Protein AF-A0A800DQF2-F1 (afdb_monomer_lite)

Sequence (536 aa):
MTLKFRLLVGALSLLCLFSSSYMSFGFIERHYTLQEVIDSSTNIVFGTVESVDRKRLRAVVKVDENVMGKSGLTRIRINLAVGQRRPESTPEKMIRYFRKSEPVVLFYDRHAGQLNSLGYVGGKWFQCKTFVGDGRGWQDRWWNFVHIEIYMHRTFKGRTDDLQKQVRAILQKTKPILASEPAPEFNQASENYIKILIFSNRKYPAELRTLRQISKIGNYQFAYQITYDPNLPGLERTDILWFGYRALGEDGYLLNRRAEKRIKEFVKNGGVLIVSGQDSEAIPTGWFVGKLRGVEEKTEMGIHPSKNPGDMFQKPNKIATGNIYTEDSWNSWSKPFTLLATNNRRNVAVGMLKYGKGMYLITSLHHETYFQASSNGRLMENLIYCAAKYLDASMPRKTNGKSKAKREDRYDELENKIDKFQQKFRAIQKSIDQLNEVSKRELDKSREKEYPREKDGQPSSTEIPPQQDYYKEINVLLSKLQRKIDLFNREIKGDFSNSKSDLQALEKRLKEFRQSVGDVKDSLTELANEIEKSTK

Radius of gyration: 31.95 Å; chains: 1; bounding box: 98×93×66 Å

Structure (mmCIF, N/CA/C/O backbone):
data_AF-A0A800DQF2-F1
#
_entry.id   AF-A0A800DQF2-F1
#
loop_
_atom_site.group_PDB
_atom_site.id
_atom_site.type_symbol
_atom_site.label_atom_id
_atom_site.label_alt_id
_atom_site.label_comp_id
_atom_site.label_asym_id
_atom_site.label_entity_id
_atom_site.label_seq_id
_atom_site.pdbx_PDB_ins_code
_atom_site.Cartn_x
_atom_site.Cartn_y
_atom_site.Cartn_z
_atom_site.occupancy
_atom_site.B_iso_or_equiv
_atom_site.auth_seq_id
_atom_site.auth_comp_id
_atom_site.auth_asym_id
_atom_site.auth_atom_id
_atom_site.pdbx_PDB_model_num
ATOM 1 N N . MET A 1 1 ? 63.377 28.963 19.908 1.00 55.69 1 MET A N 1
ATOM 2 C CA . MET A 1 1 ? 61.944 28.709 20.197 1.00 55.69 1 MET A CA 1
ATOM 3 C C . MET A 1 1 ? 61.835 28.086 21.580 1.00 55.69 1 MET A C 1
ATOM 5 O O . MET A 1 1 ? 62.466 27.062 21.807 1.00 55.69 1 MET A O 1
ATOM 9 N N . THR A 1 2 ? 61.119 28.709 22.514 1.00 81.19 2 THR A N 1
ATOM 10 C CA . THR A 1 2 ? 61.017 28.230 23.904 1.00 81.19 2 THR A CA 1
ATOM 11 C C . THR A 1 2 ? 60.107 26.998 24.003 1.00 81.19 2 THR A C 1
ATOM 13 O O . THR A 1 2 ? 59.191 26.832 23.198 1.00 81.19 2 THR A O 1
ATOM 16 N N . LEU A 1 3 ? 60.334 26.130 24.997 1.00 82.56 3 LEU A N 1
ATOM 17 C CA . LEU A 1 3 ? 59.534 24.914 25.238 1.00 82.56 3 LEU A CA 1
ATOM 18 C C . LEU A 1 3 ? 58.022 25.211 25.320 1.00 82.56 3 LEU A C 1
ATOM 20 O O . LEU A 1 3 ? 57.206 24.451 24.804 1.00 82.56 3 LEU A O 1
ATOM 24 N N . LYS A 1 4 ? 57.663 26.375 25.876 1.00 78.62 4 LYS A N 1
ATOM 25 C CA . LYS A 1 4 ? 56.283 26.874 25.961 1.00 78.62 4 LYS A CA 1
ATOM 26 C C . LYS A 1 4 ? 55.638 27.086 24.587 1.00 78.62 4 LYS A C 1
ATOM 28 O O . LYS A 1 4 ? 54.471 26.760 24.413 1.00 78.62 4 LYS A O 1
ATOM 33 N N . PHE A 1 5 ? 56.396 27.565 23.600 1.00 82.50 5 PHE A N 1
ATOM 34 C CA . PHE A 1 5 ? 55.884 27.776 22.244 1.00 82.50 5 PHE A CA 1
ATOM 35 C C . PHE A 1 5 ? 55.598 26.446 21.531 1.00 82.50 5 PHE A C 1
ATOM 37 O O . PHE A 1 5 ? 54.582 26.311 20.857 1.00 82.50 5 PHE A O 1
ATOM 44 N N . ARG A 1 6 ? 56.446 25.426 21.735 1.00 83.69 6 ARG A N 1
ATOM 45 C CA . ARG A 1 6 ? 56.227 24.082 21.169 1.00 83.69 6 ARG A CA 1
ATOM 46 C C . ARG A 1 6 ? 54.996 23.396 21.765 1.00 83.69 6 ARG A C 1
ATOM 48 O O . ARG A 1 6 ? 54.233 22.786 21.025 1.00 83.69 6 ARG A O 1
ATOM 55 N N . LEU A 1 7 ? 54.779 23.541 23.074 1.00 85.75 7 LEU A N 1
ATOM 56 C CA . LEU A 1 7 ? 53.587 23.014 23.747 1.00 85.75 7 LEU A CA 1
ATOM 57 C C . LEU A 1 7 ? 52.308 23.717 23.281 1.00 85.75 7 LEU A C 1
ATOM 59 O O . LEU A 1 7 ? 51.307 23.049 23.042 1.00 85.75 7 LEU A O 1
ATOM 63 N N . LEU A 1 8 ? 52.355 25.038 23.084 1.00 85.19 8 LEU A N 1
ATOM 64 C CA . LEU A 1 8 ? 51.215 25.802 22.581 1.00 85.19 8 LEU A CA 1
ATOM 65 C C . LEU A 1 8 ? 50.838 25.381 21.152 1.00 85.19 8 LEU A C 1
ATOM 67 O O . LEU A 1 8 ? 49.673 25.112 20.885 1.00 85.19 8 LEU A O 1
ATOM 71 N N . VAL A 1 9 ? 51.818 25.263 20.248 1.00 86.38 9 VAL A N 1
ATOM 72 C CA . VAL A 1 9 ? 51.582 24.824 18.860 1.00 86.38 9 VAL A CA 1
ATOM 73 C C . VAL A 1 9 ? 51.089 23.375 18.807 1.00 86.38 9 VAL A C 1
ATOM 75 O O . VAL A 1 9 ? 50.198 23.060 18.016 1.00 86.38 9 VAL A O 1
ATOM 78 N N . GLY A 1 10 ? 51.612 22.505 19.677 1.00 88.38 10 GLY A N 1
ATOM 79 C CA . GLY A 1 10 ? 51.137 21.128 19.820 1.00 88.38 10 GLY A CA 1
ATOM 80 C C . GLY A 1 10 ? 49.681 21.059 20.285 1.00 88.38 10 GLY A C 1
ATOM 81 O O . GLY A 1 10 ? 48.875 20.371 19.663 1.00 88.38 10 GLY A O 1
ATOM 82 N N . ALA A 1 11 ? 49.320 21.827 21.317 1.00 86.25 11 ALA A N 1
ATOM 83 C CA . ALA A 1 11 ? 47.951 21.897 21.823 1.00 86.25 11 ALA A CA 1
ATOM 84 C C . ALA A 1 11 ? 46.978 22.474 20.784 1.00 86.25 11 ALA A C 1
ATOM 86 O O . ALA A 1 11 ? 45.891 21.930 20.602 1.00 86.25 11 ALA A O 1
ATOM 87 N N . LEU A 1 12 ? 47.380 23.522 20.055 1.00 84.00 12 LEU A N 1
ATOM 88 C CA . LEU A 1 12 ? 46.557 24.129 19.004 1.00 84.00 12 LEU A CA 1
ATOM 89 C C . LEU A 1 12 ? 46.332 23.166 17.828 1.00 84.00 12 LEU A C 1
ATOM 91 O O . LEU A 1 12 ? 45.223 23.070 17.311 1.00 84.00 12 LEU A O 1
ATOM 95 N N . SER A 1 13 ? 47.364 22.410 17.442 1.00 80.44 13 SER A N 1
ATOM 96 C CA . SER A 1 13 ? 47.263 21.399 16.381 1.00 80.44 13 SER A CA 1
ATOM 97 C C . SER A 1 13 ? 46.347 20.244 16.788 1.00 80.44 13 SER A C 1
ATOM 99 O O . SER A 1 13 ? 45.544 19.785 15.979 1.00 80.44 13 SER A O 1
ATOM 101 N N . LEU A 1 14 ? 46.408 19.816 18.056 1.00 81.38 14 LEU A N 1
ATOM 102 C CA . LEU A 1 14 ? 45.490 18.814 18.599 1.00 81.38 14 LEU A CA 1
ATOM 103 C C . LEU A 1 14 ? 44.044 19.335 18.592 1.00 81.38 14 LEU A C 1
ATOM 105 O O . LEU A 1 1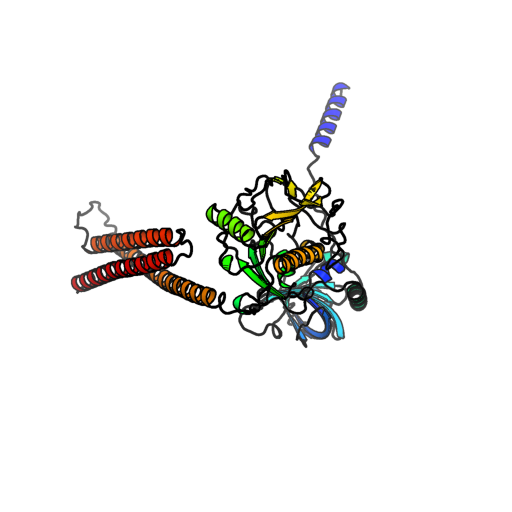4 ? 43.137 18.624 18.169 1.00 81.38 14 LEU A O 1
ATOM 109 N N . LEU A 1 15 ? 43.830 20.593 18.994 1.00 80.50 15 LEU A N 1
ATOM 110 C CA . LEU A 1 15 ? 42.507 21.221 19.008 1.00 80.50 15 LEU A CA 1
ATOM 111 C C . LEU A 1 15 ? 41.896 21.316 17.597 1.00 80.50 15 LEU A C 1
ATOM 113 O O . LEU A 1 15 ? 40.709 21.044 17.429 1.00 80.50 15 LEU A O 1
ATOM 117 N N . CYS A 1 16 ? 42.708 21.634 16.581 1.00 76.19 16 CYS A N 1
ATOM 118 C CA . CYS A 1 16 ? 42.291 21.661 15.173 1.00 76.19 16 CYS A CA 1
ATOM 119 C C . CYS A 1 16 ? 41.951 20.268 14.607 1.00 76.19 16 CYS A C 1
ATOM 121 O O . CYS A 1 16 ? 41.086 20.146 13.738 1.00 76.19 16 CYS A O 1
ATOM 123 N N . LEU A 1 17 ? 42.597 19.205 15.100 1.00 74.44 17 LEU A N 1
ATOM 124 C CA . LEU A 1 17 ? 42.268 17.825 14.722 1.00 74.44 17 LEU A CA 1
ATOM 125 C C . LEU A 1 17 ? 40.943 17.358 15.342 1.00 74.44 17 LEU A C 1
ATOM 127 O O . LEU A 1 17 ? 40.197 16.627 14.699 1.00 74.44 17 LEU A O 1
ATOM 131 N N . PHE A 1 18 ? 40.598 17.820 16.548 1.00 69.06 18 PHE A N 1
ATOM 132 C CA . PHE A 1 18 ? 39.303 17.500 17.157 1.00 69.06 18 PHE A CA 1
ATOM 133 C C . PHE A 1 18 ? 38.143 18.317 16.565 1.00 69.06 18 PHE A C 1
ATOM 135 O O . PHE A 1 18 ? 37.042 17.783 16.417 1.00 69.06 18 PHE A O 1
ATOM 142 N N . SER A 1 19 ? 38.377 19.571 16.157 1.00 63.84 19 SER A N 1
ATOM 143 C CA . SER A 1 19 ? 37.345 20.436 15.562 1.00 63.84 19 SER A CA 1
ATOM 144 C C . SER A 1 19 ? 37.037 20.145 14.086 1.00 63.84 19 SER A C 1
ATOM 146 O O . SER A 1 19 ? 36.018 20.607 13.578 1.00 63.84 19 SER A O 1
ATOM 148 N N . SER A 1 20 ? 37.860 19.339 13.406 1.00 49.06 20 SER A N 1
ATOM 149 C CA . SER A 1 20 ? 37.640 18.889 12.021 1.00 49.06 20 SER A CA 1
ATOM 150 C C . SER A 1 20 ? 36.905 17.547 11.911 1.00 49.06 20 SER A C 1
ATOM 152 O O . SER A 1 20 ? 36.795 16.989 10.818 1.00 49.06 20 SER A O 1
ATOM 154 N N . SER A 1 21 ? 36.307 17.073 13.010 1.00 47.34 21 SER A N 1
ATOM 155 C CA . SER A 1 21 ? 35.338 15.968 13.023 1.00 47.34 21 SER A CA 1
ATOM 156 C C . SER A 1 21 ? 34.010 16.408 12.390 1.00 47.34 21 SER A C 1
ATOM 158 O O . SER A 1 21 ? 32.962 16.411 13.034 1.00 47.34 21 SER A O 1
ATOM 160 N N . TYR A 1 22 ? 34.040 16.832 11.126 1.00 51.22 22 TYR A N 1
ATOM 161 C CA . TYR A 1 22 ? 32.827 16.979 10.338 1.00 51.22 22 TYR A CA 1
ATOM 162 C C . TYR A 1 22 ? 32.110 15.634 10.366 1.00 51.22 22 TYR A C 1
ATOM 164 O O . TYR A 1 22 ? 32.718 14.601 10.079 1.00 51.22 22 TYR A O 1
ATOM 172 N N . MET A 1 23 ? 30.824 15.638 10.726 1.00 40.94 23 MET A N 1
ATOM 173 C CA . MET A 1 23 ? 29.963 14.481 10.521 1.00 40.94 23 MET A CA 1
ATOM 174 C C . MET A 1 23 ? 29.973 14.172 9.023 1.00 40.94 23 MET A C 1
ATOM 176 O O . MET A 1 23 ? 29.216 14.757 8.250 1.00 40.94 23 MET A O 1
ATOM 180 N N . SER A 1 24 ? 30.859 13.277 8.585 1.00 42.09 24 SER A N 1
ATOM 181 C CA . SER A 1 24 ? 30.729 12.678 7.271 1.00 42.09 24 SER A CA 1
ATOM 182 C C . SER A 1 24 ? 29.453 11.856 7.339 1.00 42.09 24 SER A C 1
ATOM 184 O O . SER A 1 24 ? 29.423 10.787 7.955 1.00 42.09 24 SER A O 1
ATOM 186 N N . PHE A 1 25 ? 28.377 12.373 6.757 1.00 35.88 25 PHE A N 1
ATOM 187 C CA . PHE A 1 25 ? 27.198 11.576 6.472 1.00 35.88 25 PHE A CA 1
ATOM 188 C C . PHE A 1 25 ? 27.618 10.521 5.448 1.00 35.88 25 PHE A C 1
ATOM 190 O O . PHE A 1 25 ? 27.581 10.738 4.240 1.00 35.88 25 PHE A O 1
ATOM 197 N N . GLY A 1 26 ? 28.104 9.386 5.943 1.00 39.78 26 GLY A N 1
ATOM 198 C CA . GLY A 1 26 ? 28.306 8.201 5.136 1.00 39.78 26 GLY A CA 1
ATOM 199 C C . GLY A 1 26 ? 26.936 7.707 4.703 1.00 39.78 26 GLY A C 1
ATOM 200 O O . GLY A 1 26 ? 26.264 7.007 5.456 1.00 39.78 26 GLY A O 1
ATOM 201 N N . PHE A 1 27 ? 26.499 8.097 3.508 1.00 42.16 27 PHE A N 1
ATOM 202 C CA . PHE A 1 27 ? 25.357 7.469 2.861 1.00 42.16 27 PHE A CA 1
ATOM 203 C C . PHE A 1 27 ? 25.774 6.045 2.483 1.00 42.16 27 PHE A C 1
ATOM 205 O O . PHE A 1 27 ? 26.427 5.819 1.463 1.00 42.16 27 PHE A O 1
ATOM 212 N N . ILE A 1 28 ? 25.459 5.079 3.348 1.00 44.97 28 ILE A N 1
ATOM 213 C CA . ILE A 1 28 ? 25.601 3.663 3.016 1.00 44.97 28 ILE A CA 1
ATOM 214 C C . ILE A 1 28 ? 24.494 3.346 2.018 1.00 44.97 28 ILE A C 1
ATOM 216 O O . ILE A 1 28 ? 23.344 3.103 2.377 1.00 44.97 28 ILE A O 1
ATOM 220 N N . GLU A 1 29 ? 24.855 3.387 0.743 1.00 56.56 29 GLU A N 1
ATOM 221 C CA . GLU A 1 29 ? 23.989 2.993 -0.355 1.00 56.56 29 GLU A CA 1
ATOM 222 C C . GLU A 1 29 ? 23.648 1.500 -0.211 1.00 56.56 29 GLU A C 1
ATOM 224 O O . GLU A 1 29 ? 24.476 0.617 -0.460 1.00 56.56 29 GLU A O 1
ATOM 229 N N . ARG A 1 30 ? 22.433 1.226 0.274 1.00 64.94 30 ARG A N 1
ATOM 230 C CA . ARG A 1 30 ? 21.926 -0.114 0.588 1.00 64.94 30 ARG A CA 1
ATOM 231 C C . ARG A 1 30 ? 22.050 -1.053 -0.616 1.00 64.94 30 ARG A C 1
ATOM 233 O O . ARG A 1 30 ? 21.692 -0.703 -1.737 1.00 64.94 30 ARG A O 1
ATOM 240 N N . HIS A 1 31 ? 22.528 -2.275 -0.380 1.00 75.12 31 HIS A N 1
ATOM 241 C CA . HIS A 1 31 ? 22.572 -3.315 -1.411 1.00 75.12 31 HIS A CA 1
ATOM 242 C C . HIS A 1 31 ? 21.202 -3.975 -1.530 1.00 75.12 31 HIS A C 1
ATOM 244 O O . HIS A 1 31 ? 20.691 -4.490 -0.537 1.00 75.12 31 HIS A O 1
ATOM 250 N N . TYR A 1 32 ? 20.636 -3.982 -2.739 1.00 78.25 32 TYR A N 1
ATOM 251 C CA . TYR A 1 32 ? 19.408 -4.725 -3.002 1.00 78.25 32 TYR A CA 1
ATOM 252 C C . TYR A 1 32 ? 19.705 -6.214 -3.165 1.00 78.25 32 TYR A C 1
ATOM 254 O O . TYR A 1 32 ? 20.607 -6.575 -3.927 1.00 78.25 32 TYR A O 1
ATOM 262 N N . THR A 1 33 ? 18.947 -7.091 -2.510 1.00 85.38 33 THR A N 1
ATOM 263 C CA . THR A 1 33 ? 19.033 -8.538 -2.777 1.00 85.38 33 THR A CA 1
ATOM 264 C C . THR A 1 33 ? 18.134 -8.931 -3.947 1.00 85.38 33 THR A C 1
ATOM 266 O O . THR A 1 33 ? 17.155 -8.250 -4.258 1.00 85.38 33 THR A O 1
ATOM 269 N N . LEU A 1 34 ? 18.435 -10.053 -4.611 1.00 89.00 34 LEU A N 1
ATOM 270 C CA . LEU A 1 34 ? 17.619 -10.528 -5.733 1.00 89.00 34 LEU A CA 1
ATOM 271 C C . LEU A 1 34 ? 16.175 -10.849 -5.306 1.00 89.00 34 LEU A C 1
ATOM 273 O O . LEU A 1 34 ? 15.250 -10.625 -6.083 1.00 89.00 34 LEU A O 1
ATOM 277 N N . GLN A 1 35 ? 15.971 -11.308 -4.066 1.00 81.81 35 GLN A N 1
ATOM 278 C CA . GLN A 1 35 ? 14.631 -11.511 -3.509 1.00 81.81 35 GLN A CA 1
ATOM 279 C C . GLN A 1 35 ? 13.845 -10.194 -3.462 1.00 81.81 35 GLN A C 1
ATOM 281 O O . GLN A 1 35 ? 12.680 -10.186 -3.829 1.00 81.81 35 GLN A O 1
ATOM 286 N N . GLU A 1 36 ? 14.472 -9.072 -3.099 1.00 76.12 36 GLU A N 1
ATOM 287 C CA . GLU A 1 36 ? 13.784 -7.771 -3.017 1.00 76.12 36 GLU A CA 1
ATOM 288 C C . GLU A 1 36 ? 13.341 -7.276 -4.398 1.00 76.12 36 GLU A C 1
ATOM 290 O O . GLU A 1 36 ? 12.263 -6.702 -4.558 1.00 76.12 36 GLU A O 1
ATOM 295 N N . VAL A 1 37 ? 14.161 -7.526 -5.422 1.00 86.56 37 VAL A N 1
ATOM 296 C CA . VAL A 1 37 ? 13.811 -7.221 -6.817 1.00 86.56 37 VAL A CA 1
ATOM 297 C C . VAL A 1 37 ? 12.624 -8.073 -7.274 1.00 86.56 37 VAL A C 1
ATOM 299 O O . VAL A 1 37 ? 11.702 -7.563 -7.911 1.00 86.56 37 VAL A O 1
ATOM 302 N N . ILE A 1 38 ? 12.624 -9.364 -6.931 1.00 87.88 38 ILE A N 1
ATOM 303 C CA . ILE A 1 38 ? 11.522 -10.278 -7.251 1.00 87.88 38 ILE A CA 1
ATOM 304 C C . ILE A 1 38 ? 10.242 -9.821 -6.555 1.00 87.88 38 ILE A C 1
ATOM 306 O O . ILE A 1 38 ? 9.226 -9.622 -7.215 1.00 87.88 38 ILE A O 1
ATOM 310 N N . ASP A 1 39 ? 10.323 -9.590 -5.249 1.00 73.62 39 ASP A N 1
ATOM 311 C CA . ASP A 1 39 ? 9.200 -9.183 -4.417 1.00 73.62 39 ASP A CA 1
ATOM 312 C C . ASP A 1 39 ? 8.602 -7.863 -4.906 1.00 73.62 39 ASP A C 1
ATOM 314 O O . ASP A 1 39 ? 7.386 -7.725 -4.940 1.00 73.62 39 ASP A O 1
ATOM 318 N N . SER A 1 40 ? 9.436 -6.923 -5.365 1.00 75.25 40 SER A N 1
ATOM 319 C CA . SER A 1 40 ? 8.994 -5.624 -5.892 1.00 75.25 40 SER A CA 1
ATOM 320 C C . SER A 1 40 ? 8.377 -5.633 -7.285 1.00 75.25 40 SER A C 1
ATOM 322 O O . SER A 1 40 ? 7.833 -4.613 -7.728 1.00 75.25 40 SER A O 1
ATOM 324 N N . SER A 1 41 ? 8.377 -6.775 -7.963 1.00 83.44 41 SER A N 1
ATOM 325 C CA . SER A 1 41 ? 7.826 -6.922 -9.308 1.00 83.44 41 SER A CA 1
ATOM 326 C C . SER A 1 41 ? 6.382 -7.414 -9.255 1.00 83.44 41 SER A C 1
ATOM 328 O O . SER A 1 41 ? 6.052 -8.263 -8.446 1.00 83.44 41 SER A O 1
ATOM 330 N N . THR A 1 42 ? 5.488 -6.939 -10.129 1.00 80.69 42 THR A N 1
ATOM 331 C CA . THR A 1 42 ? 4.200 -7.639 -10.354 1.00 80.69 42 THR A CA 1
ATOM 332 C C . THR A 1 42 ? 4.364 -8.787 -11.335 1.00 80.69 42 THR A C 1
ATOM 334 O O . THR A 1 42 ? 3.585 -9.739 -11.340 1.00 80.69 42 THR A O 1
ATOM 337 N N . ASN A 1 43 ? 5.369 -8.679 -12.199 1.00 90.06 43 ASN A N 1
ATOM 338 C CA . ASN A 1 43 ? 5.627 -9.617 -13.262 1.00 90.06 43 ASN A CA 1
ATOM 339 C C . ASN A 1 43 ? 7.126 -9.805 -13.460 1.00 90.06 43 ASN A C 1
ATOM 341 O O . ASN A 1 43 ? 7.909 -8.859 -13.373 1.00 90.06 43 ASN A O 1
ATOM 345 N N . ILE A 1 44 ? 7.502 -11.030 -13.805 1.00 95.06 44 ILE A N 1
ATOM 346 C CA . ILE A 1 44 ? 8.848 -11.361 -14.258 1.00 95.06 44 ILE A CA 1
ATOM 347 C C . ILE A 1 44 ? 8.701 -12.155 -15.540 1.00 95.06 44 ILE A C 1
ATOM 349 O O . ILE A 1 44 ? 8.022 -13.185 -15.568 1.00 95.06 44 ILE A O 1
ATOM 353 N N . VAL A 1 45 ? 9.339 -11.669 -16.597 1.00 96.81 45 VAL A N 1
ATOM 354 C CA . VAL A 1 45 ? 9.363 -12.348 -17.890 1.00 96.81 45 VAL A CA 1
ATOM 355 C C . VAL A 1 45 ? 10.785 -12.684 -18.282 1.00 96.81 45 VAL A C 1
ATOM 357 O O . VAL A 1 45 ? 11.710 -11.880 -18.120 1.00 96.81 45 VAL A O 1
ATOM 360 N N . PHE A 1 46 ? 10.940 -13.884 -18.823 1.00 98.38 46 PHE A N 1
ATOM 361 C CA . PHE A 1 46 ? 12.133 -14.267 -19.552 1.00 98.38 46 PHE A CA 1
ATOM 362 C C . PHE A 1 46 ? 11.847 -14.147 -21.037 1.00 98.38 46 PHE A C 1
ATOM 364 O O . PHE A 1 46 ? 10.755 -14.466 -21.516 1.00 98.38 46 PHE A O 1
ATOM 371 N N . GLY A 1 47 ? 12.835 -13.650 -21.760 1.00 98.25 47 GLY A N 1
ATOM 372 C CA . GLY A 1 47 ? 12.725 -13.482 -23.191 1.00 98.25 47 GLY A CA 1
ATOM 373 C C . GLY A 1 47 ? 14.064 -13.577 -23.882 1.00 98.25 47 GLY A C 1
ATOM 374 O O . GLY A 1 47 ? 15.117 -13.678 -23.251 1.00 98.25 47 GLY A O 1
ATOM 375 N N . THR A 1 48 ? 13.993 -13.473 -25.197 1.00 98.62 48 THR A N 1
ATOM 376 C CA . THR A 1 48 ? 15.141 -13.530 -26.089 1.00 98.62 48 THR A CA 1
ATOM 377 C C . THR A 1 48 ? 15.077 -12.344 -27.038 1.00 98.62 48 THR A C 1
ATOM 379 O O . THR A 1 48 ? 14.020 -12.021 -27.585 1.00 98.62 48 THR A O 1
ATOM 382 N N . VAL A 1 49 ? 16.200 -11.659 -27.250 1.00 98.69 49 VAL A N 1
ATOM 383 C CA . VAL A 1 49 ? 16.274 -10.546 -28.203 1.00 98.69 49 VAL A CA 1
ATOM 384 C C . VAL A 1 49 ? 16.004 -11.062 -29.624 1.00 98.69 49 VAL A C 1
ATOM 386 O O . VAL A 1 49 ? 16.811 -11.781 -30.211 1.00 98.69 49 VAL A O 1
ATOM 389 N N . GLU A 1 50 ? 14.873 -10.661 -30.198 1.00 98.44 50 GLU A N 1
ATOM 390 C CA . GLU A 1 50 ? 14.422 -11.050 -31.538 1.00 98.44 50 GLU A CA 1
ATOM 391 C C . GLU A 1 50 ? 15.103 -10.198 -32.619 1.00 98.44 50 GLU A C 1
ATOM 393 O O . GLU A 1 50 ? 15.596 -10.722 -33.621 1.00 98.44 50 GLU A O 1
ATOM 398 N N . SER A 1 51 ? 15.166 -8.877 -32.416 1.00 98.25 51 SER A N 1
ATOM 399 C CA . SER A 1 51 ? 15.801 -7.942 -33.354 1.00 98.25 51 SER A CA 1
ATOM 400 C C . SER A 1 51 ? 16.392 -6.713 -32.663 1.00 98.25 51 SER A C 1
ATOM 402 O O . SER A 1 51 ? 15.957 -6.316 -31.580 1.00 98.25 51 SER A O 1
ATOM 404 N N . VAL A 1 52 ? 17.401 -6.109 -33.302 1.00 98.38 52 VAL A N 1
ATOM 405 C CA . VAL A 1 52 ? 18.103 -4.913 -32.815 1.00 98.38 52 VAL A CA 1
ATOM 406 C C . VAL A 1 52 ? 18.354 -3.959 -33.982 1.00 98.38 52 VAL A C 1
ATOM 408 O O . VAL A 1 52 ? 19.049 -4.311 -34.932 1.00 98.38 52 VAL A O 1
ATOM 411 N N . ASP A 1 53 ? 17.833 -2.738 -33.892 1.00 98.06 53 ASP A N 1
ATOM 412 C CA . ASP A 1 53 ? 18.154 -1.631 -34.792 1.00 98.06 53 ASP A CA 1
ATOM 413 C C . ASP A 1 53 ? 19.157 -0.711 -34.091 1.00 98.06 53 ASP A C 1
ATOM 415 O O . ASP A 1 53 ? 18.804 0.099 -33.229 1.00 98.06 53 ASP A O 1
ATOM 419 N N . ARG A 1 54 ? 20.436 -0.847 -34.454 1.00 97.69 54 ARG A N 1
ATOM 420 C CA . ARG A 1 54 ? 21.523 -0.060 -33.855 1.00 97.69 54 ARG A CA 1
ATOM 421 C C . ARG A 1 54 ? 21.510 1.405 -34.280 1.00 97.69 54 ARG A C 1
ATOM 423 O O . ARG A 1 54 ? 22.011 2.234 -33.531 1.00 97.69 54 ARG A O 1
ATOM 430 N N . LYS A 1 55 ? 20.940 1.731 -35.444 1.00 96.56 55 LYS A N 1
ATOM 431 C CA . LYS A 1 55 ? 20.873 3.110 -35.946 1.00 96.56 55 LYS A CA 1
ATOM 432 C C . LYS A 1 55 ? 19.797 3.896 -35.206 1.00 96.56 55 LYS A C 1
ATOM 434 O O . LYS A 1 55 ? 20.022 5.037 -34.824 1.00 96.56 55 LYS A O 1
ATOM 439 N N . ARG A 1 56 ? 18.635 3.276 -34.983 1.00 97.31 56 ARG A N 1
ATOM 440 C CA . ARG A 1 56 ? 17.517 3.881 -34.240 1.00 97.31 56 ARG A CA 1
ATOM 441 C C . ARG A 1 56 ? 17.556 3.604 -32.741 1.00 97.31 56 ARG A C 1
ATOM 443 O O . ARG A 1 56 ? 16.673 4.085 -32.040 1.00 97.31 56 ARG A O 1
ATOM 450 N N . LEU A 1 57 ? 18.543 2.839 -32.269 1.00 98.06 57 LEU A N 1
ATOM 451 C CA . LEU A 1 57 ? 18.710 2.428 -30.874 1.00 98.06 57 LEU A CA 1
ATOM 452 C C . LEU A 1 57 ? 17.429 1.780 -30.331 1.00 98.06 57 LEU A C 1
ATOM 454 O O . LEU A 1 57 ? 16.841 2.226 -29.349 1.00 98.06 57 LEU A O 1
ATOM 458 N N . ARG A 1 58 ? 16.958 0.734 -31.011 1.00 98.25 58 ARG A N 1
ATOM 459 C CA . ARG A 1 58 ? 15.739 -0.002 -30.651 1.00 98.25 58 ARG A CA 1
ATOM 460 C C . ARG A 1 58 ? 16.014 -1.493 -30.598 1.00 98.25 58 ARG A C 1
ATOM 462 O O . ARG A 1 58 ? 16.805 -2.007 -31.384 1.00 98.25 58 ARG A O 1
ATOM 469 N N . ALA A 1 59 ? 15.324 -2.185 -29.704 1.00 98.44 59 ALA A N 1
ATOM 470 C CA . ALA A 1 59 ? 15.355 -3.636 -29.622 1.00 98.44 59 ALA A CA 1
ATOM 471 C C . ALA A 1 59 ? 13.939 -4.194 -29.470 1.00 98.44 59 ALA A C 1
ATOM 473 O O . ALA A 1 59 ? 13.061 -3.548 -28.895 1.00 98.44 59 ALA A O 1
ATOM 474 N N . VAL A 1 60 ? 13.723 -5.401 -29.980 1.00 98.44 60 VAL A N 1
ATOM 475 C CA . VAL A 1 60 ? 12.507 -6.180 -29.742 1.00 98.44 60 VAL A CA 1
ATOM 476 C C . VAL A 1 60 ? 12.908 -7.466 -29.045 1.00 98.44 60 VAL A C 1
ATOM 478 O O . VAL A 1 60 ? 13.783 -8.185 -29.522 1.00 98.44 60 VAL A O 1
ATOM 481 N N . VAL A 1 61 ? 12.273 -7.739 -27.912 1.00 98.50 61 VAL A N 1
ATOM 482 C CA . VAL A 1 61 ? 12.449 -8.957 -27.124 1.00 98.50 61 VAL A CA 1
ATOM 483 C C . VAL A 1 61 ? 11.208 -9.817 -27.319 1.00 98.50 61 VAL A C 1
ATOM 485 O O . VAL A 1 61 ? 10.095 -9.359 -27.064 1.00 98.50 61 VAL A O 1
ATOM 488 N N . LYS A 1 62 ? 11.386 -11.054 -27.777 1.00 98.38 62 LYS A N 1
ATOM 489 C CA . LYS A 1 62 ? 10.333 -12.069 -27.769 1.00 98.38 62 LYS A CA 1
ATOM 490 C C . LYS A 1 62 ? 10.167 -12.568 -26.336 1.00 98.38 62 LYS A C 1
ATOM 492 O O . LYS A 1 62 ? 11.159 -12.874 -25.681 1.00 98.38 62 LYS A O 1
ATOM 497 N N . VAL A 1 63 ? 8.931 -12.627 -25.854 1.00 97.94 63 VAL A N 1
ATOM 498 C CA . VAL A 1 63 ? 8.629 -13.206 -24.540 1.00 97.94 63 VAL A CA 1
ATOM 499 C C . VAL A 1 63 ? 8.594 -14.722 -24.689 1.00 97.94 63 VAL A C 1
ATOM 501 O O . VAL A 1 63 ? 7.799 -15.242 -25.471 1.00 97.94 63 VAL A O 1
ATOM 504 N N . ASP A 1 64 ? 9.456 -15.412 -23.949 1.00 97.81 64 ASP A N 1
ATOM 505 C CA . ASP A 1 64 ? 9.536 -16.873 -23.966 1.00 97.81 64 ASP A CA 1
ATOM 506 C C . ASP A 1 64 ? 8.752 -17.475 -22.796 1.00 97.81 64 ASP A C 1
ATOM 508 O O . ASP A 1 64 ? 8.066 -18.480 -22.962 1.00 97.81 64 ASP A O 1
ATOM 512 N N . GLU A 1 65 ? 8.802 -16.840 -21.620 1.00 96.81 65 GLU A N 1
ATOM 513 C CA . GLU A 1 65 ? 8.167 -17.354 -20.406 1.00 96.81 65 GLU A CA 1
ATOM 514 C C . GLU A 1 65 ? 7.665 -16.222 -19.496 1.00 96.81 65 GLU A C 1
ATOM 516 O O . GLU A 1 65 ? 8.354 -15.225 -19.263 1.00 96.81 65 GLU A O 1
ATOM 521 N N . ASN A 1 66 ? 6.468 -16.407 -18.932 1.00 94.06 66 ASN A N 1
ATOM 522 C CA . ASN A 1 66 ? 5.945 -15.600 -17.829 1.00 94.06 66 ASN A CA 1
ATOM 523 C C . ASN A 1 66 ? 6.239 -16.323 -16.514 1.00 94.06 66 ASN A C 1
ATOM 525 O O . ASN A 1 66 ? 5.454 -17.158 -16.074 1.00 94.06 66 ASN A O 1
ATOM 529 N N . VAL A 1 67 ? 7.384 -16.017 -15.916 1.00 93.19 67 VAL A N 1
ATOM 530 C CA . VAL A 1 67 ? 7.887 -16.710 -14.720 1.00 93.19 67 VAL A CA 1
ATOM 531 C C . VAL A 1 67 ? 7.136 -16.257 -13.470 1.00 93.19 67 VAL A C 1
ATOM 533 O O . VAL A 1 67 ? 6.945 -17.029 -12.535 1.00 93.19 67 VAL A O 1
ATOM 536 N N . MET A 1 68 ? 6.679 -15.003 -13.458 1.00 87.50 68 MET A N 1
ATOM 537 C CA . MET A 1 68 ? 5.814 -14.464 -12.415 1.00 87.50 68 MET A CA 1
ATOM 538 C C . MET A 1 68 ? 4.759 -13.540 -13.027 1.00 87.50 68 MET A C 1
ATOM 540 O O . MET A 1 68 ? 5.072 -12.707 -13.883 1.00 87.50 68 MET A O 1
ATOM 544 N N . GLY A 1 69 ? 3.511 -13.677 -12.571 1.00 83.44 69 GLY A N 1
ATOM 545 C CA . GLY A 1 69 ? 2.353 -12.950 -13.100 1.00 83.44 69 GLY A CA 1
ATOM 546 C C . GLY A 1 69 ? 1.981 -13.345 -14.539 1.00 83.44 69 GLY A C 1
ATOM 547 O O . GLY A 1 69 ? 2.639 -14.163 -15.175 1.00 83.44 69 GLY A O 1
ATOM 548 N N . LYS A 1 70 ? 0.908 -12.757 -15.081 1.00 85.69 70 LYS A N 1
ATOM 549 C CA . LYS A 1 70 ? 0.501 -12.937 -16.488 1.00 85.69 70 LYS A CA 1
ATOM 550 C C . LYS A 1 70 ? 0.711 -11.634 -17.259 1.00 85.69 70 LYS A C 1
ATOM 552 O O . LYS A 1 70 ? -0.003 -10.663 -17.014 1.00 85.69 70 LYS A O 1
ATOM 557 N N . SER A 1 71 ? 1.682 -11.589 -18.176 1.00 85.25 71 SER A N 1
ATOM 558 C CA . SER A 1 71 ? 1.926 -10.377 -18.974 1.00 85.25 71 SER A CA 1
ATOM 559 C C . SER A 1 71 ? 0.901 -10.182 -20.091 1.00 85.25 71 SER A C 1
ATOM 561 O O . SER A 1 71 ? 0.523 -9.052 -20.375 1.00 85.25 71 SER A O 1
ATOM 563 N N . GLY A 1 72 ? 0.457 -11.265 -20.739 1.00 87.56 72 GLY A N 1
ATOM 564 C CA . GLY A 1 72 ? -0.288 -11.182 -22.002 1.00 87.56 72 GLY A CA 1
ATOM 565 C C . GLY A 1 72 ? 0.542 -10.626 -23.171 1.00 87.56 72 GLY A C 1
ATOM 566 O O . GLY A 1 72 ? -0.025 -10.266 -24.198 1.00 87.56 72 GLY A O 1
ATOM 567 N N . LEU A 1 73 ? 1.867 -10.528 -23.019 1.00 91.25 73 LEU A N 1
ATOM 568 C CA . LEU A 1 73 ? 2.785 -10.027 -24.037 1.00 91.25 73 LEU A CA 1
ATOM 569 C C . LEU A 1 73 ? 3.404 -11.191 -24.803 1.00 91.25 73 LEU A C 1
ATOM 571 O O . LEU A 1 73 ? 3.888 -12.150 -24.207 1.00 91.25 73 LEU A O 1
ATOM 575 N N . THR A 1 74 ? 3.459 -11.062 -26.124 1.00 95.62 74 THR A N 1
ATOM 576 C CA . THR A 1 74 ? 4.268 -11.937 -26.988 1.00 95.62 74 THR A CA 1
ATOM 577 C C . THR A 1 74 ? 5.607 -11.293 -27.343 1.00 95.62 74 THR A C 1
ATOM 579 O O . THR A 1 74 ? 6.592 -11.986 -27.602 1.00 95.62 74 THR A O 1
ATOM 582 N N . ARG A 1 75 ? 5.664 -9.955 -27.332 1.00 96.94 75 ARG A N 1
ATOM 583 C CA . ARG A 1 75 ? 6.851 -9.149 -27.626 1.00 96.94 75 ARG A CA 1
ATOM 584 C C . ARG A 1 75 ? 6.909 -7.920 -26.729 1.00 96.94 75 ARG A C 1
ATOM 586 O O . ARG A 1 75 ? 5.879 -7.351 -26.384 1.00 96.94 75 ARG A O 1
ATOM 593 N N . ILE A 1 76 ? 8.123 -7.479 -26.422 1.00 96.75 76 ILE A N 1
ATOM 594 C CA . ILE A 1 76 ? 8.416 -6.238 -25.704 1.00 96.75 76 ILE A CA 1
ATOM 595 C C . ILE A 1 76 ? 9.314 -5.381 -26.589 1.00 96.75 76 ILE A C 1
ATOM 597 O O . ILE A 1 76 ? 10.395 -5.801 -27.002 1.00 96.75 76 ILE A O 1
ATOM 601 N N . ARG A 1 77 ? 8.852 -4.171 -26.907 1.00 97.38 77 ARG A N 1
ATOM 602 C CA . ARG A 1 77 ? 9.573 -3.214 -27.752 1.00 97.38 77 ARG A CA 1
ATOM 603 C C . ARG A 1 77 ? 10.293 -2.209 -26.863 1.00 97.38 77 ARG A C 1
ATOM 605 O O . ARG A 1 77 ? 9.640 -1.481 -26.124 1.00 97.38 77 ARG A O 1
ATOM 612 N N . ILE A 1 78 ? 11.617 -2.140 -26.945 1.00 98.06 78 ILE A N 1
ATOM 613 C CA . ILE A 1 78 ? 12.450 -1.271 -26.104 1.00 98.06 78 ILE A CA 1
ATOM 614 C C . ILE A 1 78 ? 13.071 -0.168 -26.960 1.00 98.06 78 ILE A C 1
ATOM 616 O O . ILE A 1 78 ? 13.762 -0.430 -27.946 1.00 98.06 78 ILE A O 1
ATOM 620 N N . ASN A 1 79 ? 12.818 1.079 -26.574 1.00 97.75 79 ASN A N 1
ATOM 621 C CA . ASN A 1 79 ? 13.386 2.267 -27.190 1.00 97.75 79 ASN A CA 1
ATOM 622 C C . ASN A 1 79 ? 14.556 2.749 -26.332 1.00 97.75 79 ASN A C 1
ATOM 624 O O . ASN A 1 79 ? 14.354 3.358 -25.282 1.00 97.75 79 ASN A O 1
ATOM 628 N N . LEU A 1 80 ? 15.775 2.463 -26.783 1.00 97.69 80 LEU A N 1
ATOM 629 C CA . LEU A 1 80 ? 17.009 2.850 -26.106 1.00 97.69 80 LEU A CA 1
ATOM 630 C C . LEU A 1 80 ? 17.475 4.249 -26.513 1.00 97.69 80 LEU A C 1
ATOM 632 O O . LEU A 1 80 ? 18.350 4.777 -25.851 1.00 97.69 80 LEU A O 1
ATOM 636 N N . ALA A 1 81 ? 16.902 4.872 -27.553 1.00 96.25 81 ALA A N 1
ATOM 637 C CA . ALA A 1 81 ? 17.323 6.191 -28.049 1.00 96.25 81 ALA A CA 1
ATOM 638 C C . ALA A 1 81 ? 17.123 7.348 -27.051 1.00 96.25 81 ALA A C 1
ATOM 640 O O . ALA A 1 81 ? 17.678 8.433 -27.231 1.00 96.25 81 ALA A O 1
ATOM 641 N N . VAL A 1 82 ? 16.303 7.120 -26.028 1.00 93.81 82 VAL A N 1
ATOM 642 C CA . VAL A 1 82 ? 15.957 8.061 -24.955 1.00 93.81 82 VAL A CA 1
ATOM 643 C C . VAL A 1 82 ? 16.711 7.706 -23.674 1.00 93.81 82 VAL A C 1
ATOM 645 O O . VAL A 1 82 ? 17.378 6.686 -23.629 1.00 93.81 82 VAL A O 1
ATOM 648 N N . GLY A 1 83 ? 16.607 8.526 -22.630 1.00 89.94 83 GLY A N 1
ATOM 649 C CA . GLY A 1 83 ? 17.237 8.252 -21.335 1.00 89.94 83 GLY A CA 1
ATOM 650 C C . GLY A 1 83 ? 18.471 9.110 -21.062 1.00 89.94 83 GLY A C 1
ATOM 651 O O . GLY A 1 83 ? 18.818 10.015 -21.823 1.00 89.94 83 GLY A O 1
ATOM 652 N N . GLN A 1 84 ? 19.104 8.859 -19.921 1.00 89.88 84 GLN A N 1
ATOM 653 C CA . GLN A 1 84 ? 20.227 9.637 -19.419 1.00 89.88 84 GLN A CA 1
ATOM 654 C C . GLN A 1 84 ? 21.477 9.422 -20.277 1.00 89.88 84 GLN A C 1
ATOM 656 O O . GLN A 1 84 ? 21.775 8.308 -20.713 1.00 89.88 84 GLN A O 1
ATOM 661 N N . ARG A 1 85 ? 22.229 10.505 -20.485 1.00 93.19 85 ARG A N 1
ATOM 662 C CA . ARG A 1 85 ? 23.527 10.511 -21.165 1.00 93.19 85 ARG A CA 1
ATOM 663 C C . ARG A 1 85 ? 24.595 10.947 -20.169 1.00 93.19 85 ARG A C 1
ATOM 665 O O . ARG A 1 85 ? 24.906 12.127 -20.060 1.00 93.19 85 ARG A O 1
ATOM 672 N N . ARG A 1 86 ? 25.111 9.985 -19.409 1.00 91.75 86 ARG A N 1
ATOM 673 C CA . ARG A 1 86 ? 26.178 10.166 -18.415 1.00 91.75 86 ARG A CA 1
ATOM 674 C C . ARG A 1 86 ? 27.356 9.237 -18.720 1.00 91.75 86 ARG A C 1
ATOM 676 O O . ARG A 1 86 ? 27.166 8.254 -19.442 1.00 91.75 86 ARG A O 1
ATOM 683 N N . PRO A 1 87 ? 28.565 9.501 -18.194 1.00 89.94 87 PRO A N 1
ATOM 684 C CA . PRO A 1 87 ? 29.733 8.660 -18.451 1.00 89.94 87 PRO A CA 1
ATOM 685 C C . PRO A 1 87 ? 29.485 7.168 -18.200 1.00 89.94 87 PRO A C 1
ATOM 687 O O . PRO A 1 87 ? 29.948 6.330 -18.964 1.00 89.94 87 PRO A O 1
ATOM 690 N N . GLU A 1 88 ? 28.708 6.813 -17.192 1.00 89.38 88 GLU A N 1
ATOM 691 C CA . GLU A 1 88 ? 28.393 5.444 -16.786 1.00 89.38 88 GLU A CA 1
ATOM 692 C C . GLU A 1 88 ? 27.165 4.845 -17.494 1.00 89.38 88 GLU A C 1
ATOM 694 O O . GLU A 1 88 ? 27.026 3.623 -17.562 1.00 89.38 88 GLU A O 1
ATOM 699 N N . SER A 1 89 ? 26.309 5.681 -18.088 1.00 92.81 89 SER A N 1
ATOM 700 C CA . SER A 1 89 ? 25.043 5.272 -18.697 1.00 92.81 89 SER A CA 1
ATOM 701 C C . SER A 1 89 ? 24.743 6.091 -19.948 1.00 92.81 89 SER A C 1
ATOM 703 O O . SER A 1 89 ? 24.403 7.269 -19.852 1.00 92.81 89 SER A O 1
ATOM 705 N N . THR A 1 90 ? 24.788 5.455 -21.121 1.00 95.62 90 THR A N 1
ATOM 706 C CA . THR A 1 90 ? 24.277 6.055 -22.362 1.00 95.62 90 THR A CA 1
ATOM 707 C C . THR A 1 90 ? 23.507 5.037 -23.208 1.00 95.62 90 THR A C 1
ATOM 709 O O . THR A 1 90 ? 23.827 3.840 -23.167 1.00 95.62 90 THR A O 1
ATOM 712 N N . PRO A 1 91 ? 22.545 5.494 -24.031 1.00 95.94 91 PRO A N 1
ATOM 713 C CA . PRO A 1 91 ? 21.906 4.696 -25.079 1.00 95.94 91 PRO A CA 1
ATOM 714 C C . PRO A 1 91 ? 22.870 3.854 -25.926 1.00 95.94 91 PRO A C 1
ATOM 716 O O . PRO A 1 91 ? 22.678 2.652 -26.120 1.00 95.94 91 PRO A O 1
ATOM 719 N N . GLU A 1 92 ? 23.950 4.475 -26.401 1.00 96.44 92 GLU A N 1
ATOM 720 C CA . GLU A 1 92 ? 24.931 3.874 -27.307 1.00 96.44 92 GLU A CA 1
ATOM 721 C C . GLU A 1 92 ? 25.811 2.836 -26.606 1.00 96.44 92 GLU A C 1
ATOM 723 O O . GLU A 1 92 ? 26.362 1.947 -27.260 1.00 96.44 92 GLU A O 1
ATOM 728 N N . LYS A 1 93 ? 25.956 2.932 -25.278 1.00 96.69 93 LYS A N 1
ATOM 729 C CA . LYS A 1 93 ? 26.565 1.875 -24.468 1.00 96.69 93 LYS A CA 1
ATOM 730 C C . LYS A 1 93 ? 25.590 0.724 -24.290 1.00 96.69 93 LYS A C 1
ATOM 732 O O . LYS A 1 93 ? 25.978 -0.420 -24.514 1.00 96.69 93 LYS A O 1
ATOM 737 N N . MET A 1 94 ? 24.339 1.017 -23.942 1.00 97.50 94 MET A N 1
ATOM 738 C CA . MET A 1 94 ? 23.356 -0.014 -23.623 1.00 97.50 94 MET A CA 1
ATOM 739 C C . MET A 1 94 ? 23.017 -0.904 -24.829 1.00 97.50 94 MET A C 1
ATOM 741 O O . MET A 1 94 ? 23.011 -2.128 -24.708 1.00 97.50 94 MET A O 1
ATOM 745 N N . ILE A 1 95 ? 22.833 -0.324 -26.022 1.00 97.62 95 ILE A N 1
ATOM 746 C CA . ILE A 1 95 ? 22.496 -1.080 -27.246 1.00 97.62 95 ILE A CA 1
ATOM 747 C C . ILE A 1 95 ? 23.540 -2.153 -27.610 1.00 97.62 95 ILE A C 1
ATOM 749 O O . ILE A 1 95 ? 23.211 -3.130 -28.276 1.00 97.62 95 ILE A O 1
ATOM 753 N N . ARG A 1 96 ? 24.800 -2.020 -27.166 1.00 97.19 96 ARG A N 1
ATOM 754 C CA . ARG A 1 96 ? 25.882 -2.983 -27.465 1.00 97.19 96 ARG A CA 1
ATOM 755 C C . ARG A 1 96 ? 25.678 -4.338 -26.788 1.00 97.19 96 ARG A C 1
ATOM 757 O O . ARG A 1 96 ? 26.218 -5.338 -27.269 1.00 97.19 96 ARG A O 1
ATOM 764 N N . TYR A 1 97 ? 24.918 -4.356 -25.694 1.00 97.44 97 TYR A N 1
ATOM 765 C CA . TYR A 1 97 ? 24.581 -5.566 -24.944 1.00 97.44 97 TYR A CA 1
ATOM 766 C C . TYR A 1 97 ? 23.355 -6.281 -25.520 1.00 97.44 97 TYR A C 1
ATOM 768 O O . TYR A 1 97 ? 23.179 -7.467 -25.277 1.00 97.44 97 TYR A O 1
ATOM 776 N N . PHE A 1 98 ? 22.555 -5.605 -26.351 1.00 97.94 98 PHE A N 1
ATOM 777 C CA . PHE A 1 98 ? 21.485 -6.245 -27.108 1.00 97.94 98 PHE A CA 1
ATOM 778 C C . PHE A 1 98 ? 22.060 -6.887 -28.374 1.00 97.94 98 PHE A C 1
ATOM 780 O O . PHE A 1 98 ? 22.514 -6.211 -29.304 1.00 97.94 98 PHE A O 1
ATOM 787 N N . ARG A 1 99 ? 22.036 -8.219 -28.420 1.00 97.19 99 ARG A N 1
ATOM 788 C CA . ARG A 1 99 ? 22.431 -9.022 -29.583 1.00 97.19 99 ARG A CA 1
ATOM 789 C C . ARG A 1 99 ? 21.296 -9.963 -29.934 1.00 97.19 99 ARG A C 1
ATOM 791 O O . ARG A 1 99 ? 20.590 -10.410 -29.043 1.00 97.19 99 ARG A O 1
ATOM 798 N N . LYS A 1 100 ? 21.101 -10.253 -31.220 1.00 97.62 100 LYS A N 1
ATOM 799 C CA . LYS A 1 100 ? 20.094 -11.232 -31.642 1.00 97.62 100 LYS A CA 1
ATOM 800 C C . LYS A 1 100 ? 20.345 -12.561 -30.919 1.00 97.62 100 LYS A C 1
ATOM 802 O O . LYS A 1 100 ? 21.496 -12.979 -30.821 1.00 97.62 100 LYS A O 1
ATOM 807 N N . SER A 1 101 ? 19.276 -13.178 -30.428 1.00 97.38 101 SER A N 1
ATOM 808 C CA . SER A 1 101 ? 19.294 -14.409 -29.629 1.00 97.38 101 SER A CA 1
ATOM 809 C C . SER A 1 101 ? 19.895 -14.280 -28.221 1.00 97.38 101 SER A C 1
ATOM 811 O O . SER A 1 101 ? 20.056 -15.290 -27.543 1.00 97.38 101 SER A O 1
ATOM 813 N N . GLU A 1 102 ? 20.204 -13.068 -27.752 1.00 97.94 102 GLU A N 1
ATOM 814 C CA . GLU A 1 102 ? 20.668 -12.859 -26.378 1.00 97.94 102 GLU A CA 1
ATOM 815 C C . GLU A 1 102 ? 19.501 -13.045 -25.388 1.00 97.94 102 GLU A C 1
ATOM 817 O O . GLU A 1 102 ? 18.427 -12.468 -25.607 1.00 97.94 102 GLU A O 1
ATOM 822 N N . PRO A 1 103 ? 19.681 -13.806 -24.295 1.00 98.38 103 PRO A N 1
ATOM 823 C CA . PRO A 1 103 ? 18.680 -13.919 -23.241 1.00 98.38 103 PRO A CA 1
ATOM 824 C C . PRO A 1 103 ? 18.499 -12.603 -22.476 1.00 98.38 103 PRO A C 1
ATOM 826 O O . PRO A 1 103 ? 19.453 -11.863 -22.213 1.00 98.38 103 PRO A O 1
ATOM 829 N N . VAL A 1 104 ? 17.258 -12.345 -22.066 1.00 98.50 104 VAL A N 1
ATOM 830 C CA . VAL A 1 104 ? 16.830 -11.164 -21.311 1.00 98.50 104 VAL A CA 1
ATOM 831 C C . VAL A 1 104 ? 15.964 -11.591 -20.127 1.00 98.50 104 VAL A C 1
ATOM 833 O O . VAL A 1 104 ? 15.137 -12.501 -20.232 1.00 98.50 104 VAL A O 1
ATOM 836 N N . VAL A 1 105 ? 16.129 -10.901 -19.002 1.00 98.50 105 VAL A N 1
ATOM 837 C CA . VAL A 1 105 ? 15.194 -10.934 -17.869 1.00 98.50 105 VAL A CA 1
ATOM 838 C C . VAL A 1 105 ? 14.599 -9.546 -17.703 1.00 98.50 105 VAL A C 1
ATOM 840 O O . VAL A 1 105 ? 15.341 -8.566 -17.708 1.00 98.50 105 VAL A O 1
ATOM 843 N N . LEU A 1 106 ? 13.279 -9.446 -17.553 1.00 97.81 106 LEU A N 1
ATOM 844 C CA . LEU A 1 106 ? 12.608 -8.190 -17.219 1.00 97.81 106 LEU A CA 1
ATOM 845 C C . LEU A 1 106 ? 11.756 -8.393 -15.968 1.00 97.81 106 LEU A C 1
ATOM 847 O O . LEU A 1 106 ? 10.778 -9.140 -15.978 1.00 97.81 106 LEU A O 1
ATOM 851 N N . PHE A 1 107 ? 12.141 -7.689 -14.915 1.00 95.38 107 PHE A N 1
ATOM 852 C CA . PHE A 1 107 ? 11.381 -7.474 -13.694 1.00 95.38 107 PHE A CA 1
ATOM 853 C C . PHE A 1 107 ? 10.558 -6.214 -13.906 1.00 95.38 107 PHE A C 1
ATOM 855 O O . PHE A 1 107 ? 11.129 -5.169 -14.222 1.00 95.38 107 PHE A O 1
ATOM 862 N N . TYR A 1 108 ? 9.236 -6.275 -13.802 1.00 91.56 108 TYR A N 1
ATOM 863 C CA . TYR A 1 108 ? 8.444 -5.065 -13.971 1.00 91.56 108 TYR A CA 1
ATOM 864 C C . TYR A 1 108 ? 7.235 -4.999 -13.055 1.00 91.56 108 TYR A C 1
ATOM 866 O O . TYR A 1 108 ? 6.663 -6.003 -12.627 1.00 91.56 108 TYR A O 1
ATOM 874 N N . ASP A 1 109 ? 6.864 -3.759 -12.771 1.00 82.56 109 ASP A N 1
ATOM 875 C CA . ASP A 1 109 ? 5.667 -3.373 -12.053 1.00 82.56 109 ASP A CA 1
ATOM 876 C C . ASP A 1 109 ? 4.703 -2.696 -13.025 1.00 82.56 109 ASP A C 1
ATOM 878 O O . ASP A 1 109 ? 5.066 -1.733 -13.707 1.00 82.56 109 ASP A O 1
ATOM 882 N N . ARG A 1 110 ? 3.474 -3.208 -13.090 1.00 74.56 110 ARG A N 1
ATOM 883 C CA . ARG A 1 110 ? 2.377 -2.623 -13.860 1.00 74.56 110 ARG A CA 1
ATOM 884 C C . ARG A 1 110 ? 1.350 -2.024 -12.898 1.00 74.56 110 ARG A C 1
ATOM 886 O O . ARG A 1 110 ? 0.502 -2.754 -12.385 1.00 74.56 110 ARG A O 1
ATOM 893 N N . HIS A 1 111 ? 1.363 -0.699 -12.716 1.00 64.06 111 HIS A N 1
ATOM 894 C CA . HIS A 1 111 ? 0.384 -0.015 -11.862 1.00 64.06 111 HIS A CA 1
ATOM 895 C C . HIS A 1 111 ? 0.079 1.435 -12.288 1.00 64.06 111 HIS A C 1
ATOM 897 O O . HIS A 1 111 ? 0.924 2.136 -12.834 1.00 64.06 111 HIS A O 1
ATOM 903 N N . ALA A 1 112 ? -1.148 1.897 -12.007 1.00 51.66 112 ALA A N 1
ATOM 904 C CA . ALA A 1 112 ? -1.562 3.312 -12.044 1.00 51.66 112 ALA A CA 1
ATOM 905 C C . ALA A 1 112 ? -1.190 4.101 -13.321 1.00 51.66 112 ALA A C 1
ATOM 907 O O . ALA A 1 112 ? -0.755 5.250 -13.259 1.00 51.66 112 ALA A O 1
ATOM 908 N N . GLY A 1 113 ? -1.356 3.496 -14.500 1.00 60.50 113 GLY A N 1
ATOM 909 C CA . GLY A 1 113 ? -1.070 4.194 -15.753 1.00 60.50 113 GLY A CA 1
ATOM 910 C C . GLY A 1 113 ? 0.427 4.356 -16.041 1.00 60.50 113 GLY A C 1
ATOM 911 O O . GLY A 1 113 ? 0.780 5.155 -16.906 1.00 60.50 113 GLY A O 1
ATOM 912 N N . GLN A 1 114 ? 1.300 3.595 -15.376 1.00 71.69 114 GLN A N 1
ATOM 913 C CA . GLN A 1 114 ? 2.722 3.477 -15.693 1.00 71.69 114 GLN A CA 1
ATOM 914 C C . GLN A 1 114 ? 3.202 2.023 -15.587 1.00 71.69 114 GLN A C 1
ATOM 916 O O . GLN A 1 114 ? 2.591 1.168 -14.946 1.00 71.69 114 GLN A O 1
ATOM 921 N N . LEU A 1 115 ? 4.309 1.743 -16.259 1.00 86.06 115 LEU A N 1
ATOM 922 C CA . LEU A 1 115 ? 5.070 0.514 -16.130 1.00 86.06 115 LEU A CA 1
ATOM 923 C C . LEU A 1 115 ? 6.515 0.908 -15.880 1.00 86.06 115 LEU A C 1
ATOM 925 O O . LEU A 1 115 ? 7.101 1.614 -16.701 1.00 86.06 115 LEU A O 1
ATOM 929 N N . ASN A 1 116 ? 7.071 0.443 -14.767 1.00 89.12 116 ASN A N 1
ATOM 930 C CA . ASN A 1 116 ? 8.485 0.583 -14.441 1.00 89.12 116 ASN A CA 1
ATOM 931 C C . ASN A 1 116 ? 9.120 -0.799 -14.506 1.00 89.12 116 ASN A C 1
ATOM 933 O O . ASN A 1 116 ? 8.567 -1.759 -13.973 1.00 89.12 116 ASN A O 1
ATOM 937 N N . SER A 1 117 ? 10.268 -0.909 -15.164 1.00 94.31 117 SER A N 1
ATOM 938 C CA . SER A 1 117 ? 10.947 -2.190 -15.319 1.00 94.31 117 SER A CA 1
ATOM 939 C C . SER A 1 117 ? 12.434 -2.080 -15.059 1.00 94.31 117 SER A C 1
ATOM 941 O O . SER A 1 117 ? 13.082 -1.158 -15.559 1.00 94.31 117 SER A O 1
ATOM 943 N N . LEU A 1 118 ? 12.969 -3.086 -14.385 1.00 96.56 118 LEU A N 1
ATOM 944 C CA . LEU A 1 118 ? 14.384 -3.370 -14.292 1.00 96.56 118 LEU A CA 1
ATOM 945 C C . LEU A 1 118 ? 14.693 -4.582 -15.181 1.00 96.56 118 LEU A C 1
ATOM 947 O O . LEU A 1 118 ? 14.132 -5.662 -15.017 1.00 96.56 118 LEU A O 1
ATOM 951 N N . GLY A 1 119 ? 15.569 -4.396 -16.156 1.00 97.81 119 GLY A N 1
ATOM 952 C CA . GLY A 1 119 ? 15.987 -5.420 -17.096 1.00 97.81 119 GLY A CA 1
ATOM 953 C C . GLY A 1 119 ? 17.425 -5.867 -16.890 1.00 97.81 119 GLY A C 1
ATOM 954 O O . GLY A 1 119 ? 18.257 -5.109 -16.393 1.00 97.81 119 GLY A O 1
ATOM 955 N N . TYR A 1 120 ? 17.720 -7.089 -17.326 1.00 98.62 120 TYR A N 1
ATOM 956 C CA . TYR A 1 120 ? 19.066 -7.646 -17.377 1.00 98.62 120 TYR A CA 1
ATOM 957 C C . TYR A 1 120 ? 19.326 -8.317 -18.726 1.00 98.62 120 TYR A C 1
ATOM 959 O O . TYR A 1 120 ? 18.576 -9.205 -19.133 1.00 98.62 120 TYR A O 1
ATOM 967 N N . VAL A 1 121 ? 20.378 -7.889 -19.427 1.00 98.38 121 VAL A N 1
ATOM 968 C CA . VAL A 1 121 ? 20.798 -8.443 -20.728 1.00 98.38 121 VAL A CA 1
ATOM 969 C C . VAL A 1 121 ? 22.309 -8.326 -20.887 1.00 98.38 121 VAL A C 1
ATOM 971 O O . VAL A 1 121 ? 22.892 -7.320 -20.479 1.00 98.38 121 VAL A O 1
ATOM 974 N N . GLY A 1 122 ? 22.964 -9.341 -21.458 1.00 96.56 122 GLY A N 1
ATOM 975 C CA . GLY A 1 122 ? 24.409 -9.319 -21.707 1.00 96.56 122 GLY A CA 1
ATOM 976 C C . GLY A 1 122 ? 25.249 -8.979 -20.468 1.00 96.56 122 GLY A C 1
ATOM 977 O O . GLY A 1 122 ? 26.261 -8.285 -20.574 1.00 96.56 122 GLY A O 1
ATOM 978 N N . GLY A 1 123 ? 24.792 -9.385 -19.279 1.00 96.25 123 GLY A N 1
ATOM 979 C CA . GLY A 1 123 ? 25.458 -9.089 -18.011 1.00 96.25 123 GLY A CA 1
ATOM 980 C C . GLY A 1 123 ? 25.251 -7.666 -17.470 1.00 96.25 123 GLY A C 1
ATOM 981 O O . GLY A 1 123 ? 25.961 -7.269 -16.541 1.00 96.25 123 GLY A O 1
ATOM 982 N N . LYS A 1 124 ? 24.329 -6.874 -18.036 1.00 97.62 124 LYS A N 1
ATOM 983 C CA . LYS A 1 124 ? 24.060 -5.478 -17.656 1.00 97.62 124 LYS A CA 1
ATOM 984 C C . LYS A 1 124 ? 22.633 -5.253 -17.189 1.00 97.62 124 LYS A C 1
ATOM 986 O O . LYS A 1 124 ? 21.685 -5.650 -17.862 1.00 97.62 124 LYS A O 1
ATOM 991 N N . TRP A 1 125 ? 22.516 -4.545 -16.068 1.00 98.06 125 TRP A N 1
ATOM 992 C CA . TRP A 1 125 ? 21.255 -4.042 -15.547 1.00 98.06 125 TRP A CA 1
ATOM 993 C C . TRP A 1 125 ? 20.874 -2.725 -16.219 1.00 98.06 125 TRP A C 1
ATOM 995 O O . TRP A 1 125 ? 21.728 -1.868 -16.452 1.00 98.06 125 TRP A O 1
ATOM 1005 N N . PHE A 1 126 ? 19.592 -2.551 -16.514 1.00 97.88 126 PHE A N 1
ATOM 1006 C CA . PHE A 1 126 ? 19.064 -1.337 -17.121 1.00 97.88 126 PHE A CA 1
ATOM 1007 C C . PHE A 1 126 ? 17.636 -1.072 -16.670 1.00 97.88 126 PHE A C 1
ATOM 1009 O O . PHE A 1 126 ? 16.886 -2.008 -16.416 1.00 97.88 126 PHE A O 1
ATOM 1016 N N . GLN A 1 127 ? 17.232 0.192 -16.624 1.00 96.88 127 GLN A N 1
ATOM 1017 C CA . GLN A 1 127 ? 15.860 0.560 -16.303 1.00 96.88 127 GLN A CA 1
ATOM 1018 C C . GLN A 1 127 ? 15.116 1.036 -17.551 1.00 96.88 127 GLN A C 1
ATOM 1020 O O . GLN A 1 127 ? 15.671 1.727 -18.412 1.00 96.88 127 GLN A O 1
ATOM 1025 N N . CYS A 1 128 ? 13.841 0.675 -17.652 1.00 96.00 128 CYS A N 1
ATOM 1026 C CA . CYS A 1 128 ? 12.908 1.236 -18.624 1.00 96.00 128 CYS A CA 1
ATOM 1027 C C . CYS A 1 128 ? 11.610 1.668 -17.939 1.00 96.00 128 CYS A C 1
ATOM 1029 O O . CYS A 1 128 ? 11.268 1.187 -16.857 1.00 96.00 128 CYS A O 1
ATOM 1031 N N . LYS A 1 129 ? 10.875 2.564 -18.598 1.00 92.62 129 LYS A N 1
ATOM 1032 C CA . LYS A 1 129 ? 9.535 2.982 -18.189 1.00 92.62 129 LYS A CA 1
ATOM 1033 C C . LYS A 1 129 ? 8.599 3.182 -19.376 1.00 92.62 129 LYS A C 1
ATOM 1035 O O . LYS A 1 129 ? 9.040 3.521 -20.476 1.00 92.62 129 LYS A O 1
ATOM 1040 N N . THR A 1 130 ? 7.297 3.032 -19.169 1.00 88.81 130 THR A N 1
ATOM 1041 C CA . THR A 1 130 ? 6.278 3.460 -20.136 1.00 88.81 130 THR A CA 1
ATOM 1042 C C . THR A 1 130 ? 5.021 3.964 -19.432 1.00 88.81 130 THR A C 1
ATOM 1044 O O . THR A 1 130 ? 4.741 3.574 -18.304 1.00 88.81 130 THR A O 1
ATOM 1047 N N . PHE A 1 131 ? 4.268 4.853 -20.076 1.00 78.38 131 PHE A N 1
ATOM 1048 C CA . PHE A 1 131 ? 2.966 5.306 -19.579 1.00 78.38 131 PHE A CA 1
ATOM 1049 C C . PHE A 1 131 ? 1.871 4.421 -20.178 1.00 78.38 131 PHE A C 1
ATOM 1051 O O . PHE A 1 131 ? 1.942 4.075 -21.351 1.00 78.38 131 PHE A O 1
ATOM 1058 N N . VAL A 1 132 ? 0.865 4.069 -19.385 1.00 66.81 132 VAL A N 1
ATOM 1059 C CA . VAL A 1 132 ? -0.220 3.113 -19.669 1.00 66.81 132 VAL A CA 1
ATOM 1060 C C . VAL A 1 132 ? -1.604 3.808 -19.697 1.00 66.81 132 VAL A C 1
ATOM 1062 O O . VAL A 1 132 ? -2.597 3.190 -20.060 1.00 66.81 132 VAL A O 1
ATOM 1065 N N . GLY A 1 133 ? -1.691 5.102 -19.358 1.00 54.62 133 GLY A N 1
ATOM 1066 C CA . GLY A 1 133 ? -2.955 5.795 -19.047 1.00 54.62 133 GLY A CA 1
ATOM 1067 C C . GLY A 1 133 ? -3.724 6.513 -20.172 1.00 54.62 133 GLY A C 1
ATOM 1068 O O . GLY A 1 133 ? -4.703 7.173 -19.855 1.00 54.62 133 GLY A O 1
ATOM 1069 N N . ASP A 1 134 ? -3.334 6.436 -21.453 1.00 56.56 134 ASP A N 1
ATOM 1070 C CA . ASP A 1 134 ? -3.981 7.237 -22.528 1.00 56.56 134 ASP A CA 1
ATOM 1071 C C . ASP A 1 134 ? -5.079 6.511 -23.342 1.00 56.56 134 ASP A C 1
ATOM 1073 O O . ASP A 1 134 ? -5.475 6.974 -24.410 1.00 56.56 134 ASP A O 1
ATOM 1077 N N . GLY A 1 135 ? -5.564 5.359 -22.869 1.00 53.69 135 GLY A N 1
ATOM 1078 C CA . GLY A 1 135 ? -6.618 4.586 -23.543 1.00 53.69 135 GLY A CA 1
ATOM 1079 C C . GLY A 1 135 ? -6.133 3.649 -24.659 1.00 53.69 135 GLY A C 1
ATOM 1080 O O . GLY A 1 135 ? -6.886 2.771 -25.074 1.00 53.69 135 GLY A O 1
ATOM 1081 N N . ARG A 1 136 ? -4.872 3.742 -25.110 1.00 59.41 136 ARG A N 1
ATOM 1082 C CA . ARG A 1 136 ? -4.264 2.716 -25.981 1.00 59.41 136 ARG A CA 1
ATOM 1083 C C . ARG A 1 136 ? -3.761 1.521 -25.174 1.00 59.41 136 ARG A C 1
ATOM 1085 O O . ARG A 1 136 ? -3.099 1.712 -24.148 1.00 59.41 136 ARG A O 1
ATOM 1092 N N . GLY A 1 137 ? -4.008 0.306 -25.674 1.00 68.06 137 GLY A N 1
ATOM 1093 C CA . GLY A 1 137 ? -3.493 -0.944 -25.104 1.00 68.06 137 GLY A CA 1
ATOM 1094 C C . GLY A 1 137 ? -1.997 -0.847 -24.797 1.00 68.06 137 GLY A C 1
ATOM 1095 O O . GLY A 1 137 ? -1.193 -0.423 -25.627 1.00 68.06 137 GLY A O 1
ATOM 1096 N N . TRP A 1 138 ? -1.612 -1.168 -23.564 1.00 78.88 138 TRP A N 1
ATOM 1097 C CA . TRP A 1 138 ? -0.236 -1.010 -23.083 1.00 78.88 138 TRP A CA 1
ATOM 1098 C C . TRP A 1 138 ? 0.739 -2.007 -23.717 1.00 78.88 138 TRP A C 1
ATOM 1100 O O . TRP A 1 138 ? 1.942 -1.758 -23.740 1.00 78.88 138 TRP A O 1
ATOM 1110 N N . GLN A 1 139 ? 0.208 -3.105 -24.257 1.00 82.25 139 GLN A N 1
ATOM 1111 C CA . GLN A 1 139 ? 0.954 -4.203 -24.858 1.00 82.25 139 GLN A CA 1
ATOM 1112 C C . GLN A 1 139 ? 1.745 -3.782 -26.104 1.00 82.25 139 GLN A C 1
ATOM 1114 O O . GLN A 1 139 ? 2.802 -4.344 -26.374 1.00 82.25 139 GLN A O 1
ATOM 1119 N N . ASP A 1 140 ? 1.283 -2.757 -26.826 1.00 83.19 140 ASP A N 1
ATOM 1120 C CA . ASP A 1 140 ? 1.926 -2.283 -28.058 1.00 83.19 140 ASP A CA 1
ATOM 1121 C C . ASP A 1 140 ? 2.927 -1.138 -27.842 1.00 83.19 140 ASP A C 1
ATOM 1123 O O . ASP A 1 140 ? 3.557 -0.660 -28.797 1.00 83.19 140 ASP A O 1
ATOM 1127 N N . ARG A 1 141 ? 3.085 -0.672 -26.597 1.00 88.38 141 ARG A N 1
ATOM 1128 C CA . ARG A 1 141 ? 3.889 0.512 -26.281 1.00 88.38 141 ARG A CA 1
ATOM 1129 C C . ARG A 1 141 ? 5.380 0.215 -26.237 1.00 88.38 141 ARG A C 1
ATOM 1131 O O . ARG A 1 141 ? 5.829 -0.847 -25.813 1.00 88.38 141 ARG A O 1
ATOM 1138 N N . TRP A 1 142 ? 6.158 1.231 -26.603 1.00 93.75 142 TRP A N 1
ATOM 1139 C CA . TRP A 1 142 ? 7.601 1.225 -26.405 1.00 93.75 142 TRP A CA 1
ATOM 1140 C C . TRP A 1 142 ? 7.942 1.431 -24.928 1.00 93.75 142 TRP A C 1
ATOM 1142 O O . TRP A 1 142 ? 7.432 2.345 -24.273 1.00 93.75 142 TRP A O 1
ATOM 1152 N N . TRP A 1 143 ? 8.826 0.581 -24.422 1.00 95.50 143 TRP A N 1
ATOM 1153 C CA . TRP A 1 143 ? 9.453 0.712 -23.117 1.00 95.50 143 TRP A CA 1
ATOM 1154 C C . TRP A 1 143 ? 10.675 1.599 -23.296 1.00 95.50 143 TRP A C 1
ATOM 1156 O O . TRP A 1 143 ? 11.611 1.260 -24.018 1.00 95.50 143 TRP A O 1
ATOM 1166 N N . ASN A 1 144 ? 10.624 2.783 -22.704 1.00 96.75 144 ASN A N 1
ATOM 1167 C CA . ASN A 1 144 ? 11.627 3.813 -22.898 1.00 96.75 144 ASN A CA 1
ATOM 1168 C C . ASN A 1 144 ? 12.744 3.636 -21.879 1.00 96.75 144 ASN A C 1
ATOM 1170 O O . ASN A 1 144 ? 12.488 3.622 -20.675 1.00 96.75 144 ASN A O 1
ATOM 1174 N N . PHE A 1 145 ? 13.971 3.521 -22.371 1.00 97.56 145 PHE A N 1
ATOM 1175 C CA . PHE A 1 145 ? 15.170 3.437 -21.549 1.00 97.56 145 PHE A CA 1
ATOM 1176 C C . PHE A 1 145 ? 15.325 4.665 -20.651 1.00 97.56 145 PHE A C 1
ATOM 1178 O O . PHE A 1 145 ? 15.064 5.795 -21.067 1.00 97.56 145 PHE A O 1
ATOM 1185 N N . VAL A 1 146 ? 15.743 4.433 -19.408 1.00 96.12 146 VAL A N 1
ATOM 1186 C CA . VAL A 1 146 ? 16.045 5.499 -18.449 1.00 96.12 146 VAL A CA 1
ATOM 1187 C C . VAL A 1 146 ? 17.553 5.586 -18.256 1.00 96.12 146 VAL A C 1
ATOM 1189 O O . VAL A 1 146 ? 18.137 6.601 -18.628 1.00 96.12 146 VAL A O 1
ATOM 1192 N N . HIS A 1 147 ? 18.193 4.531 -17.747 1.00 96.31 147 HIS A N 1
ATOM 1193 C CA . HIS A 1 147 ? 19.645 4.462 -17.549 1.00 96.31 147 HIS A CA 1
ATOM 1194 C C . HIS A 1 147 ? 20.137 3.021 -17.325 1.00 96.31 147 HIS A C 1
ATOM 1196 O O . HIS A 1 147 ? 19.346 2.094 -17.135 1.00 96.31 147 HIS A O 1
ATOM 1202 N N . ILE A 1 148 ? 21.459 2.831 -17.384 1.00 97.19 148 ILE A N 1
ATOM 1203 C CA . ILE A 1 148 ? 22.158 1.611 -16.956 1.00 97.19 148 ILE A CA 1
ATOM 1204 C C . ILE A 1 148 ? 22.251 1.634 -15.431 1.00 97.19 148 ILE A C 1
ATOM 1206 O O . ILE A 1 148 ? 22.789 2.578 -14.855 1.00 97.19 148 ILE A O 1
ATOM 1210 N N . GLU A 1 149 ? 21.772 0.580 -14.783 1.00 93.38 149 GLU A N 1
ATOM 1211 C CA . GLU A 1 149 ? 21.692 0.494 -13.324 1.00 93.38 149 GLU A CA 1
ATOM 1212 C C . GLU A 1 149 ? 22.984 -0.079 -12.739 1.00 93.38 149 GLU A C 1
ATOM 1214 O O . GLU A 1 149 ? 23.092 -1.266 -12.423 1.00 93.38 149 GLU A O 1
ATOM 1219 N N . ILE A 1 150 ? 24.011 0.766 -12.629 1.00 90.38 150 ILE A N 1
ATOM 1220 C CA . ILE A 1 150 ? 25.365 0.332 -12.254 1.00 90.38 150 ILE A CA 1
ATOM 1221 C C . ILE A 1 150 ? 25.447 -0.295 -10.855 1.00 90.38 150 ILE A C 1
ATOM 1223 O O . ILE A 1 150 ? 26.257 -1.197 -10.637 1.00 90.38 150 ILE A O 1
ATOM 1227 N N . TYR A 1 151 ? 24.592 0.125 -9.923 1.00 87.62 151 TYR A N 1
ATOM 1228 C CA . TYR A 1 151 ? 24.608 -0.369 -8.545 1.00 87.62 151 TYR A CA 1
ATOM 1229 C C . TYR A 1 151 ? 23.975 -1.754 -8.400 1.00 87.62 151 TYR A C 1
ATOM 1231 O O . TYR A 1 151 ? 24.367 -2.519 -7.518 1.00 87.62 151 TYR A O 1
ATOM 1239 N N . MET A 1 152 ? 23.098 -2.144 -9.330 1.00 92.56 152 MET A N 1
ATOM 1240 C CA . MET A 1 152 ? 22.473 -3.472 -9.334 1.00 92.56 152 MET A CA 1
ATOM 1241 C C . MET A 1 152 ? 23.470 -4.598 -9.650 1.00 92.56 152 MET A C 1
ATOM 1243 O O . MET A 1 152 ? 23.187 -5.772 -9.419 1.00 92.56 152 MET A O 1
ATOM 1247 N N . HIS A 1 153 ? 24.696 -4.274 -10.082 1.00 90.81 153 HIS A N 1
ATOM 1248 C CA . HIS A 1 153 ? 25.788 -5.250 -10.143 1.00 90.81 153 HIS A CA 1
ATOM 1249 C C . HIS A 1 153 ? 26.158 -5.848 -8.778 1.00 90.81 153 HIS A C 1
ATOM 1251 O O . HIS A 1 153 ? 26.750 -6.925 -8.743 1.00 90.81 153 HIS A O 1
ATOM 1257 N N . ARG A 1 154 ? 25.804 -5.180 -7.672 1.00 88.19 154 ARG A N 1
ATOM 1258 C CA . ARG A 1 154 ? 25.938 -5.723 -6.313 1.00 88.19 154 ARG A CA 1
ATOM 1259 C C . ARG A 1 154 ? 24.855 -6.766 -6.000 1.00 88.19 154 ARG A C 1
ATOM 1261 O O . ARG A 1 154 ? 25.110 -7.680 -5.230 1.00 88.19 154 ARG A O 1
ATOM 1268 N N . THR A 1 155 ? 23.683 -6.661 -6.633 1.00 90.31 155 THR A N 1
ATOM 1269 C CA . THR A 1 155 ? 22.571 -7.620 -6.514 1.00 90.31 155 THR A CA 1
ATOM 1270 C C . THR A 1 155 ? 22.847 -8.910 -7.276 1.00 90.31 155 THR A C 1
ATOM 1272 O O . THR A 1 155 ? 22.637 -10.003 -6.760 1.00 90.31 155 THR A O 1
ATOM 1275 N N . PHE A 1 156 ? 23.315 -8.785 -8.518 1.00 95.12 156 PHE A N 1
ATOM 1276 C CA . PHE A 1 156 ? 23.744 -9.916 -9.333 1.00 95.12 156 PHE A CA 1
ATOM 1277 C C . PHE A 1 156 ? 24.742 -9.461 -10.398 1.00 95.12 156 PHE A C 1
ATOM 1279 O O . PHE A 1 156 ? 24.546 -8.448 -11.084 1.00 95.12 156 PHE A O 1
ATOM 1286 N N . LYS A 1 157 ? 25.784 -10.270 -10.592 1.00 94.62 157 LYS A N 1
ATOM 1287 C CA . LYS A 1 157 ? 26.780 -10.114 -11.649 1.00 94.62 157 LYS A CA 1
ATOM 1288 C C . LYS A 1 157 ? 27.079 -11.485 -12.241 1.00 94.62 157 LYS A C 1
ATOM 1290 O O . LYS A 1 157 ? 27.555 -12.366 -11.536 1.00 94.62 157 LYS A O 1
ATOM 1295 N N . GLY A 1 158 ? 26.831 -11.651 -13.533 1.00 95.81 158 GLY A N 1
ATOM 1296 C CA . GLY A 1 158 ? 27.059 -12.920 -14.211 1.00 95.81 158 GLY A CA 1
ATOM 1297 C C . GLY A 1 158 ? 26.422 -12.941 -15.589 1.00 95.81 158 GLY A C 1
ATOM 1298 O O . GLY A 1 158 ? 26.130 -11.895 -16.172 1.00 95.81 158 GLY A O 1
ATOM 1299 N N . ARG A 1 159 ? 26.208 -14.142 -16.118 1.00 97.50 159 ARG A N 1
ATOM 1300 C CA . ARG A 1 159 ? 25.475 -14.326 -17.369 1.00 97.50 159 ARG A CA 1
ATOM 1301 C C . ARG A 1 159 ? 23.965 -14.240 -17.121 1.00 97.50 159 ARG A C 1
ATOM 1303 O O . ARG A 1 159 ? 23.486 -14.526 -16.024 1.00 97.50 159 ARG A O 1
ATOM 1310 N N . THR A 1 160 ? 23.197 -13.844 -18.135 1.00 97.75 160 THR A N 1
ATOM 1311 C CA . THR A 1 160 ? 21.739 -13.690 -17.990 1.00 97.75 160 THR A CA 1
ATOM 1312 C C . THR A 1 160 ? 21.021 -15.023 -17.752 1.00 97.75 160 THR A C 1
ATOM 1314 O O . THR A 1 160 ? 20.041 -15.062 -17.016 1.00 97.75 160 THR A O 1
ATOM 1317 N N . ASP A 1 161 ? 21.508 -16.125 -18.323 1.00 96.88 161 ASP A N 1
ATOM 1318 C CA . ASP A 1 161 ? 20.968 -17.471 -18.087 1.00 96.88 161 ASP A CA 1
ATOM 1319 C C . ASP A 1 161 ? 21.169 -17.935 -16.637 1.00 96.88 161 ASP A C 1
ATOM 1321 O O . ASP A 1 161 ? 20.290 -18.580 -16.063 1.00 96.88 161 ASP A O 1
ATOM 1325 N N . ASP A 1 162 ? 22.280 -17.555 -16.006 1.00 97.38 162 ASP A N 1
ATOM 1326 C CA . ASP A 1 162 ? 22.504 -17.823 -14.585 1.00 97.38 162 ASP A CA 1
ATOM 1327 C C . ASP A 1 162 ? 21.542 -17.021 -13.698 1.00 97.38 162 ASP A C 1
ATOM 1329 O O . ASP A 1 162 ? 20.996 -17.569 -12.737 1.00 97.38 162 ASP A O 1
ATOM 1333 N N . LEU A 1 163 ? 21.243 -15.765 -14.060 1.00 97.88 163 LEU A N 1
ATOM 1334 C CA . LEU A 1 163 ? 20.206 -14.984 -13.375 1.00 97.88 163 LEU A CA 1
ATOM 1335 C C . LEU A 1 163 ? 18.831 -15.650 -13.509 1.00 97.88 163 LEU A C 1
ATOM 1337 O O . LEU A 1 163 ? 18.121 -15.791 -12.515 1.00 97.88 163 LEU A O 1
ATOM 1341 N N . GLN A 1 164 ? 18.467 -16.108 -14.712 1.00 97.75 164 GLN A N 1
ATOM 1342 C CA . GLN A 1 164 ? 17.206 -16.823 -14.943 1.00 97.75 164 GLN A CA 1
ATOM 1343 C C . GLN A 1 164 ? 17.080 -18.061 -14.043 1.00 97.75 164 GLN A C 1
ATOM 1345 O O . GLN A 1 164 ? 16.028 -18.285 -13.440 1.00 97.75 164 GLN A O 1
ATOM 1350 N N . LYS A 1 165 ? 18.153 -18.853 -13.904 1.00 96.88 165 LYS A N 1
ATOM 1351 C CA . LYS A 1 165 ? 18.185 -20.018 -13.001 1.00 96.88 165 LYS A CA 1
ATOM 1352 C C . LYS A 1 165 ? 17.983 -19.612 -11.538 1.00 96.88 165 LYS A C 1
ATOM 1354 O O . LYS A 1 165 ? 17.173 -20.235 -10.855 1.00 96.88 165 LYS A O 1
ATOM 1359 N N . GLN A 1 166 ? 18.671 -18.568 -11.066 1.00 96.81 166 GLN A N 1
ATOM 1360 C CA . GLN A 1 166 ? 18.538 -18.095 -9.681 1.00 96.81 166 GLN A CA 1
ATOM 1361 C C . GLN A 1 166 ? 17.127 -17.585 -9.376 1.00 96.81 166 GLN A C 1
ATOM 1363 O O . GLN A 1 166 ? 16.560 -17.944 -8.347 1.00 96.81 166 GLN A O 1
ATOM 1368 N N . VAL A 1 167 ? 16.529 -16.815 -10.289 1.00 95.50 167 VAL A N 1
ATOM 1369 C CA . VAL A 1 167 ? 15.150 -16.327 -10.144 1.00 95.50 167 VAL A CA 1
ATOM 1370 C C . VAL A 1 167 ? 14.161 -17.490 -10.037 1.00 95.50 167 VAL A C 1
ATOM 1372 O O . VAL A 1 167 ? 13.333 -17.492 -9.127 1.00 95.50 167 VAL A O 1
ATOM 1375 N N . ARG A 1 168 ? 14.267 -18.516 -10.898 1.00 94.06 168 ARG A N 1
ATOM 1376 C CA . ARG A 1 168 ? 13.412 -19.716 -10.795 1.00 94.06 168 ARG A CA 1
ATOM 1377 C C . ARG A 1 168 ? 13.594 -20.427 -9.455 1.00 94.06 168 ARG A C 1
ATOM 1379 O O . ARG A 1 168 ? 12.609 -20.772 -8.812 1.00 94.06 168 ARG A O 1
ATOM 1386 N N . ALA A 1 169 ? 14.840 -20.620 -9.023 1.00 91.25 169 ALA A N 1
ATOM 1387 C CA . ALA A 1 169 ? 15.141 -21.290 -7.762 1.00 91.25 169 ALA A CA 1
ATOM 1388 C C . ALA A 1 169 ? 14.569 -20.540 -6.546 1.00 91.25 169 ALA A C 1
ATOM 1390 O O . ALA A 1 169 ? 14.111 -21.172 -5.594 1.00 91.25 169 ALA A O 1
ATOM 1391 N N . ILE A 1 170 ? 14.568 -19.204 -6.582 1.00 85.88 170 ILE A N 1
ATOM 1392 C CA . ILE A 1 170 ? 13.935 -18.372 -5.558 1.00 85.88 170 ILE A CA 1
ATOM 1393 C C . ILE A 1 170 ? 12.417 -18.570 -5.579 1.00 85.88 170 ILE A C 1
ATOM 1395 O O . ILE A 1 170 ? 11.862 -18.991 -4.569 1.00 85.88 170 ILE A O 1
ATOM 1399 N N . LEU A 1 171 ? 11.766 -18.366 -6.727 1.00 84.56 171 LEU A N 1
ATOM 1400 C CA . LEU A 1 171 ? 10.305 -18.468 -6.868 1.00 84.56 171 LEU A CA 1
ATOM 1401 C C . LEU A 1 171 ? 9.749 -19.869 -6.557 1.00 84.56 171 LEU A C 1
ATOM 1403 O O . LEU A 1 171 ? 8.596 -20.010 -6.164 1.00 84.56 171 LEU A O 1
ATOM 1407 N N . GLN A 1 172 ? 10.553 -20.924 -6.706 1.00 84.00 172 GLN A N 1
ATOM 1408 C CA . GLN A 1 172 ? 10.172 -22.273 -6.272 1.00 84.00 172 GLN A CA 1
ATOM 1409 C C . GLN A 1 172 ? 10.151 -22.420 -4.744 1.00 84.00 172 GLN A C 1
ATOM 1411 O O . GLN A 1 172 ? 9.361 -23.196 -4.209 1.00 84.00 172 GLN A O 1
ATOM 1416 N N . LYS A 1 173 ? 11.015 -21.687 -4.031 1.00 77.25 173 LYS A N 1
ATOM 1417 C CA . LYS A 1 173 ? 11.115 -21.713 -2.563 1.00 77.25 173 LYS A CA 1
ATOM 1418 C C . LYS A 1 173 ? 10.158 -20.727 -1.898 1.00 77.25 173 LYS A C 1
ATOM 1420 O O . LYS A 1 173 ? 9.666 -20.991 -0.802 1.00 77.25 173 LYS A O 1
ATOM 1425 N N . THR A 1 174 ? 9.891 -19.597 -2.543 1.00 64.25 174 THR A N 1
ATOM 1426 C CA . THR A 1 174 ? 8.979 -18.561 -2.063 1.00 64.25 174 THR A CA 1
ATOM 1427 C C . THR A 1 174 ? 7.732 -18.549 -2.935 1.00 64.25 174 THR A C 1
ATOM 1429 O O . THR A 1 174 ? 7.794 -18.162 -4.091 1.00 64.25 174 THR A O 1
ATOM 1432 N N . LYS A 1 175 ? 6.567 -18.941 -2.392 1.00 58.81 175 LYS A N 1
ATOM 1433 C CA . LYS A 1 175 ? 5.291 -18.568 -3.024 1.00 58.81 175 LYS A CA 1
ATOM 1434 C C . LYS A 1 175 ? 5.208 -17.037 -2.972 1.00 58.81 175 LYS A C 1
ATOM 1436 O O . LYS A 1 175 ? 5.119 -16.519 -1.852 1.00 58.81 175 LYS A O 1
ATOM 1441 N N . PRO A 1 176 ? 5.286 -16.318 -4.108 1.00 54.06 176 PRO A N 1
ATOM 1442 C CA . PRO A 1 176 ? 5.140 -14.873 -4.094 1.00 54.06 176 PRO A CA 1
ATOM 1443 C C . PRO A 1 176 ? 3.758 -14.528 -3.535 1.00 54.06 176 PRO A C 1
ATOM 1445 O O . PRO A 1 176 ? 2.765 -15.181 -3.852 1.00 54.06 176 PRO A O 1
ATOM 1448 N N . ILE A 1 177 ? 3.720 -13.520 -2.667 1.00 53.31 177 ILE A N 1
ATOM 1449 C CA . ILE A 1 177 ? 2.523 -13.068 -1.934 1.00 53.31 177 ILE A CA 1
ATOM 1450 C C . ILE A 1 177 ? 1.515 -12.385 -2.887 1.00 53.31 177 ILE A C 1
ATOM 1452 O O . ILE A 1 177 ? 0.359 -12.155 -2.555 1.00 53.31 177 ILE A O 1
ATOM 1456 N N . LEU A 1 178 ? 1.926 -12.089 -4.121 1.00 52.84 178 LEU A N 1
ATOM 1457 C CA . LEU A 1 178 ? 1.168 -11.262 -5.052 1.00 52.84 178 LEU A CA 1
ATOM 1458 C C . LEU A 1 178 ? 0.123 -12.098 -5.811 1.00 52.84 178 LEU A C 1
ATOM 1460 O O . LEU A 1 178 ? 0.474 -13.000 -6.577 1.00 52.84 178 LEU A O 1
ATOM 1464 N N . ALA A 1 179 ? -1.165 -11.781 -5.637 1.00 43.53 179 ALA A N 1
ATOM 1465 C CA . ALA A 1 179 ? -2.238 -12.370 -6.436 1.00 43.53 179 ALA A CA 1
ATOM 1466 C C . ALA A 1 179 ? -2.085 -12.054 -7.933 1.00 43.53 179 ALA A C 1
ATOM 1468 O O . ALA A 1 179 ? -1.569 -11.009 -8.332 1.00 43.53 179 ALA A O 1
ATOM 1469 N N . SER A 1 180 ? -2.600 -12.952 -8.777 1.00 51.34 180 SER A N 1
ATOM 1470 C CA . SER A 1 180 ? -2.583 -12.804 -10.235 1.00 51.34 180 SER A CA 1
ATOM 1471 C C . SER A 1 180 ? -3.471 -11.667 -10.757 1.00 51.34 180 SER A C 1
ATOM 1473 O O . SER A 1 180 ? -3.242 -11.207 -11.874 1.00 51.34 180 SER A O 1
ATOM 1475 N N . GLU A 1 181 ? -4.459 -11.214 -9.972 1.00 58.72 181 GLU A N 1
ATOM 1476 C CA . GLU A 1 181 ? -5.358 -10.097 -10.293 1.00 58.72 181 GLU A CA 1
ATOM 1477 C C . GLU A 1 181 ? -5.665 -9.264 -9.031 1.00 58.72 181 GLU A C 1
ATOM 1479 O O . GLU A 1 181 ? -5.890 -9.847 -7.962 1.00 58.72 181 GLU A O 1
ATOM 1484 N N . PRO A 1 182 ? -5.651 -7.917 -9.122 1.00 67.38 182 PRO A N 1
ATOM 1485 C CA . PRO A 1 182 ? -5.953 -7.046 -7.992 1.00 67.38 182 PRO A CA 1
ATOM 1486 C C . PRO A 1 182 ? -7.422 -7.171 -7.583 1.00 67.38 182 PRO A C 1
ATOM 1488 O O . PRO A 1 182 ? -8.295 -7.457 -8.400 1.00 67.38 182 PRO A O 1
ATOM 1491 N N . ALA A 1 183 ? -7.698 -6.918 -6.311 1.00 77.81 183 ALA A N 1
ATOM 1492 C CA . ALA A 1 183 ? -9.051 -6.896 -5.783 1.00 77.81 183 ALA A CA 1
ATOM 1493 C C . ALA A 1 183 ? -9.930 -5.814 -6.457 1.00 77.81 183 ALA A C 1
ATOM 1495 O O . ALA A 1 183 ? -9.419 -4.731 -6.780 1.00 77.81 183 ALA A O 1
ATOM 1496 N N . PRO A 1 184 ? -11.240 -6.077 -6.647 1.00 82.62 184 PRO A N 1
ATOM 1497 C CA . PRO A 1 184 ? -12.163 -5.125 -7.259 1.00 82.62 184 PRO A CA 1
ATOM 1498 C C . PRO A 1 184 ? -12.421 -3.903 -6.369 1.00 82.62 184 PRO A C 1
ATOM 1500 O O . PRO A 1 184 ? -12.209 -3.930 -5.152 1.00 82.62 184 PRO A O 1
ATOM 1503 N N . GLU A 1 185 ? -12.934 -2.839 -6.988 1.00 84.06 185 GLU A N 1
ATOM 1504 C CA . GLU A 1 185 ? -13.473 -1.676 -6.274 1.00 84.06 185 GLU A CA 1
ATOM 1505 C C . GLU A 1 185 ? -14.879 -1.955 -5.716 1.00 84.06 185 GLU A C 1
ATOM 1507 O O . GLU A 1 185 ? -15.543 -2.917 -6.107 1.00 84.06 185 GLU A O 1
ATOM 1512 N N . PHE A 1 186 ? -15.359 -1.117 -4.787 1.00 88.06 186 PHE A N 1
ATOM 1513 C CA . PHE A 1 186 ? -16.641 -1.333 -4.094 1.00 88.06 186 PHE A CA 1
ATOM 1514 C C . PHE A 1 186 ? -17.844 -1.480 -5.036 1.00 88.06 186 PHE A C 1
ATOM 1516 O O . PHE A 1 186 ? -18.745 -2.260 -4.741 1.00 88.06 186 PHE A O 1
ATOM 1523 N N . ASN A 1 187 ? -17.863 -0.756 -6.155 1.00 82.75 187 ASN A N 1
ATOM 1524 C CA . ASN A 1 187 ? -18.935 -0.788 -7.157 1.00 82.75 187 ASN A CA 1
ATOM 1525 C C . ASN A 1 187 ? -18.907 -2.034 -8.063 1.00 82.75 187 ASN A C 1
ATOM 1527 O O . ASN A 1 187 ? -19.893 -2.325 -8.732 1.00 82.75 187 ASN A O 1
ATOM 1531 N N . GLN A 1 188 ? -17.786 -2.752 -8.099 1.00 80.25 188 GLN A N 1
ATOM 1532 C CA . GLN A 1 188 ? -17.596 -3.978 -8.882 1.00 80.25 188 GLN A CA 1
ATOM 1533 C C . GLN A 1 188 ? -17.740 -5.237 -8.019 1.00 80.25 188 GLN A C 1
ATOM 1535 O O . GLN A 1 188 ? -17.796 -6.351 -8.538 1.00 80.25 188 GLN A O 1
ATOM 1540 N N . ALA A 1 189 ? -17.760 -5.073 -6.698 1.00 85.94 189 ALA A N 1
ATOM 1541 C CA . ALA A 1 189 ? -17.798 -6.160 -5.740 1.00 85.94 189 ALA A CA 1
ATOM 1542 C C . ALA A 1 189 ? -19.236 -6.560 -5.390 1.00 85.94 189 ALA A C 1
ATOM 1544 O O . ALA A 1 189 ? -20.098 -5.709 -5.171 1.00 85.94 189 ALA A O 1
ATOM 1545 N N . SER A 1 190 ? -19.489 -7.866 -5.277 1.00 86.88 190 SER A N 1
ATOM 1546 C CA . SER A 1 190 ? -20.776 -8.361 -4.782 1.00 86.88 190 SER A CA 1
ATOM 1547 C C . SER A 1 190 ? -20.922 -8.124 -3.273 1.00 86.88 190 SER A C 1
ATOM 1549 O O . SER A 1 190 ? -19.944 -7.877 -2.565 1.00 86.88 190 SER A O 1
ATOM 1551 N N . GLU A 1 191 ? -22.144 -8.247 -2.747 1.00 82.81 191 GLU A N 1
ATOM 1552 C CA . GLU A 1 191 ? -22.429 -8.054 -1.313 1.00 82.81 191 GLU A CA 1
ATOM 1553 C C . GLU A 1 191 ? -21.635 -8.993 -0.386 1.00 82.81 191 GLU A C 1
ATOM 1555 O O . GLU A 1 191 ? -21.435 -8.683 0.788 1.00 82.81 191 GLU A O 1
ATOM 1560 N N . ASN A 1 192 ? -21.154 -10.125 -0.908 1.00 87.81 192 ASN A N 1
ATOM 1561 C CA . ASN A 1 192 ? -20.392 -11.115 -0.148 1.00 87.81 192 ASN A CA 1
ATOM 1562 C C . ASN A 1 192 ? -18.922 -10.724 0.060 1.00 87.81 192 ASN A C 1
ATOM 1564 O O . ASN A 1 192 ? -18.208 -11.399 0.803 1.00 87.81 192 ASN A O 1
ATOM 1568 N N . TYR A 1 193 ? -18.442 -9.649 -0.563 1.00 93.94 193 TYR A N 1
ATOM 1569 C CA . TYR A 1 193 ? -17.079 -9.171 -0.357 1.00 93.94 193 TYR A CA 1
ATOM 1570 C C . TYR A 1 193 ? -16.968 -8.459 0.996 1.00 93.94 193 TYR A C 1
ATOM 1572 O O . TYR A 1 193 ? -17.911 -7.835 1.479 1.00 93.94 193 TYR A O 1
ATOM 1580 N N . ILE A 1 194 ? -15.818 -8.575 1.652 1.00 96.56 194 ILE A N 1
ATOM 1581 C CA . ILE A 1 194 ? -15.444 -7.703 2.767 1.00 96.56 194 ILE A CA 1
ATOM 1582 C C . ILE A 1 194 ? -14.913 -6.404 2.170 1.00 96.56 194 ILE A C 1
ATOM 1584 O O . ILE A 1 194 ? -13.939 -6.411 1.415 1.00 96.56 194 ILE A O 1
ATOM 1588 N N . LYS A 1 195 ? -15.581 -5.296 2.484 1.00 97.12 195 LYS A N 1
ATOM 1589 C CA . LYS A 1 195 ? -15.273 -3.971 1.942 1.00 97.12 195 LYS A CA 1
ATOM 1590 C C . LYS A 1 195 ? -14.236 -3.273 2.823 1.00 97.12 195 LYS A C 1
ATOM 1592 O O . LYS A 1 195 ? -14.508 -2.976 3.988 1.00 97.12 195 LYS A O 1
ATOM 1597 N N . ILE A 1 196 ? -13.053 -3.015 2.267 1.00 98.12 196 ILE A N 1
ATOM 1598 C CA . ILE A 1 196 ? -11.934 -2.346 2.936 1.00 98.12 196 ILE A CA 1
ATOM 1599 C C . ILE A 1 196 ? -11.769 -0.925 2.387 1.00 98.12 196 ILE A C 1
ATOM 1601 O O . ILE A 1 196 ? -11.402 -0.739 1.227 1.00 98.12 196 ILE A O 1
ATOM 1605 N N . LEU A 1 197 ? -12.018 0.086 3.220 1.00 97.81 197 LEU A N 1
ATOM 1606 C CA . LEU A 1 197 ? -11.722 1.481 2.891 1.00 97.81 197 LEU A CA 1
ATOM 1607 C C . LEU A 1 197 ? -10.316 1.814 3.381 1.00 97.81 197 LEU A C 1
ATOM 1609 O O . LEU A 1 197 ? -10.040 1.723 4.574 1.00 97.81 197 LEU A O 1
ATOM 1613 N N . ILE A 1 198 ? -9.434 2.214 2.473 1.00 97.12 198 ILE A N 1
ATOM 1614 C CA . ILE A 1 198 ? -8.062 2.610 2.781 1.00 97.12 198 ILE A CA 1
ATOM 1615 C C . ILE A 1 198 ? -7.995 4.135 2.807 1.00 97.12 198 ILE A C 1
ATOM 1617 O O . ILE A 1 198 ? -8.110 4.781 1.764 1.00 97.12 198 ILE A O 1
ATOM 1621 N N . PHE A 1 199 ? -7.766 4.710 3.985 1.00 95.94 199 PHE A N 1
ATOM 1622 C CA . PHE A 1 199 ? -7.352 6.102 4.121 1.00 95.94 199 PHE A CA 1
ATOM 1623 C C . PHE A 1 199 ? -5.828 6.165 4.033 1.00 95.94 199 PHE A C 1
ATOM 1625 O O . PHE A 1 199 ? -5.131 5.651 4.907 1.00 95.94 199 PHE A O 1
ATOM 1632 N N . SER A 1 200 ? -5.311 6.735 2.950 1.00 91.94 200 SER A N 1
ATOM 1633 C CA . SER A 1 200 ? -3.879 6.736 2.630 1.00 91.94 200 SER A CA 1
ATOM 1634 C C . SER A 1 200 ? -3.383 8.158 2.376 1.00 91.94 200 SER A C 1
ATOM 1636 O O . SER A 1 200 ? -4.181 9.071 2.169 1.00 91.94 200 SER A O 1
ATOM 1638 N N . ASN A 1 201 ? -2.065 8.346 2.342 1.00 82.12 201 ASN A N 1
ATOM 1639 C CA . ASN A 1 201 ? -1.448 9.528 1.745 1.00 82.12 201 ASN A CA 1
ATOM 1640 C C . ASN A 1 201 ? -0.983 9.199 0.315 1.00 82.12 201 ASN A C 1
ATOM 1642 O O . ASN A 1 201 ? -0.894 8.044 -0.097 1.00 82.12 201 ASN A O 1
ATOM 1646 N N . ARG A 1 202 ? -0.713 10.225 -0.493 1.00 78.56 202 ARG A N 1
ATOM 1647 C CA . ARG A 1 202 ? -0.245 10.022 -1.877 1.00 78.56 202 ARG A CA 1
ATOM 1648 C C . ARG A 1 202 ? 1.255 9.731 -1.971 1.00 78.56 202 ARG A C 1
ATOM 1650 O O . ARG A 1 202 ? 1.714 9.371 -3.051 1.00 78.56 202 ARG A O 1
ATOM 1657 N N . LYS A 1 203 ? 2.003 9.920 -0.879 1.00 78.69 203 LYS A N 1
ATOM 1658 C CA . LYS A 1 203 ? 3.470 9.871 -0.864 1.00 78.69 203 LYS A CA 1
ATOM 1659 C C . LYS A 1 203 ? 3.998 8.432 -0.848 1.00 78.69 203 LYS A C 1
ATOM 1661 O O . LYS A 1 203 ? 4.988 8.163 -1.521 1.00 78.69 203 LYS A O 1
ATOM 1666 N N . TYR A 1 204 ? 3.300 7.504 -0.186 1.00 82.12 204 TYR A N 1
ATOM 1667 C CA . TYR A 1 204 ? 3.774 6.127 0.019 1.00 82.12 204 TYR A CA 1
ATOM 1668 C C . TYR A 1 204 ? 2.850 5.079 -0.631 1.00 82.12 204 TYR A C 1
ATOM 1670 O O . TYR A 1 204 ? 2.056 4.420 0.041 1.00 82.12 204 TYR A O 1
ATOM 1678 N N . PRO A 1 205 ? 2.932 4.872 -1.961 1.00 79.81 205 PRO A N 1
ATOM 1679 C CA . PRO A 1 205 ? 2.045 3.946 -2.673 1.00 79.81 205 PRO A CA 1
ATOM 1680 C C . PRO A 1 205 ? 2.357 2.461 -2.418 1.00 79.81 205 PRO A C 1
ATOM 1682 O O . PRO A 1 205 ? 1.580 1.598 -2.832 1.00 79.81 205 PRO A O 1
ATOM 1685 N N . ALA A 1 206 ? 3.489 2.152 -1.778 1.00 83.38 206 ALA A N 1
ATOM 1686 C CA . ALA A 1 206 ? 3.979 0.794 -1.558 1.00 83.38 206 ALA A CA 1
ATOM 1687 C C . ALA A 1 206 ? 2.974 -0.075 -0.792 1.00 83.38 206 ALA A C 1
ATOM 1689 O O . ALA A 1 206 ? 2.584 -1.139 -1.269 1.00 83.38 206 ALA A O 1
ATOM 1690 N N . GLU A 1 207 ? 2.502 0.413 0.354 1.00 90.94 207 GLU A N 1
ATOM 1691 C CA . GLU A 1 207 ? 1.520 -0.288 1.177 1.00 90.94 207 GLU A CA 1
ATOM 1692 C C . GLU A 1 207 ? 0.217 -0.554 0.424 1.00 90.94 207 GLU A C 1
ATOM 1694 O O . GLU A 1 207 ? -0.302 -1.671 0.424 1.00 90.94 207 GLU A O 1
ATOM 1699 N N . LEU A 1 208 ? -0.306 0.476 -0.246 1.00 87.06 208 LEU A N 1
ATOM 1700 C CA . LEU A 1 208 ? -1.538 0.369 -1.011 1.00 87.06 208 LEU A CA 1
ATOM 1701 C C . LEU A 1 208 ? -1.429 -0.724 -2.080 1.00 87.06 208 LEU A C 1
ATOM 1703 O O . LEU A 1 208 ? -2.378 -1.479 -2.305 1.00 87.06 208 LEU A O 1
ATOM 1707 N N . ARG A 1 209 ? -0.272 -0.812 -2.741 1.00 78.69 209 ARG A N 1
ATOM 1708 C CA . ARG A 1 209 ? -0.013 -1.836 -3.751 1.00 78.69 209 ARG A CA 1
ATOM 1709 C C . ARG A 1 209 ? -0.038 -3.236 -3.135 1.00 78.69 209 ARG A C 1
ATOM 1711 O O . ARG A 1 209 ? -0.715 -4.097 -3.692 1.00 78.69 209 ARG A O 1
ATOM 1718 N N . THR A 1 210 ? 0.601 -3.435 -1.981 1.00 85.31 210 THR A N 1
ATOM 1719 C CA . THR A 1 210 ? 0.551 -4.706 -1.239 1.00 85.31 210 THR A CA 1
ATOM 1720 C C . THR A 1 210 ? -0.880 -5.067 -0.832 1.00 85.31 210 THR A C 1
ATOM 1722 O O . THR A 1 210 ? -1.316 -6.192 -1.056 1.00 85.31 210 THR A O 1
ATOM 1725 N N . LEU A 1 211 ? -1.661 -4.113 -0.312 1.00 90.56 211 LEU A N 1
ATOM 1726 C CA . LEU A 1 211 ? -3.050 -4.353 0.102 1.00 90.56 211 LEU A CA 1
ATOM 1727 C C . LEU A 1 211 ? -3.949 -4.786 -1.058 1.00 90.56 211 LEU A C 1
ATOM 1729 O O . LEU A 1 211 ? -4.686 -5.758 -0.928 1.00 90.56 211 LEU A O 1
ATOM 1733 N N . ARG A 1 212 ? -3.886 -4.103 -2.209 1.00 83.75 212 ARG A N 1
ATOM 1734 C CA . ARG A 1 212 ? -4.752 -4.411 -3.367 1.00 83.75 212 ARG A CA 1
ATOM 1735 C C . ARG A 1 212 ? -4.502 -5.792 -3.966 1.00 83.75 212 ARG A C 1
ATOM 1737 O O . ARG A 1 212 ? -5.349 -6.293 -4.705 1.00 83.75 212 ARG A O 1
ATOM 1744 N N . GLN A 1 213 ? -3.353 -6.395 -3.678 1.00 82.19 213 GLN A N 1
ATOM 1745 C CA . GLN A 1 213 ? -3.025 -7.748 -4.115 1.00 82.19 213 GLN A CA 1
ATOM 1746 C C . GLN A 1 213 ? -3.669 -8.818 -3.224 1.00 82.19 213 GLN A C 1
ATOM 1748 O O . GLN A 1 213 ? -3.752 -9.971 -3.630 1.00 82.19 213 GLN A O 1
ATOM 1753 N N . ILE A 1 214 ? -4.198 -8.453 -2.057 1.00 88.81 214 ILE A N 1
ATOM 1754 C CA . ILE A 1 214 ? -4.876 -9.370 -1.140 1.00 88.81 214 ILE A CA 1
ATOM 1755 C C . ILE A 1 214 ? -6.361 -9.452 -1.528 1.00 88.81 214 ILE A C 1
ATOM 1757 O O . ILE A 1 214 ? -7.245 -8.918 -0.870 1.00 88.81 214 ILE A O 1
ATOM 1761 N N . SER A 1 215 ? -6.675 -10.113 -2.642 1.00 87.25 215 SER A N 1
ATOM 1762 C CA . SER A 1 215 ? -8.066 -10.226 -3.119 1.00 87.25 215 SER A CA 1
ATOM 1763 C C . SER A 1 215 ? -8.866 -11.339 -2.439 1.00 87.25 215 SER A C 1
ATOM 1765 O O . SER A 1 215 ? -10.100 -11.293 -2.408 1.00 87.25 215 SER A O 1
ATOM 1767 N N . LYS A 1 216 ? -8.180 -12.334 -1.863 1.00 89.31 216 LYS A N 1
ATOM 1768 C CA . LYS A 1 216 ? -8.794 -13.474 -1.176 1.00 89.31 216 LYS A CA 1
ATOM 1769 C C . LYS A 1 216 ? -7.862 -14.054 -0.112 1.00 89.31 216 LYS A C 1
ATOM 1771 O O . LYS A 1 216 ? -6.685 -14.262 -0.379 1.00 89.31 216 LYS A O 1
ATOM 1776 N N . ILE A 1 217 ? -8.409 -14.403 1.053 1.00 91.75 217 ILE A N 1
ATOM 1777 C CA . ILE A 1 217 ? -7.713 -15.158 2.106 1.00 91.75 217 ILE A CA 1
ATOM 1778 C C . ILE A 1 217 ? -8.671 -16.215 2.655 1.00 91.75 217 ILE A C 1
ATOM 1780 O O . ILE A 1 217 ? -9.710 -15.890 3.231 1.00 91.75 217 ILE A O 1
ATOM 1784 N N . GLY A 1 218 ? -8.324 -17.495 2.505 1.00 89.88 218 GLY A N 1
ATOM 1785 C CA . GLY A 1 218 ? -9.224 -18.590 2.873 1.00 89.88 218 GLY A CA 1
ATOM 1786 C C . GLY A 1 218 ? -10.559 -18.479 2.127 1.00 89.88 218 GLY A C 1
ATOM 1787 O O . GLY A 1 218 ? -10.580 -18.437 0.896 1.00 89.88 218 GLY A O 1
ATOM 1788 N N . ASN A 1 219 ? -11.664 -18.395 2.871 1.00 90.88 219 ASN A N 1
ATOM 1789 C CA . ASN A 1 219 ? -13.015 -18.245 2.316 1.00 90.88 219 ASN A CA 1
ATOM 1790 C C . ASN A 1 219 ? -13.458 -16.782 2.150 1.00 90.88 219 ASN A C 1
ATOM 1792 O O . ASN A 1 219 ? -14.550 -16.531 1.649 1.00 90.88 219 ASN A O 1
ATOM 1796 N N . TYR A 1 220 ? -12.629 -15.819 2.552 1.00 94.94 220 TYR A N 1
ATOM 1797 C CA . TYR A 1 220 ? -12.967 -14.402 2.497 1.00 94.94 220 TYR A CA 1
ATOM 1798 C C . TYR A 1 220 ? -12.478 -13.778 1.195 1.00 94.94 220 TYR A C 1
ATOM 1800 O O . TYR A 1 220 ? -11.328 -13.981 0.803 1.00 94.94 220 TYR A O 1
ATOM 1808 N N . GLN A 1 221 ? -13.346 -13.006 0.546 1.00 94.12 221 GLN A N 1
ATOM 1809 C CA . GLN A 1 221 ? -13.022 -12.181 -0.617 1.00 94.12 221 GLN A CA 1
ATOM 1810 C C . GLN A 1 221 ? -13.054 -10.710 -0.214 1.00 94.12 221 GLN A C 1
ATOM 1812 O O . GLN A 1 221 ? -13.887 -10.320 0.606 1.00 94.12 221 GLN A O 1
ATOM 1817 N N . PHE A 1 222 ? -12.171 -9.903 -0.794 1.00 95.00 222 PHE A N 1
ATOM 1818 C CA . PHE A 1 222 ? -11.982 -8.509 -0.399 1.00 95.00 222 PHE A CA 1
ATOM 1819 C C . PHE A 1 222 ? -12.176 -7.561 -1.573 1.00 95.00 222 PHE A C 1
ATOM 1821 O O . PHE A 1 222 ? -11.800 -7.865 -2.705 1.00 95.00 222 PHE A O 1
ATOM 1828 N N . ALA A 1 223 ? -12.782 -6.414 -1.287 1.00 93.69 223 ALA A N 1
ATOM 1829 C CA . ALA A 1 223 ? -12.914 -5.290 -2.201 1.00 93.69 223 ALA A CA 1
ATOM 1830 C C . ALA A 1 223 ? -12.308 -4.056 -1.544 1.00 93.69 223 ALA A C 1
ATOM 1832 O O . ALA A 1 223 ? -12.431 -3.889 -0.330 1.00 93.69 223 ALA A O 1
ATOM 1833 N N . TYR A 1 224 ? -11.685 -3.188 -2.334 1.00 94.12 224 TYR A N 1
ATOM 1834 C CA . TYR A 1 224 ? -10.951 -2.042 -1.806 1.00 94.12 224 TYR A CA 1
ATOM 1835 C C . TYR A 1 224 ? -11.444 -0.740 -2.414 1.00 94.12 224 TYR A C 1
ATOM 1837 O O . TYR A 1 224 ? -11.646 -0.640 -3.620 1.00 94.12 224 TYR A O 1
ATOM 1845 N N . GLN A 1 225 ? -11.564 0.285 -1.582 1.00 92.19 225 GLN A N 1
ATOM 1846 C CA . GLN A 1 225 ? -11.722 1.663 -2.021 1.00 92.19 225 GLN A CA 1
ATOM 1847 C C . GLN A 1 225 ? -10.660 2.508 -1.333 1.00 92.19 225 GLN A C 1
ATOM 1849 O O . GLN A 1 225 ? -10.353 2.298 -0.163 1.00 92.19 225 GLN A O 1
ATOM 1854 N N . ILE A 1 226 ? -10.078 3.453 -2.062 1.00 92.25 226 ILE A N 1
ATOM 1855 C CA . ILE A 1 226 ? -9.064 4.358 -1.525 1.00 92.25 226 ILE A CA 1
ATOM 1856 C C . ILE A 1 226 ? -9.705 5.722 -1.343 1.00 92.25 226 ILE A C 1
ATOM 1858 O O . ILE A 1 226 ? -10.429 6.195 -2.218 1.00 92.25 226 ILE A O 1
ATOM 1862 N N . THR A 1 227 ? -9.387 6.376 -0.236 1.00 91.38 227 THR A N 1
ATOM 1863 C CA . THR A 1 227 ? -9.685 7.786 -0.036 1.00 91.38 227 THR A CA 1
ATOM 1864 C C . THR A 1 227 ? -8.463 8.519 0.502 1.00 91.38 227 THR A C 1
ATOM 1866 O O . THR A 1 227 ? -7.672 7.985 1.277 1.00 91.38 227 THR A O 1
ATOM 1869 N N . TYR A 1 228 ? -8.330 9.767 0.067 1.00 90.44 228 TYR A N 1
ATOM 1870 C CA . TYR A 1 228 ? -7.390 10.746 0.613 1.00 90.44 228 TYR A CA 1
ATOM 1871 C C . TYR A 1 228 ? -8.135 11.844 1.387 1.00 90.44 228 TYR A C 1
ATOM 1873 O O . TYR A 1 228 ? -7.515 12.768 1.901 1.00 90.44 228 TYR A O 1
ATOM 1881 N N . ASP A 1 229 ? -9.470 11.780 1.424 1.00 88.12 229 ASP A N 1
ATOM 1882 C CA . ASP A 1 229 ? -10.303 12.742 2.134 1.00 88.12 229 ASP A CA 1
ATOM 1883 C C . ASP A 1 229 ? -10.400 12.327 3.612 1.00 88.12 229 ASP A C 1
ATOM 1885 O O . ASP A 1 229 ? -10.922 11.240 3.897 1.00 88.12 229 ASP A O 1
ATOM 1889 N N . PRO A 1 230 ? -9.947 13.169 4.561 1.00 91.38 230 PRO A N 1
ATOM 1890 C CA . PRO A 1 230 ? -10.032 12.880 5.993 1.00 91.38 230 PRO A CA 1
ATOM 1891 C C . PRO A 1 230 ? -11.474 12.804 6.514 1.00 91.38 230 PRO A C 1
ATOM 1893 O O . PRO A 1 230 ? -11.704 12.363 7.639 1.00 91.38 230 PRO A O 1
ATOM 1896 N N . ASN A 1 231 ? -12.467 13.197 5.711 1.00 91.00 231 ASN A N 1
ATOM 1897 C CA . ASN A 1 231 ? -13.876 12.960 6.000 1.00 91.00 231 ASN A CA 1
ATOM 1898 C C . ASN A 1 231 ? -14.329 11.539 5.647 1.00 91.00 231 ASN A C 1
ATOM 1900 O O . ASN A 1 231 ? -15.493 11.237 5.866 1.00 91.00 231 ASN A O 1
ATOM 1904 N N . LEU A 1 232 ? -13.468 10.659 5.131 1.00 94.44 232 LEU A N 1
ATOM 1905 C CA . LEU A 1 232 ? -13.761 9.233 4.935 1.00 94.44 232 LEU A CA 1
ATOM 1906 C C . LEU A 1 232 ? -15.105 8.971 4.210 1.00 94.44 232 LEU A C 1
ATOM 1908 O O . LEU A 1 232 ? -16.022 8.381 4.797 1.00 94.44 232 LEU A O 1
ATOM 1912 N N . PRO A 1 233 ? -15.267 9.442 2.958 1.00 89.25 233 PRO A N 1
ATOM 1913 C CA . PRO A 1 233 ? -16.432 9.099 2.148 1.00 89.25 233 PRO A CA 1
ATOM 1914 C C . PRO A 1 233 ? -16.531 7.576 1.981 1.00 89.25 233 PRO A C 1
ATOM 1916 O O . PRO A 1 233 ? -15.523 6.903 1.760 1.00 89.25 233 PRO A O 1
ATOM 1919 N N . GLY A 1 234 ? -17.741 7.029 2.120 1.00 89.19 234 GLY A N 1
ATOM 1920 C CA . GLY A 1 234 ? -18.003 5.591 1.993 1.00 89.19 234 GLY A CA 1
ATOM 1921 C C . GLY A 1 234 ? -17.764 4.755 3.258 1.00 89.19 234 GLY A C 1
ATOM 1922 O O . GLY A 1 234 ? -17.941 3.532 3.216 1.00 89.19 234 GLY A O 1
ATOM 1923 N N . LEU A 1 235 ? -17.414 5.369 4.398 1.00 95.44 235 LEU A N 1
ATOM 1924 C CA . LEU A 1 235 ? -17.224 4.659 5.674 1.00 95.44 235 LEU A CA 1
ATOM 1925 C C . LEU A 1 235 ? -18.469 3.848 6.089 1.00 95.44 235 LEU A C 1
ATOM 1927 O O . LEU A 1 235 ? -18.359 2.788 6.694 1.00 95.44 235 LEU A O 1
ATOM 1931 N N . GLU A 1 236 ? -19.661 4.297 5.710 1.00 90.38 236 GLU A N 1
ATOM 1932 C CA . GLU A 1 236 ? -20.953 3.667 6.004 1.00 90.38 236 GLU A CA 1
ATOM 1933 C C . GLU A 1 236 ? -21.150 2.323 5.284 1.00 90.38 236 GLU A C 1
ATOM 1935 O O . GLU A 1 236 ? -21.942 1.487 5.722 1.00 90.38 236 GLU A O 1
ATOM 1940 N N . ARG A 1 237 ? -20.434 2.112 4.175 1.00 91.19 237 ARG A N 1
ATOM 1941 C CA . ARG A 1 237 ? -20.466 0.885 3.362 1.00 91.19 237 ARG A CA 1
ATOM 1942 C C . ARG A 1 237 ? -19.267 -0.018 3.638 1.00 91.19 237 ARG A C 1
ATOM 1944 O O . ARG A 1 237 ? -19.103 -1.034 2.971 1.00 91.19 237 ARG A O 1
ATOM 1951 N N . THR A 1 238 ? -18.423 0.369 4.583 1.00 96.56 238 THR A N 1
ATOM 1952 C CA . THR A 1 238 ? -17.149 -0.278 4.881 1.00 96.56 238 THR A CA 1
ATOM 1953 C C . THR A 1 238 ? -17.327 -1.334 5.969 1.00 96.56 238 THR A C 1
ATOM 1955 O O . THR A 1 238 ? -18.106 -1.143 6.899 1.00 96.56 238 THR A O 1
ATOM 1958 N N . ASP A 1 239 ? -16.587 -2.437 5.872 1.00 98.12 239 ASP A N 1
ATOM 1959 C CA . ASP A 1 239 ? -16.456 -3.428 6.947 1.00 98.12 239 ASP A CA 1
ATOM 1960 C C . ASP A 1 239 ? -15.141 -3.221 7.726 1.00 98.12 239 ASP A C 1
ATOM 1962 O O . ASP A 1 239 ? -15.106 -3.322 8.956 1.00 98.12 239 ASP A O 1
ATOM 1966 N N . ILE A 1 240 ? -14.057 -2.893 7.008 1.00 98.62 240 ILE A N 1
ATOM 1967 C CA . ILE A 1 240 ? -12.723 -2.635 7.567 1.00 98.62 240 ILE A CA 1
ATOM 1968 C C . ILE A 1 240 ? -12.219 -1.264 7.104 1.00 98.62 240 ILE A C 1
ATOM 1970 O O . ILE A 1 240 ? -12.082 -1.019 5.909 1.00 98.62 240 ILE A O 1
ATOM 1974 N N . LEU A 1 241 ? -11.889 -0.383 8.043 1.00 98.69 241 LEU A N 1
ATOM 1975 C CA . LEU A 1 241 ? -11.167 0.858 7.766 1.00 98.69 241 LEU A CA 1
ATOM 1976 C C . LEU A 1 241 ? -9.668 0.606 7.970 1.00 98.69 241 LEU A C 1
ATOM 1978 O O . LEU A 1 241 ? -9.267 0.133 9.030 1.00 98.69 241 LEU A O 1
ATOM 1982 N N . TRP A 1 242 ? -8.844 0.910 6.972 1.00 98.50 242 TRP A N 1
ATOM 1983 C CA . TRP A 1 242 ? -7.386 0.813 7.036 1.00 98.50 242 TRP A CA 1
ATOM 1984 C C . TRP A 1 242 ? -6.771 2.210 6.997 1.00 98.50 242 TRP A C 1
ATOM 1986 O O . TRP A 1 242 ? -6.901 2.922 6.002 1.00 98.50 242 TRP A O 1
ATOM 1996 N N . PHE A 1 243 ? -6.079 2.604 8.061 1.00 97.19 243 PHE A N 1
ATOM 1997 C CA . PHE A 1 243 ? -5.225 3.787 8.075 1.00 97.19 243 PHE A CA 1
ATOM 1998 C C . PHE A 1 243 ? -3.836 3.407 7.595 1.00 97.19 243 PHE A C 1
ATOM 2000 O O . PHE A 1 243 ? -3.119 2.657 8.263 1.00 97.19 243 PHE A O 1
ATOM 2007 N N . GLY A 1 244 ? -3.491 3.919 6.417 1.00 95.62 244 GLY A N 1
ATOM 2008 C CA . GLY A 1 244 ? -2.202 3.682 5.799 1.00 95.62 244 GLY A CA 1
ATOM 2009 C C . GLY A 1 244 ? -1.055 4.299 6.590 1.00 95.62 244 GLY A C 1
ATOM 2010 O O . GLY A 1 244 ? -1.246 5.193 7.419 1.00 95.62 244 GLY A O 1
ATOM 2011 N N . TYR A 1 245 ? 0.148 3.816 6.313 1.00 93.81 245 TYR A N 1
ATOM 2012 C CA . TYR A 1 245 ? 1.394 4.292 6.888 1.00 93.81 245 TYR A CA 1
ATOM 2013 C C . TYR A 1 245 ? 1.512 5.814 6.721 1.00 93.81 245 TYR A C 1
ATOM 2015 O O . TYR A 1 245 ? 1.398 6.352 5.615 1.00 93.81 245 TYR A O 1
ATOM 2023 N N . ARG A 1 246 ? 1.666 6.506 7.858 1.00 91.25 246 ARG A N 1
ATOM 2024 C CA . ARG A 1 246 ? 1.735 7.972 7.988 1.00 91.25 246 ARG A CA 1
ATOM 2025 C C . ARG A 1 246 ? 0.501 8.754 7.530 1.00 91.25 246 ARG A C 1
ATOM 2027 O O . ARG A 1 246 ? 0.529 9.982 7.503 1.00 91.25 246 ARG A O 1
ATOM 2034 N N . ALA A 1 247 ? -0.616 8.095 7.212 1.00 91.25 247 ALA A N 1
ATOM 2035 C CA . ALA A 1 247 ? -1.833 8.771 6.744 1.00 91.25 247 ALA A CA 1
ATOM 2036 C C . ALA A 1 247 ? -2.436 9.740 7.783 1.00 91.25 247 ALA A C 1
ATOM 2038 O O . ALA A 1 247 ? -3.206 10.627 7.428 1.00 91.25 247 ALA A O 1
ATOM 2039 N N . LEU A 1 248 ? -2.092 9.575 9.064 1.00 87.00 248 LEU A N 1
ATOM 2040 C CA . LEU A 1 248 ? -2.568 10.422 10.158 1.00 87.00 248 LEU A CA 1
ATOM 2041 C C . LEU A 1 248 ? -1.648 11.596 10.520 1.00 87.00 248 LEU A C 1
ATOM 2043 O O . LEU A 1 248 ? -2.108 12.457 11.265 1.00 87.00 248 LEU A O 1
ATOM 2047 N N . GLY A 1 249 ? -0.380 11.602 10.093 1.00 79.94 249 GLY A N 1
ATOM 2048 C CA . GLY A 1 249 ? 0.657 12.438 10.721 1.00 79.94 249 GLY A CA 1
ATOM 2049 C C . GLY A 1 249 ? 1.569 13.225 9.783 1.00 79.94 249 GLY A C 1
ATOM 2050 O O . GLY A 1 249 ? 1.978 14.317 10.155 1.00 79.94 249 GLY A O 1
ATOM 2051 N N . GLU A 1 250 ? 1.825 12.721 8.574 1.00 80.06 250 GLU A N 1
ATOM 2052 C CA . GLU A 1 250 ? 2.846 13.256 7.653 1.00 80.06 250 GLU A CA 1
ATOM 2053 C C . GLU A 1 250 ? 2.670 14.748 7.318 1.00 80.06 250 GLU A C 1
ATOM 2055 O O . GLU A 1 250 ? 3.632 15.507 7.277 1.00 80.06 250 GLU A O 1
ATOM 2060 N N . ASP A 1 251 ? 1.431 15.186 7.090 1.00 76.81 251 ASP A N 1
ATOM 2061 C CA . ASP A 1 251 ? 1.106 16.587 6.782 1.00 76.81 251 ASP A CA 1
ATOM 2062 C C . ASP A 1 251 ? 0.398 17.261 7.977 1.00 76.81 251 ASP A C 1
ATOM 2064 O O . ASP A 1 251 ? -0.448 18.147 7.822 1.00 76.81 251 ASP A O 1
ATOM 2068 N N . GLY A 1 252 ? 0.718 16.798 9.189 1.00 80.75 252 GLY A N 1
ATOM 2069 C CA . GLY A 1 252 ? -0.005 17.110 10.414 1.00 80.75 252 GLY A CA 1
ATOM 2070 C C . GLY A 1 252 ? -1.274 16.272 10.584 1.00 80.75 252 GLY A C 1
ATOM 2071 O O . GLY A 1 252 ? -1.688 15.509 9.712 1.00 80.75 252 GLY A O 1
ATOM 2072 N N . TYR A 1 253 ? -1.914 16.405 11.747 1.00 84.75 253 TYR A N 1
ATOM 2073 C CA . TYR A 1 253 ? -3.107 15.626 12.067 1.00 84.75 253 TYR A CA 1
ATOM 2074 C C . TYR A 1 253 ? -4.321 16.054 11.235 1.00 84.75 253 TYR A C 1
ATOM 2076 O O . TYR A 1 253 ? -4.869 17.141 11.422 1.00 84.75 253 TYR A O 1
ATOM 2084 N N . LEU A 1 254 ? -4.756 15.174 10.329 1.00 84.81 254 LEU A N 1
ATOM 2085 C CA . LEU A 1 254 ? -5.764 15.499 9.311 1.00 84.81 254 LEU A CA 1
ATOM 2086 C C . LEU A 1 254 ? -7.217 15.311 9.770 1.00 84.81 254 LEU A C 1
ATOM 2088 O O . LEU A 1 254 ? -8.139 15.841 9.144 1.00 84.81 254 LEU A O 1
ATOM 2092 N N . LEU A 1 255 ? -7.460 14.537 10.831 1.00 91.25 255 LEU A N 1
ATOM 2093 C CA . LEU A 1 255 ? -8.820 14.207 11.255 1.00 91.25 255 LEU A CA 1
ATOM 2094 C C . LEU A 1 255 ? -9.413 15.317 12.124 1.00 91.25 255 LEU A C 1
ATOM 2096 O O . LEU A 1 255 ? -8.866 15.706 13.151 1.00 91.25 255 LEU A O 1
ATOM 2100 N N . ASN A 1 256 ? -10.599 15.789 11.752 1.00 91.00 256 ASN A N 1
ATOM 2101 C CA . ASN A 1 256 ? -11.381 16.677 12.607 1.00 91.00 256 ASN A CA 1
ATOM 2102 C C . ASN A 1 256 ? -12.232 15.873 13.614 1.00 91.00 256 ASN A C 1
ATOM 2104 O O . ASN A 1 256 ? -12.487 14.680 13.438 1.00 91.00 256 ASN A O 1
ATOM 2108 N N . ARG A 1 257 ? -12.759 16.549 14.646 1.00 92.75 257 ARG A N 1
ATOM 2109 C CA . ARG A 1 257 ? -13.602 15.928 15.694 1.00 92.75 257 ARG A CA 1
ATOM 2110 C C . ARG A 1 257 ? -14.803 15.146 15.146 1.00 92.75 257 ARG A C 1
ATOM 2112 O O . ARG A 1 257 ? -15.250 14.179 15.763 1.00 92.75 257 ARG A O 1
ATOM 2119 N N . ARG A 1 258 ? -15.351 15.564 14.000 1.00 90.25 258 ARG A N 1
ATOM 2120 C CA . ARG A 1 258 ? -16.482 14.888 13.351 1.00 90.25 258 ARG A CA 1
ATOM 2121 C C . ARG A 1 258 ? -16.046 13.550 12.757 1.00 90.25 258 ARG A C 1
ATOM 2123 O O . ARG A 1 258 ? -16.703 12.542 13.010 1.00 90.25 258 ARG A O 1
ATOM 2130 N N . ALA A 1 259 ? -14.935 13.528 12.023 1.00 94.50 259 ALA A N 1
ATOM 2131 C CA . ALA A 1 259 ? -14.341 12.304 11.495 1.00 94.50 259 ALA A CA 1
ATOM 2132 C C . ALA A 1 259 ? -13.980 11.341 12.635 1.00 94.50 259 ALA A C 1
ATOM 2134 O O . ALA A 1 259 ? -14.393 10.185 12.614 1.00 94.50 259 ALA A O 1
ATOM 2135 N N . GLU A 1 260 ? -13.330 11.836 13.692 1.00 96.69 260 GLU A N 1
ATOM 2136 C CA . GLU A 1 260 ? -13.018 11.053 14.894 1.00 96.69 260 GLU A CA 1
ATOM 2137 C C . GLU A 1 260 ? -14.258 10.400 15.518 1.00 96.69 260 GLU A C 1
ATOM 2139 O O . GLU A 1 260 ? -14.244 9.215 15.858 1.00 96.69 260 GLU A O 1
ATOM 2144 N N . LYS A 1 261 ? -15.354 11.158 15.670 1.00 96.69 261 LYS A N 1
ATOM 2145 C CA . LYS A 1 261 ? -16.625 10.633 16.185 1.00 96.69 261 LYS A CA 1
ATOM 2146 C C . LYS A 1 261 ? -17.187 9.546 15.269 1.00 96.69 261 LYS A C 1
ATOM 2148 O O . LYS A 1 261 ? -17.584 8.498 15.772 1.00 96.69 261 LYS A O 1
ATOM 2153 N N . ARG A 1 262 ? -17.185 9.763 13.949 1.00 97.12 262 ARG A N 1
ATOM 2154 C CA . ARG A 1 262 ? -17.653 8.775 12.961 1.00 97.12 262 ARG A CA 1
ATOM 2155 C C . ARG A 1 262 ? -16.831 7.490 12.996 1.00 97.12 262 ARG A C 1
ATOM 2157 O O . ARG A 1 262 ? -17.418 6.417 12.965 1.00 97.12 262 ARG A O 1
ATOM 2164 N N . ILE A 1 263 ? -15.511 7.581 13.147 1.00 98.31 263 ILE A N 1
ATOM 2165 C CA . ILE A 1 263 ? -14.628 6.413 13.280 1.00 98.31 263 ILE A CA 1
ATOM 2166 C C . ILE A 1 263 ? -14.957 5.618 14.548 1.00 98.31 263 ILE A C 1
ATOM 2168 O O . ILE A 1 263 ? -15.106 4.399 14.497 1.00 98.31 263 ILE A O 1
ATOM 2172 N N . LYS A 1 264 ? -15.122 6.296 15.690 1.00 98.00 264 LYS A N 1
ATOM 2173 C CA . LYS A 1 264 ? -15.500 5.632 16.948 1.00 98.00 264 LYS A CA 1
ATOM 2174 C C . LYS A 1 264 ? -16.860 4.947 16.841 1.00 98.00 264 LYS A C 1
ATOM 2176 O O . LYS A 1 264 ? -17.006 3.819 17.299 1.00 98.00 264 LYS A O 1
ATOM 2181 N N . GLU A 1 265 ? -17.832 5.602 16.213 1.00 97.75 265 GLU A N 1
ATOM 2182 C CA . GLU A 1 265 ? -19.168 5.048 15.985 1.00 97.75 265 GLU A CA 1
ATOM 2183 C C . GLU A 1 265 ? -19.129 3.854 15.013 1.00 97.75 265 GLU A C 1
ATOM 2185 O O . GLU A 1 265 ? -19.783 2.842 15.256 1.00 97.75 265 GLU A O 1
ATOM 2190 N N . PHE A 1 266 ? -18.311 3.929 13.958 1.00 98.19 266 PHE A N 1
ATOM 2191 C CA . PHE A 1 266 ? -18.049 2.828 13.028 1.00 98.19 266 PHE A CA 1
ATOM 2192 C C . PHE A 1 266 ? -17.528 1.587 13.764 1.00 98.19 266 PHE A C 1
ATOM 2194 O O . PHE A 1 266 ? -18.125 0.514 13.655 1.00 98.19 266 PHE A O 1
ATOM 2201 N N . VAL A 1 267 ? -16.479 1.738 14.584 1.00 98.06 267 VAL A N 1
ATOM 2202 C CA . VAL A 1 267 ? -15.932 0.612 15.354 1.00 98.06 267 VAL A CA 1
ATOM 2203 C C . VAL A 1 267 ? -16.949 0.113 16.380 1.00 98.06 267 VAL A C 1
ATOM 2205 O O . VAL A 1 267 ? -17.233 -1.080 16.441 1.00 98.06 267 VAL A O 1
ATOM 2208 N N . LYS A 1 268 ? -17.592 1.009 17.138 1.00 97.06 268 LYS A N 1
ATOM 2209 C CA . LYS A 1 268 ? -18.623 0.635 18.120 1.00 97.06 268 LYS A CA 1
ATOM 2210 C C . LYS A 1 268 ? -19.726 -0.238 17.510 1.00 97.06 268 LYS A C 1
ATOM 2212 O O . LYS A 1 268 ? -20.208 -1.158 18.173 1.00 97.06 268 LYS A O 1
ATOM 2217 N N . ASN A 1 269 ? -20.103 0.035 16.261 1.00 95.94 269 ASN A N 1
ATOM 2218 C CA . ASN A 1 269 ? -21.191 -0.637 15.554 1.00 95.94 269 ASN A CA 1
ATOM 2219 C C . ASN A 1 269 ? -20.778 -1.895 14.776 1.00 95.94 269 ASN A C 1
ATOM 2221 O O . ASN A 1 269 ? -21.632 -2.494 14.126 1.00 95.94 269 ASN A O 1
ATOM 2225 N N . GLY A 1 270 ? -19.527 -2.347 14.895 1.00 96.38 270 GLY A N 1
ATOM 2226 C CA . GLY A 1 270 ? -19.083 -3.630 14.339 1.00 96.38 270 GLY A CA 1
ATOM 2227 C C . GLY A 1 270 ? -17.936 -3.533 13.346 1.00 96.38 270 GLY A C 1
ATOM 2228 O O . GLY A 1 270 ? -17.382 -4.566 12.983 1.00 96.38 270 GLY A O 1
ATOM 2229 N N . GLY A 1 271 ? -17.559 -2.323 12.931 1.00 98.12 271 GLY A N 1
ATOM 2230 C CA . GLY A 1 271 ? -16.426 -2.112 12.041 1.00 98.12 271 GLY A CA 1
ATOM 2231 C C . GLY A 1 271 ? -15.090 -2.483 12.686 1.00 98.12 271 GLY A C 1
ATOM 2232 O O . GLY A 1 271 ? -14.924 -2.415 13.910 1.00 98.12 271 GLY A O 1
ATOM 2233 N N . VAL A 1 272 ? -14.113 -2.850 11.858 1.00 98.75 272 VAL A N 1
ATOM 2234 C CA . VAL A 1 272 ? -12.726 -3.048 12.302 1.00 98.75 272 VAL A CA 1
ATOM 2235 C C . VAL A 1 272 ? -11.857 -1.909 11.782 1.00 98.75 272 VAL A C 1
ATOM 2237 O O . VAL A 1 272 ? -11.834 -1.656 10.583 1.00 98.75 272 VAL A O 1
ATOM 2240 N N . LEU A 1 273 ? -11.134 -1.222 12.668 1.00 98.62 273 LEU A N 1
ATOM 2241 C CA . LEU A 1 273 ? -10.110 -0.245 12.287 1.00 98.62 273 LEU A CA 1
ATOM 2242 C C . LEU A 1 273 ? -8.728 -0.888 12.397 1.00 98.62 273 LEU A C 1
ATOM 2244 O O . LEU A 1 273 ? -8.361 -1.353 13.473 1.00 98.62 273 LEU A O 1
ATOM 2248 N N . ILE A 1 274 ? -7.958 -0.871 11.314 1.00 98.62 274 ILE A N 1
ATOM 2249 C CA . ILE A 1 274 ? -6.551 -1.276 11.280 1.00 98.62 274 ILE A CA 1
ATOM 2250 C C . ILE A 1 274 ? -5.695 -0.032 11.057 1.00 98.62 274 ILE A C 1
ATOM 2252 O O . ILE A 1 274 ? -5.975 0.747 10.151 1.00 98.62 274 ILE A O 1
ATOM 2256 N N . VAL A 1 275 ? -4.657 0.159 11.868 1.00 97.12 275 VAL A N 1
ATOM 2257 C CA . VAL A 1 275 ? -3.698 1.263 11.724 1.00 97.12 275 VAL A CA 1
ATOM 2258 C C . VAL A 1 275 ? -2.324 0.694 11.428 1.00 97.12 275 VAL A C 1
ATOM 2260 O O . VAL A 1 275 ? -1.781 -0.024 12.268 1.00 97.12 275 VAL A O 1
ATOM 2263 N N . SER A 1 276 ? -1.772 1.013 10.256 1.00 95.69 276 SER A N 1
ATOM 2264 C CA . SER A 1 276 ? -0.457 0.521 9.844 1.00 95.69 276 SER A CA 1
ATOM 2265 C C . SER A 1 276 ? 0.679 1.153 10.636 1.00 95.69 276 SER A C 1
ATOM 2267 O O . SER A 1 276 ? 1.502 0.442 11.184 1.00 95.69 276 SER A O 1
ATOM 2269 N N . GLY A 1 277 ? 0.748 2.478 10.703 1.00 91.00 277 GLY A N 1
ATOM 2270 C CA . GLY A 1 277 ? 1.858 3.184 11.340 1.00 91.00 277 GLY A CA 1
ATOM 2271 C C . GLY A 1 277 ? 1.620 4.689 11.358 1.00 91.00 277 GLY A C 1
ATOM 2272 O O . GLY A 1 277 ? 0.671 5.175 10.735 1.00 91.00 277 GLY A O 1
ATOM 2273 N N . GLN A 1 278 ? 2.456 5.416 12.091 1.00 86.62 278 GLN A N 1
ATOM 2274 C CA . GLN A 1 278 ? 2.333 6.860 12.314 1.00 86.62 278 GLN A CA 1
ATOM 2275 C C . GLN A 1 278 ? 3.633 7.598 11.936 1.00 86.62 278 GLN A C 1
ATOM 2277 O O . GLN A 1 278 ? 4.520 6.951 11.394 1.00 86.62 278 GLN A O 1
ATOM 2282 N N . ASP A 1 279 ? 3.678 8.928 12.085 1.00 82.69 279 ASP A N 1
ATOM 2283 C CA . ASP A 1 279 ? 4.808 9.779 11.648 1.00 82.69 279 ASP A CA 1
ATOM 2284 C C . ASP A 1 279 ? 5.037 11.034 12.512 1.00 82.69 279 ASP A C 1
ATOM 2286 O O . ASP A 1 279 ? 5.278 12.126 12.008 1.00 82.69 279 ASP A O 1
ATOM 2290 N N . SER A 1 280 ? 4.807 10.963 13.822 1.00 76.81 280 SER A N 1
ATOM 2291 C CA . SER A 1 280 ? 5.119 12.079 14.717 1.00 76.81 280 SER A CA 1
ATOM 2292 C C . SER A 1 280 ? 4.963 11.723 16.193 1.00 76.81 280 SER A C 1
ATOM 2294 O O . SER A 1 280 ? 4.007 11.072 16.639 1.00 76.81 280 SER A O 1
ATOM 2296 N N . GLU A 1 281 ? 5.863 12.289 17.001 1.00 72.88 281 GLU A N 1
ATOM 2297 C CA . GLU A 1 281 ? 5.617 12.443 18.429 1.00 72.88 281 GLU A CA 1
ATOM 2298 C C . GLU A 1 281 ? 4.369 13.304 18.645 1.00 72.88 281 GLU A C 1
ATOM 2300 O O . GLU A 1 281 ? 4.260 14.409 18.122 1.00 72.88 281 GLU A O 1
ATOM 2305 N N . ALA A 1 282 ? 3.438 12.810 19.462 1.00 73.06 282 ALA A N 1
ATOM 2306 C CA . ALA A 1 282 ? 2.218 13.524 19.853 1.00 73.06 282 ALA A CA 1
ATOM 2307 C C . ALA A 1 282 ? 1.122 13.690 18.780 1.00 73.06 282 ALA A C 1
ATOM 2309 O O . ALA A 1 282 ? 0.278 14.580 18.913 1.00 73.06 282 ALA A O 1
ATOM 2310 N N . ILE A 1 283 ? 1.025 12.779 17.804 1.00 83.00 283 ILE A N 1
ATOM 2311 C CA . ILE A 1 283 ? -0.184 12.692 16.967 1.00 83.00 283 ILE A CA 1
ATOM 2312 C C . ILE A 1 283 ? -1.429 12.519 17.862 1.00 83.00 283 ILE A C 1
ATOM 2314 O O . ILE A 1 283 ? -1.486 11.577 18.665 1.00 83.00 283 ILE A O 1
ATOM 2318 N N . PRO A 1 284 ? -2.445 13.395 17.736 1.00 87.88 284 PRO A N 1
ATOM 2319 C CA . PRO A 1 284 ? -3.707 13.240 18.439 1.00 87.88 284 PRO A CA 1
ATOM 2320 C C . PRO A 1 284 ? -4.378 11.898 18.125 1.00 87.88 284 PRO A C 1
ATOM 2322 O O . PRO A 1 284 ? -4.430 11.436 16.987 1.00 87.88 284 PRO A O 1
ATOM 2325 N N . THR A 1 285 ? -4.945 11.271 19.150 1.00 91.94 285 THR A N 1
ATOM 2326 C CA . THR A 1 285 ? -5.583 9.950 19.049 1.00 91.94 285 THR A CA 1
ATOM 2327 C C . THR A 1 285 ? -7.095 10.019 19.251 1.00 91.94 285 THR A C 1
ATOM 2329 O O . THR A 1 285 ? -7.705 9.064 19.719 1.00 91.94 285 THR A O 1
ATOM 2332 N N . GLY A 1 286 ? -7.747 11.129 18.883 1.00 93.62 286 GLY A N 1
ATOM 2333 C CA . GLY A 1 286 ? -9.185 11.322 19.122 1.00 93.62 286 GLY A CA 1
ATOM 2334 C C . GLY A 1 286 ? -10.101 10.327 18.388 1.00 93.62 286 GLY A C 1
ATOM 2335 O O . GLY A 1 286 ? -11.246 10.120 18.807 1.00 93.62 286 GLY A O 1
ATOM 2336 N N . TRP A 1 287 ? -9.596 9.658 17.345 1.00 95.19 287 TRP A N 1
ATOM 2337 C CA . TRP A 1 287 ? -10.232 8.529 16.645 1.00 95.19 287 TRP A CA 1
ATOM 2338 C C . TRP A 1 287 ? -10.212 7.210 17.443 1.00 95.19 287 TRP A C 1
ATOM 2340 O O . TRP A 1 287 ? -10.978 6.286 17.149 1.00 95.19 287 TRP A O 1
ATOM 2350 N N . PHE A 1 288 ? -9.354 7.115 18.459 1.00 95.19 288 PHE A N 1
ATOM 2351 C CA . PHE A 1 288 ? -9.171 5.952 19.316 1.00 95.19 288 PHE A CA 1
ATOM 2352 C C . PHE A 1 288 ? -9.885 6.155 20.658 1.00 95.19 288 PHE A C 1
ATOM 2354 O O . PHE A 1 288 ? -9.911 7.251 21.212 1.00 95.19 288 PHE A O 1
ATOM 2361 N N . VAL A 1 289 ? -10.495 5.098 21.195 1.00 94.19 289 VAL A N 1
ATOM 2362 C CA . VAL A 1 289 ? -11.241 5.173 22.472 1.00 94.19 289 VAL A CA 1
ATOM 2363 C C . VAL A 1 289 ? -10.392 4.867 23.703 1.00 94.19 289 VAL A C 1
ATOM 2365 O O . VAL A 1 289 ? -10.818 5.144 24.821 1.00 94.19 289 VAL A O 1
ATOM 2368 N N . GLY A 1 290 ? -9.219 4.262 23.517 1.00 89.62 290 GLY A N 1
ATOM 2369 C CA . GLY A 1 290 ? -8.257 4.035 24.591 1.00 89.62 290 GLY A CA 1
ATOM 2370 C C . GLY A 1 290 ? -7.237 5.167 24.694 1.00 89.62 290 GLY A C 1
ATOM 2371 O O . GLY A 1 290 ? -7.349 6.199 24.038 1.00 89.62 290 GLY A O 1
ATOM 2372 N N . LYS A 1 291 ? -6.199 4.949 25.501 1.00 90.88 291 LYS A N 1
ATOM 2373 C CA . LYS A 1 291 ? -5.008 5.802 25.504 1.00 90.88 291 LYS A CA 1
ATOM 2374 C C . LYS A 1 291 ? -3.955 5.190 24.593 1.00 90.88 291 LYS A C 1
ATOM 2376 O O . LYS A 1 291 ? -3.703 3.995 24.693 1.00 90.88 291 LYS A O 1
ATOM 2381 N N . LEU A 1 292 ? -3.376 6.007 23.723 1.00 91.62 292 LEU A N 1
ATOM 2382 C CA . LEU A 1 292 ? -2.177 5.724 22.937 1.00 91.62 292 LEU A CA 1
ATOM 2383 C C . LEU A 1 292 ? -1.431 7.039 22.755 1.00 91.62 292 LEU A C 1
ATOM 2385 O O . LEU A 1 292 ? -2.061 8.088 22.590 1.00 91.62 292 LEU A O 1
ATOM 2389 N N . ARG A 1 293 ? -0.105 6.968 22.759 1.00 91.81 293 ARG A N 1
ATOM 2390 C CA . ARG A 1 293 ? 0.767 8.091 22.429 1.00 91.81 293 ARG A CA 1
ATOM 2391 C C . ARG A 1 293 ? 1.750 7.653 21.347 1.00 91.81 293 ARG A C 1
ATOM 2393 O O . ARG A 1 293 ? 2.344 6.584 21.466 1.00 91.81 293 ARG A O 1
ATOM 2400 N N . GLY A 1 294 ? 1.867 8.461 20.293 1.00 91.50 294 GLY A N 1
ATOM 2401 C CA . GLY A 1 294 ? 2.878 8.281 19.252 1.00 91.50 294 GLY A CA 1
ATOM 2402 C C . GLY A 1 294 ? 4.274 8.594 19.787 1.00 91.50 294 GLY A C 1
ATOM 2403 O O . GLY A 1 294 ? 4.436 9.512 20.600 1.00 91.50 294 GLY A O 1
ATOM 2404 N N . VAL A 1 295 ? 5.251 7.807 19.350 1.00 91.00 295 VAL A N 1
ATOM 2405 C CA . VAL A 1 295 ? 6.676 7.933 19.669 1.00 91.00 295 VAL A CA 1
ATOM 2406 C C . VAL A 1 295 ? 7.434 7.926 18.356 1.00 91.00 295 VAL A C 1
ATOM 2408 O O . VAL A 1 295 ? 7.225 7.016 17.559 1.00 91.00 295 VAL A O 1
ATOM 2411 N N . GLU A 1 296 ? 8.292 8.913 18.141 1.00 90.69 296 GLU A N 1
ATOM 2412 C CA . GLU A 1 296 ? 9.158 8.962 16.969 1.00 90.69 296 GLU A CA 1
ATOM 2413 C C . GLU A 1 296 ? 10.341 8.027 17.189 1.00 90.69 296 GLU A C 1
ATOM 2415 O O . GLU A 1 296 ? 11.012 8.039 18.228 1.00 90.69 296 GLU A O 1
ATOM 2420 N N . GLU A 1 297 ? 10.558 7.143 16.229 1.00 88.81 297 GLU A N 1
ATOM 2421 C CA . GLU A 1 297 ? 11.580 6.118 16.308 1.00 88.81 297 GLU A CA 1
ATOM 2422 C C . GLU A 1 297 ? 12.202 5.899 14.944 1.00 88.81 297 GLU A C 1
ATOM 2424 O O . GLU A 1 297 ? 11.550 5.989 13.914 1.00 88.81 297 GLU A O 1
ATOM 2429 N N . LYS A 1 298 ? 13.479 5.524 14.934 1.00 89.69 298 LYS A N 1
ATOM 2430 C CA . LYS A 1 298 ? 14.122 5.093 13.695 1.00 89.69 298 LYS A CA 1
ATOM 2431 C C . LYS A 1 298 ? 13.509 3.778 13.224 1.00 89.69 298 LYS A C 1
ATOM 2433 O O . LYS A 1 298 ? 13.147 2.938 14.047 1.00 89.69 298 LYS A O 1
ATOM 2438 N N . THR A 1 299 ? 13.508 3.573 11.910 1.00 90.44 299 THR A N 1
ATOM 2439 C CA . THR A 1 299 ? 13.200 2.273 11.316 1.00 90.44 299 THR A CA 1
ATOM 2440 C C . THR A 1 299 ? 14.036 1.162 11.964 1.00 90.44 299 THR A C 1
ATOM 2442 O O . THR A 1 299 ? 15.266 1.232 12.039 1.00 90.44 299 THR A O 1
ATOM 2445 N N . GLU A 1 300 ? 13.358 0.098 12.379 1.00 91.06 300 GLU A N 1
ATOM 2446 C CA . GLU A 1 300 ? 13.929 -1.108 12.963 1.00 91.06 300 GLU A CA 1
ATOM 2447 C C . GLU A 1 300 ? 13.344 -2.356 12.300 1.00 91.06 300 GLU A C 1
ATOM 2449 O O . GLU A 1 300 ? 12.257 -2.342 11.721 1.00 91.06 300 GLU A O 1
ATOM 2454 N N . MET A 1 301 ? 14.088 -3.456 12.395 1.00 90.19 301 MET A N 1
ATOM 2455 C CA . MET A 1 301 ? 13.641 -4.771 11.959 1.00 90.19 301 MET A CA 1
ATOM 2456 C C . MET A 1 301 ? 13.503 -5.681 13.180 1.00 90.19 301 MET A C 1
ATOM 2458 O O . MET A 1 301 ? 14.382 -5.718 14.046 1.00 90.19 301 MET A O 1
ATOM 2462 N N . GLY A 1 302 ? 12.406 -6.426 13.237 1.00 91.69 302 GLY A N 1
ATOM 2463 C CA . GLY A 1 302 ? 12.141 -7.400 14.281 1.00 91.69 302 GLY A CA 1
ATOM 2464 C C . GLY A 1 302 ? 11.040 -6.973 15.246 1.00 91.69 302 GLY A C 1
ATOM 2465 O O . GLY A 1 302 ? 11.008 -5.849 15.743 1.00 91.69 302 GLY A O 1
ATOM 2466 N N . ILE A 1 303 ? 10.158 -7.920 15.556 1.00 97.25 303 ILE A N 1
ATOM 2467 C CA . ILE A 1 303 ? 9.148 -7.794 16.609 1.00 97.25 303 ILE A CA 1
ATOM 2468 C C . ILE A 1 303 ? 9.196 -9.000 17.550 1.00 97.25 303 ILE A C 1
ATOM 2470 O O . ILE A 1 303 ? 9.575 -10.108 17.165 1.00 97.25 303 ILE A O 1
ATOM 2474 N N . HIS A 1 304 ? 8.745 -8.788 18.781 1.00 97.69 304 HIS A N 1
ATOM 2475 C CA . HIS A 1 304 ? 8.715 -9.766 19.862 1.00 97.69 304 HIS A CA 1
ATOM 2476 C C . HIS A 1 304 ? 7.262 -10.036 20.254 1.00 97.69 304 HIS A C 1
ATOM 2478 O O . HIS A 1 304 ? 6.647 -9.195 20.917 1.00 97.69 304 HIS A O 1
ATOM 2484 N N . PRO A 1 305 ? 6.674 -11.173 19.837 1.00 97.62 305 PRO A N 1
ATOM 2485 C CA . PRO A 1 305 ? 5.339 -11.559 20.275 1.00 97.62 305 PRO A CA 1
ATOM 2486 C C . PRO A 1 305 ? 5.228 -11.613 21.802 1.00 97.62 305 PRO A C 1
ATOM 2488 O O . PRO A 1 305 ? 6.158 -12.022 22.497 1.00 97.62 305 PRO A O 1
ATOM 2491 N N . SER A 1 306 ? 4.071 -11.218 22.330 1.00 96.25 306 SER A N 1
ATOM 2492 C CA . SER A 1 306 ? 3.764 -11.365 23.751 1.00 96.25 306 SER A CA 1
ATOM 2493 C C . SER A 1 306 ? 3.593 -12.844 24.119 1.00 96.25 306 SER A C 1
ATOM 2495 O O . SER A 1 306 ? 3.615 -13.722 23.258 1.00 96.25 306 SER A O 1
ATOM 2497 N N . LYS A 1 307 ? 3.399 -13.148 25.410 1.00 93.56 307 LYS A N 1
ATOM 2498 C CA . LYS A 1 307 ? 3.202 -14.538 25.864 1.00 93.56 307 LYS A CA 1
ATOM 2499 C C . LYS A 1 307 ? 1.998 -15.218 25.197 1.00 93.56 307 LYS A C 1
ATOM 2501 O O . LYS A 1 307 ? 2.046 -16.415 24.958 1.00 93.56 307 LYS A O 1
ATOM 2506 N N . ASN A 1 308 ? 0.943 -14.454 24.897 1.00 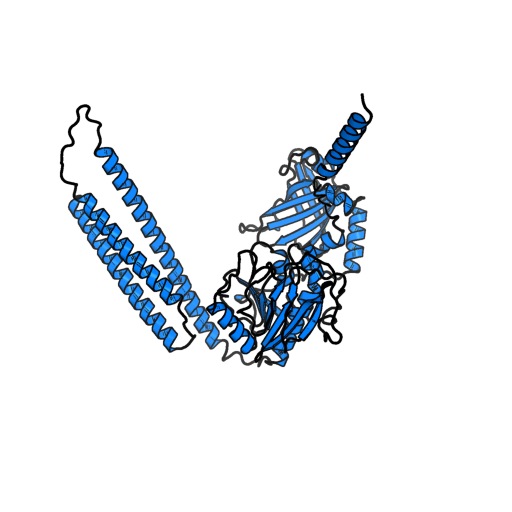92.31 308 ASN A N 1
ATOM 2507 C CA . ASN A 1 308 ? -0.322 -14.965 24.365 1.00 92.31 308 ASN A CA 1
ATOM 2508 C C . ASN A 1 308 ? -0.802 -14.109 23.178 1.00 92.31 308 ASN A C 1
ATOM 2510 O O . ASN A 1 308 ? -1.806 -13.405 23.297 1.00 92.31 308 ASN A O 1
ATOM 2514 N N . PRO A 1 309 ? -0.121 -14.151 22.022 1.00 92.75 309 PRO A N 1
ATOM 2515 C CA . PRO A 1 309 ? -0.459 -13.304 20.881 1.00 92.75 309 PRO A CA 1
ATOM 2516 C C . PRO A 1 309 ? -1.663 -13.833 20.078 1.00 92.75 309 PRO A C 1
ATOM 2518 O O . PRO A 1 309 ? -2.043 -13.255 19.058 1.00 92.75 309 PRO A O 1
ATOM 2521 N N . GLY A 1 310 ? -2.249 -14.956 20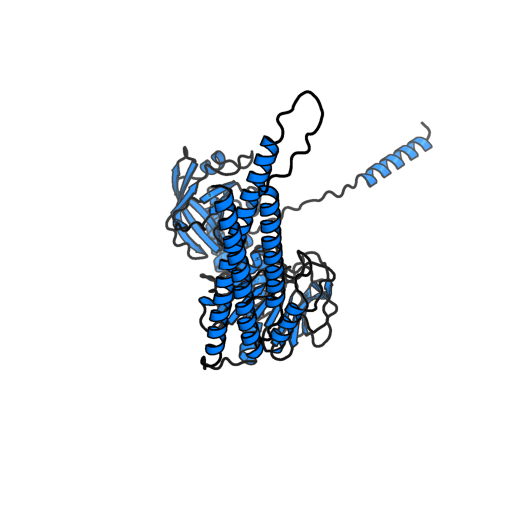.509 1.00 91.94 310 GLY A N 1
ATOM 2522 C CA . GLY A 1 310 ? -3.249 -15.695 19.749 1.00 91.94 310 GLY A CA 1
ATOM 2523 C C . GLY A 1 310 ? -2.691 -16.203 18.418 1.00 91.94 310 GLY A C 1
ATOM 2524 O O . GLY A 1 310 ? -1.502 -16.491 18.285 1.00 91.94 310 GLY A O 1
ATOM 2525 N N . ASP A 1 311 ? -3.561 -16.277 17.413 1.00 93.06 311 ASP A N 1
ATOM 2526 C CA . ASP A 1 311 ? -3.223 -16.787 16.079 1.00 93.06 311 ASP A CA 1
ATOM 2527 C C . ASP A 1 311 ? -2.555 -15.734 15.162 1.00 93.06 311 ASP A C 1
ATOM 2529 O O . ASP A 1 311 ? -2.187 -16.066 14.036 1.00 93.06 311 ASP A O 1
ATOM 2533 N N . MET A 1 312 ? -2.365 -14.484 15.618 1.00 95.62 312 MET A N 1
ATOM 2534 C CA . MET A 1 312 ? -1.924 -13.347 14.784 1.00 95.62 312 MET A CA 1
ATOM 2535 C C . MET A 1 312 ? -0.611 -13.600 14.028 1.00 95.62 312 MET A C 1
ATOM 2537 O O . MET A 1 312 ? -0.438 -13.124 12.912 1.00 95.62 312 MET A O 1
ATOM 2541 N N . PHE A 1 313 ? 0.315 -14.374 14.600 1.00 96.44 313 PHE A N 1
ATOM 2542 C CA . PHE A 1 313 ? 1.617 -14.670 13.980 1.00 96.44 313 PHE A CA 1
ATOM 2543 C C . PHE A 1 313 ? 1.708 -16.071 13.362 1.00 96.44 313 PHE A C 1
ATOM 2545 O O . PHE A 1 313 ? 2.781 -16.479 12.915 1.00 96.44 313 PHE A O 1
ATOM 2552 N N . GLN A 1 314 ? 0.596 -16.810 13.353 1.00 94.50 314 GLN A N 1
ATOM 2553 C CA . GLN A 1 314 ? 0.537 -18.194 12.877 1.00 94.50 314 GLN A CA 1
ATOM 2554 C C . GLN A 1 314 ? -0.478 -18.403 11.751 1.00 94.50 314 GLN A C 1
ATOM 2556 O O . GLN A 1 314 ? -0.312 -19.342 10.974 1.00 94.50 314 GLN A O 1
ATOM 2561 N N . LYS A 1 315 ? -1.530 -17.574 11.653 1.00 93.50 315 LYS A N 1
ATOM 2562 C CA . LYS A 1 315 ? -2.600 -17.745 10.661 1.00 93.50 315 LYS A CA 1
ATOM 2563 C C . LYS A 1 315 ? -2.991 -16.441 9.956 1.00 93.50 315 LYS A C 1
ATOM 2565 O O . LYS A 1 315 ? -3.137 -15.419 10.625 1.00 93.50 315 LYS A O 1
ATOM 2570 N N . PRO A 1 316 ? -3.280 -16.511 8.641 1.00 94.12 316 PRO A N 1
ATOM 2571 C CA . PRO A 1 316 ? -3.129 -17.675 7.760 1.00 94.12 316 PRO A CA 1
ATOM 2572 C C . PRO A 1 316 ? -1.660 -18.025 7.489 1.00 94.12 316 PRO A C 1
ATOM 2574 O O . PRO A 1 316 ? -1.374 -19.150 7.092 1.00 94.12 316 PRO A O 1
ATOM 2577 N N . ASN A 1 317 ? -0.740 -17.093 7.748 1.00 92.62 317 ASN A N 1
ATOM 2578 C CA . ASN A 1 317 ? 0.678 -17.276 7.501 1.00 92.62 317 ASN A CA 1
ATOM 2579 C C . ASN A 1 317 ? 1.472 -17.373 8.802 1.00 92.62 317 ASN A C 1
ATOM 2581 O O . ASN A 1 317 ? 1.264 -16.600 9.741 1.00 92.62 317 ASN A O 1
ATOM 2585 N N . LYS A 1 318 ? 2.479 -18.250 8.809 1.00 89.62 318 LYS A N 1
ATOM 2586 C CA . LYS A 1 318 ? 3.558 -18.185 9.795 1.00 89.62 318 LYS A CA 1
ATOM 2587 C C . LYS A 1 318 ? 4.413 -16.946 9.518 1.00 89.62 318 LYS A C 1
ATOM 2589 O O . LYS A 1 318 ? 4.940 -16.789 8.412 1.00 89.62 318 LYS A O 1
ATOM 2594 N N . ILE A 1 319 ? 4.556 -16.089 10.525 1.00 90.75 319 ILE A N 1
ATOM 2595 C CA . ILE A 1 319 ? 5.298 -14.830 10.415 1.00 90.75 319 ILE A CA 1
ATOM 2596 C C . ILE A 1 319 ? 6.750 -15.025 10.851 1.00 90.75 319 ILE A C 1
ATOM 2598 O O . ILE A 1 319 ? 7.026 -15.522 11.942 1.00 90.75 319 ILE A O 1
ATOM 2602 N N . ALA A 1 320 ? 7.687 -14.604 9.999 1.00 86.88 320 ALA A N 1
ATOM 2603 C CA . ALA A 1 320 ? 9.090 -14.464 10.367 1.00 86.88 320 ALA A CA 1
ATOM 2604 C C . ALA A 1 320 ? 9.254 -13.147 11.136 1.00 86.88 320 ALA A C 1
ATOM 2606 O O . ALA A 1 320 ? 9.507 -12.104 10.543 1.00 86.88 320 ALA A O 1
ATOM 2607 N N . THR A 1 321 ? 9.055 -13.182 12.454 1.00 91.00 321 THR A N 1
ATOM 2608 C CA . THR A 1 321 ? 8.996 -11.971 13.293 1.00 91.00 321 THR A CA 1
ATOM 2609 C C . THR A 1 321 ? 10.280 -11.147 13.261 1.00 91.00 321 THR A C 1
ATOM 2611 O O . THR A 1 321 ? 10.213 -9.940 13.455 1.00 91.00 321 THR A O 1
ATOM 2614 N N . GLY A 1 322 ? 11.423 -11.769 12.954 1.00 86.25 322 GLY A N 1
ATOM 2615 C CA . GLY A 1 322 ? 12.703 -11.091 12.742 1.00 86.25 322 GLY A CA 1
ATOM 2616 C C . GLY A 1 322 ? 12.789 -10.243 11.469 1.00 86.25 322 GLY A C 1
ATOM 2617 O O . GLY A 1 322 ? 13.709 -9.449 11.378 1.00 86.25 322 GLY A O 1
ATOM 2618 N N . ASN A 1 323 ? 11.844 -10.368 10.528 1.00 85.19 323 ASN A N 1
ATOM 2619 C CA . ASN A 1 323 ? 11.850 -9.669 9.232 1.00 85.19 323 ASN A CA 1
ATOM 2620 C C . ASN A 1 323 ? 10.733 -8.617 9.114 1.00 85.19 323 ASN A C 1
ATOM 2622 O O . ASN A 1 323 ? 10.399 -8.189 8.011 1.00 85.19 323 ASN A O 1
ATOM 2626 N N . ILE A 1 324 ? 10.113 -8.236 10.231 1.00 93.44 324 ILE A N 1
ATOM 2627 C CA . ILE A 1 324 ? 9.057 -7.221 10.247 1.00 93.44 324 ILE A CA 1
ATOM 2628 C C . ILE A 1 324 ? 9.686 -5.850 10.434 1.00 93.44 324 ILE A C 1
ATOM 2630 O O . ILE A 1 324 ? 10.426 -5.642 11.393 1.00 93.44 324 ILE A O 1
ATOM 2634 N N . TYR A 1 325 ? 9.378 -4.931 9.527 1.00 93.62 325 TYR A N 1
ATOM 2635 C CA . TYR A 1 325 ? 9.821 -3.548 9.592 1.00 93.62 325 TYR A CA 1
ATOM 2636 C C . TYR A 1 325 ? 8.846 -2.713 10.400 1.00 93.62 325 TYR A C 1
ATOM 2638 O O . TYR A 1 325 ? 7.662 -2.626 10.058 1.00 93.62 325 TYR A O 1
ATOM 2646 N N . THR A 1 326 ? 9.370 -2.068 11.434 1.00 95.44 326 THR A N 1
ATOM 2647 C CA . THR A 1 326 ? 8.635 -1.107 12.246 1.00 95.44 326 THR A CA 1
ATOM 2648 C C . THR A 1 326 ? 9.339 0.233 12.271 1.00 95.44 326 THR A C 1
ATOM 2650 O O . THR A 1 326 ? 10.561 0.294 12.215 1.00 95.44 326 THR A O 1
ATOM 2653 N N . GLU A 1 327 ? 8.572 1.295 12.410 1.00 92.81 327 GLU A N 1
ATOM 2654 C CA . GLU A 1 327 ? 9.033 2.660 12.645 1.00 92.81 327 GLU A CA 1
ATOM 2655 C C . GLU A 1 327 ? 7.924 3.371 13.409 1.00 92.81 327 GLU A C 1
ATOM 2657 O O . GLU A 1 327 ? 6.783 2.908 13.347 1.00 92.81 327 GLU A O 1
ATOM 2662 N N . ASP A 1 328 ? 8.259 4.450 14.116 1.00 92.19 328 ASP A N 1
ATOM 2663 C CA . ASP A 1 328 ? 7.297 5.346 14.752 1.00 92.19 328 ASP A CA 1
ATOM 2664 C C . ASP A 1 328 ? 6.183 4.590 15.486 1.00 92.19 328 ASP A C 1
ATOM 2666 O O . ASP A 1 328 ? 5.093 4.310 14.979 1.00 92.19 328 ASP A O 1
ATOM 2670 N N . SER A 1 329 ? 6.454 4.221 16.731 1.00 92.19 329 SER A N 1
ATOM 2671 C CA . SER A 1 329 ? 5.598 3.286 17.457 1.00 92.19 329 SER A CA 1
ATOM 2672 C C . SER A 1 329 ? 4.547 3.963 18.327 1.00 92.19 329 SER A C 1
ATOM 2674 O O . SER A 1 329 ? 4.423 5.186 18.395 1.00 92.19 329 SER A O 1
ATOM 2676 N N . TRP A 1 330 ? 3.771 3.135 19.024 1.00 93.25 330 TRP A N 1
ATOM 2677 C CA . TRP A 1 330 ? 2.824 3.586 20.034 1.00 93.25 330 TRP A CA 1
ATOM 2678 C C . TRP A 1 330 ? 3.263 3.140 21.422 1.00 93.25 330 TRP A C 1
ATOM 2680 O O . TRP A 1 330 ? 3.736 2.018 21.607 1.00 93.25 330 TRP A O 1
ATOM 2690 N N . ASN A 1 331 ? 3.045 3.984 22.422 1.00 92.31 331 ASN A N 1
ATOM 2691 C CA . ASN A 1 331 ? 3.250 3.641 23.822 1.00 92.31 331 ASN A CA 1
ATOM 2692 C C . ASN A 1 331 ? 2.081 4.115 24.700 1.00 92.31 331 ASN A C 1
ATOM 2694 O O . ASN A 1 331 ? 1.017 4.504 24.209 1.00 92.31 331 ASN A O 1
ATOM 2698 N N . SER A 1 332 ? 2.271 4.013 26.021 1.00 88.56 332 SER A N 1
ATOM 2699 C CA . SER A 1 332 ? 1.321 4.486 27.038 1.00 88.56 332 SER A CA 1
ATOM 2700 C C . SER A 1 332 ? -0.107 3.947 26.861 1.00 88.56 332 SER A C 1
ATOM 2702 O O . SER A 1 332 ? -1.084 4.649 27.136 1.00 88.56 332 SER A O 1
ATOM 2704 N N . TRP A 1 333 ? -0.238 2.692 26.418 1.00 89.12 333 TRP A N 1
ATOM 2705 C CA . TRP A 1 333 ? -1.543 2.059 26.265 1.00 89.12 333 TRP A CA 1
ATOM 2706 C C . TRP A 1 333 ? -2.196 1.778 27.621 1.00 89.12 333 TRP A C 1
ATOM 2708 O O . TRP A 1 333 ? -1.530 1.453 28.604 1.00 89.12 333 TRP A O 1
ATOM 2718 N N . SER A 1 334 ? -3.524 1.867 27.679 1.00 82.50 334 SER A N 1
ATOM 2719 C CA . SER A 1 334 ? -4.305 1.540 28.877 1.00 82.50 334 SER A CA 1
ATOM 2720 C C . SER A 1 334 ? -5.171 0.303 28.662 1.00 82.50 334 SER A C 1
ATOM 2722 O O . SER A 1 334 ? -5.624 0.029 27.550 1.00 82.50 334 SER A O 1
ATOM 2724 N N . LYS A 1 335 ? -5.476 -0.436 29.737 1.00 79.75 335 LYS A N 1
ATOM 2725 C CA . LYS A 1 335 ? -6.495 -1.498 29.682 1.00 79.75 335 LYS A CA 1
ATOM 2726 C C . LYS A 1 335 ? -7.830 -0.930 29.149 1.00 79.75 335 LYS A C 1
ATOM 2728 O O . LYS A 1 335 ? -8.138 0.223 29.460 1.00 79.75 335 LYS A O 1
ATOM 2733 N N . PRO A 1 336 ? -8.606 -1.702 28.358 1.00 86.69 336 PRO A N 1
ATOM 2734 C CA . PRO A 1 336 ? -8.450 -3.133 28.053 1.00 86.69 336 PRO A CA 1
ATOM 2735 C C . PRO A 1 336 ? -7.614 -3.458 26.791 1.00 86.69 336 PRO A C 1
ATOM 2737 O O . PRO A 1 336 ? -7.824 -4.493 26.161 1.00 86.69 336 PRO A O 1
ATOM 2740 N N . PHE A 1 337 ? -6.650 -2.612 26.414 1.00 91.25 337 PHE A N 1
ATOM 2741 C CA . PHE A 1 337 ? -5.742 -2.879 25.294 1.00 91.25 337 PHE A CA 1
ATOM 2742 C C . PHE A 1 337 ? -4.935 -4.173 25.494 1.00 91.25 337 PHE A C 1
ATOM 2744 O O . PHE A 1 337 ? -4.270 -4.362 26.514 1.00 91.25 337 PHE A O 1
ATOM 2751 N N . THR A 1 338 ? -4.994 -5.064 24.507 1.00 94.94 338 THR A N 1
ATOM 2752 C CA . THR A 1 338 ? -4.268 -6.336 24.467 1.00 94.94 338 THR A CA 1
ATOM 2753 C C . THR A 1 338 ? -3.023 -6.178 23.606 1.00 94.94 338 THR A C 1
ATOM 2755 O O . THR A 1 338 ? -3.116 -5.966 22.399 1.00 94.94 338 THR A O 1
ATOM 2758 N N . LEU A 1 339 ? -1.851 -6.298 24.224 1.00 96.31 339 LEU A N 1
ATOM 2759 C CA . LEU A 1 339 ? -0.565 -6.252 23.536 1.00 96.31 339 LEU A CA 1
ATOM 2760 C C . LEU A 1 339 ? -0.248 -7.615 22.902 1.00 96.31 339 LEU A C 1
ATOM 2762 O O . LEU A 1 339 ? -0.141 -8.622 23.609 1.00 96.31 339 LEU A O 1
ATOM 2766 N N . LEU A 1 340 ? -0.074 -7.645 21.581 1.00 97.56 340 LEU A N 1
ATOM 2767 C CA . LEU A 1 340 ? 0.222 -8.869 20.830 1.00 97.56 340 LEU A CA 1
ATOM 2768 C C . LEU A 1 340 ? 1.710 -8.992 20.496 1.00 97.56 340 LEU A C 1
ATOM 2770 O O . LEU A 1 340 ? 2.232 -10.100 20.514 1.00 97.56 340 LEU A O 1
ATOM 2774 N N . ALA A 1 341 ? 2.406 -7.884 20.240 1.00 97.94 341 ALA A N 1
ATOM 2775 C CA . ALA A 1 341 ? 3.857 -7.853 20.082 1.00 97.94 341 ALA A CA 1
ATOM 2776 C C . ALA A 1 341 ? 4.435 -6.473 20.402 1.00 97.94 341 ALA A C 1
ATOM 2778 O O . ALA A 1 341 ? 3.754 -5.455 20.245 1.00 97.94 341 ALA A O 1
ATOM 2779 N N . THR A 1 342 ? 5.711 -6.447 20.783 1.00 97.56 342 THR A N 1
ATOM 2780 C CA . THR A 1 342 ? 6.505 -5.220 20.886 1.00 97.56 342 THR A CA 1
ATOM 2781 C C . THR A 1 342 ? 7.594 -5.149 19.827 1.00 97.56 342 THR A C 1
ATOM 2783 O O . THR A 1 342 ? 8.032 -6.180 19.327 1.00 97.56 342 THR A O 1
ATOM 2786 N N . ASN A 1 343 ? 8.080 -3.952 19.519 1.00 94.19 343 ASN A N 1
ATOM 2787 C CA . ASN A 1 343 ? 9.336 -3.789 18.784 1.00 94.19 343 ASN A CA 1
ATOM 2788 C C . ASN A 1 343 ? 10.546 -3.981 19.726 1.00 94.19 343 ASN A C 1
ATOM 2790 O O . ASN A 1 343 ? 10.382 -4.321 20.907 1.00 94.19 343 ASN A O 1
ATOM 2794 N N . ASN A 1 344 ? 11.767 -3.750 19.233 1.00 91.00 344 ASN A N 1
ATOM 2795 C CA . ASN A 1 344 ? 12.992 -3.899 20.034 1.00 91.00 344 ASN A CA 1
ATOM 2796 C C . ASN A 1 344 ? 13.079 -2.894 21.199 1.00 91.00 344 ASN A C 1
ATOM 2798 O O . ASN A 1 344 ? 13.750 -3.156 22.197 1.00 91.00 344 ASN A O 1
ATOM 2802 N N . ARG A 1 345 ? 12.341 -1.783 21.117 1.00 91.38 345 ARG A N 1
ATOM 2803 C CA . ARG A 1 345 ? 12.243 -0.740 22.151 1.00 91.38 345 ARG A CA 1
ATOM 2804 C C . ARG A 1 345 ? 11.115 -0.967 23.154 1.00 91.38 345 ARG A C 1
ATOM 2806 O O . ARG A 1 345 ? 10.891 -0.127 24.019 1.00 91.38 345 ARG A O 1
ATOM 2813 N N . ARG A 1 346 ? 10.433 -2.116 23.086 1.00 93.62 346 ARG A N 1
ATOM 2814 C CA . ARG A 1 346 ? 9.291 -2.484 23.948 1.00 93.62 346 ARG A CA 1
ATOM 2815 C C . ARG A 1 346 ? 8.047 -1.603 23.758 1.00 93.62 346 ARG A C 1
ATOM 2817 O O . ARG A 1 346 ? 7.139 -1.654 24.588 1.00 93.62 346 ARG A O 1
ATOM 2824 N N . ASN A 1 347 ? 7.976 -0.849 22.665 1.00 95.00 347 ASN A N 1
ATOM 2825 C CA . ASN A 1 347 ? 6.771 -0.135 22.254 1.00 95.00 347 ASN A CA 1
ATOM 2826 C C . ASN A 1 347 ? 5.839 -1.065 21.472 1.00 95.00 347 ASN A C 1
ATOM 2828 O O . ASN A 1 347 ? 6.234 -2.159 21.064 1.00 95.00 347 ASN A O 1
ATOM 2832 N N . VAL A 1 348 ? 4.576 -0.670 21.308 1.00 95.69 348 VAL A N 1
ATOM 2833 C CA . VAL A 1 348 ? 3.555 -1.489 20.643 1.00 95.69 348 VAL A CA 1
ATOM 2834 C C . VAL A 1 348 ? 3.925 -1.667 19.174 1.00 95.69 348 VAL A C 1
ATOM 2836 O O . VAL A 1 348 ? 3.864 -0.707 18.411 1.00 95.69 348 VAL A O 1
ATOM 2839 N N . ALA A 1 349 ? 4.227 -2.907 18.782 1.00 96.50 349 ALA A N 1
ATOM 2840 C CA . ALA A 1 349 ? 4.360 -3.287 17.376 1.00 96.50 349 ALA A CA 1
ATOM 2841 C C . ALA A 1 349 ? 3.046 -3.817 16.806 1.00 96.50 349 ALA A C 1
ATOM 2843 O O . ALA A 1 349 ? 2.681 -3.506 15.676 1.00 96.50 349 ALA A O 1
ATOM 2844 N N . VAL A 1 350 ? 2.322 -4.612 17.600 1.00 97.94 350 VAL A N 1
ATOM 2845 C CA . VAL A 1 350 ? 0.975 -5.086 17.276 1.00 97.94 350 VAL A CA 1
ATOM 2846 C C . VAL A 1 350 ? 0.149 -5.104 18.556 1.00 97.94 350 VAL A C 1
ATOM 2848 O O . VAL A 1 350 ? 0.540 -5.703 19.561 1.00 97.94 350 VAL A O 1
ATOM 2851 N N . GLY A 1 351 ? -1.017 -4.476 18.525 1.00 96.94 351 GLY A N 1
ATOM 2852 C CA . GLY A 1 351 ? -1.951 -4.441 19.636 1.00 96.94 351 GLY A CA 1
ATOM 2853 C C . GLY A 1 351 ? -3.398 -4.439 19.172 1.00 96.94 351 GLY A C 1
ATOM 2854 O O . GLY A 1 351 ? -3.707 -4.203 18.006 1.00 96.94 351 GLY A O 1
ATOM 2855 N N . MET A 1 352 ? -4.294 -4.746 20.100 1.00 96.69 352 MET A N 1
ATOM 2856 C CA . MET A 1 352 ? -5.706 -4.948 19.816 1.00 96.69 352 MET A CA 1
ATOM 2857 C C . MET A 1 352 ? -6.571 -4.367 20.930 1.00 96.69 352 MET A C 1
ATOM 2859 O O . MET A 1 352 ? -6.286 -4.552 22.112 1.00 96.69 352 MET A O 1
ATOM 2863 N N . LEU A 1 353 ? -7.676 -3.721 20.567 1.00 96.44 353 LEU A N 1
ATOM 2864 C CA . LEU A 1 353 ? -8.689 -3.257 21.512 1.00 96.44 353 LEU A CA 1
ATOM 2865 C C . LEU A 1 353 ? -10.083 -3.559 20.965 1.00 96.44 353 LEU A C 1
ATOM 2867 O O . LEU A 1 353 ? -10.470 -3.034 19.927 1.00 96.44 353 LEU A O 1
ATOM 2871 N N . LYS A 1 354 ? -10.864 -4.373 21.678 1.00 96.12 354 LYS A N 1
ATOM 2872 C CA . LYS A 1 354 ? -12.287 -4.563 21.365 1.00 96.12 354 LYS A CA 1
ATOM 2873 C C . LYS A 1 354 ? -13.088 -3.361 21.865 1.00 96.12 354 LYS A C 1
ATOM 2875 O O . LYS A 1 354 ? -12.863 -2.907 22.987 1.00 96.12 354 LYS A O 1
ATOM 2880 N N . TYR A 1 355 ? -14.028 -2.872 21.059 1.00 95.69 355 TYR A N 1
ATOM 2881 C CA . TYR A 1 355 ? -14.888 -1.750 21.430 1.00 95.69 355 TYR A CA 1
ATOM 2882 C C . TYR A 1 355 ? -16.277 -1.873 20.801 1.00 95.69 355 TYR A C 1
ATOM 2884 O O . TYR A 1 355 ? -16.418 -1.933 19.582 1.00 95.69 355 TYR A O 1
ATOM 2892 N N . GLY A 1 356 ? -17.315 -1.899 21.641 1.00 95.19 356 GLY A N 1
ATOM 2893 C CA . GLY A 1 356 ? -18.669 -2.213 21.188 1.00 95.19 356 GLY A CA 1
ATOM 2894 C C . GLY A 1 356 ? -18.704 -3.583 20.505 1.00 95.19 356 GLY A C 1
ATOM 2895 O O . GLY A 1 356 ? -18.265 -4.574 21.085 1.00 95.19 356 GLY A O 1
ATOM 2896 N N . LYS A 1 357 ? -19.213 -3.624 19.273 1.00 96.38 357 LYS A N 1
ATOM 2897 C CA . LYS A 1 357 ? -19.251 -4.826 18.423 1.00 96.38 357 LYS A CA 1
ATOM 2898 C C . LYS A 1 357 ? -18.032 -4.968 17.508 1.00 96.38 357 LYS A C 1
ATOM 2900 O O . LYS A 1 357 ? -17.966 -5.943 16.765 1.00 96.38 357 LYS A O 1
ATOM 2905 N N . GLY A 1 358 ? -17.136 -3.982 17.502 1.00 97.81 358 GLY A N 1
ATOM 2906 C CA . GLY A 1 358 ? -15.984 -3.914 16.611 1.00 97.81 358 GLY A CA 1
ATOM 2907 C C . GLY A 1 358 ? -14.648 -4.004 17.334 1.00 97.81 358 GLY A C 1
ATOM 2908 O O . GLY A 1 358 ? -14.542 -4.345 18.520 1.00 97.81 358 GLY A O 1
ATOM 2909 N N . MET A 1 359 ? -13.593 -3.689 16.589 1.00 97.69 359 MET A N 1
ATOM 2910 C CA . MET A 1 359 ? -12.221 -3.855 17.047 1.00 97.69 359 MET A CA 1
ATOM 2911 C C . MET A 1 359 ? -11.270 -2.832 16.427 1.00 97.69 359 MET A C 1
ATOM 2913 O O . MET A 1 359 ? -11.387 -2.471 15.262 1.00 97.69 359 MET A O 1
ATOM 2917 N N . TYR A 1 360 ? -10.283 -2.423 17.212 1.00 98.25 360 TYR A N 1
ATOM 2918 C CA . TYR A 1 360 ? -9.086 -1.734 16.757 1.00 98.25 360 TYR A CA 1
ATOM 2919 C C . TYR A 1 360 ? -7.924 -2.728 16.690 1.00 98.25 360 TYR A C 1
ATOM 2921 O O . TYR A 1 360 ? -7.679 -3.446 17.663 1.00 98.25 360 TYR A O 1
ATOM 2929 N N . LEU A 1 361 ? -7.194 -2.734 15.579 1.00 98.31 361 LEU A N 1
ATOM 2930 C CA . LEU A 1 361 ? -5.894 -3.374 15.403 1.00 98.31 361 LEU A CA 1
ATOM 2931 C C . LEU A 1 361 ? -4.865 -2.273 15.149 1.00 98.31 361 LEU A C 1
ATOM 2933 O O . LEU A 1 361 ? -4.950 -1.543 14.167 1.00 98.31 361 LEU A O 1
ATOM 2937 N N . ILE A 1 362 ? -3.918 -2.124 16.064 1.00 97.50 362 ILE A N 1
ATOM 2938 C CA . ILE A 1 362 ? -2.942 -1.035 16.064 1.00 97.50 362 ILE A CA 1
ATOM 2939 C C . ILE A 1 362 ? -1.567 -1.622 15.804 1.00 97.50 362 ILE A C 1
ATOM 2941 O O . ILE A 1 362 ? -1.171 -2.566 16.489 1.00 97.50 362 ILE A O 1
ATOM 2945 N N . THR A 1 363 ? -0.843 -1.064 14.841 1.00 97.69 363 THR A N 1
ATOM 2946 C CA . THR A 1 363 ? 0.512 -1.500 14.506 1.00 97.69 363 THR A CA 1
ATOM 2947 C C . THR A 1 363 ? 1.463 -0.318 14.325 1.00 97.69 363 THR A C 1
ATOM 2949 O O . THR A 1 363 ? 1.021 0.833 14.290 1.00 97.69 363 THR A O 1
ATOM 2952 N N . SER A 1 364 ? 2.763 -0.607 14.274 1.00 96.38 364 SER A N 1
ATOM 2953 C CA . SER A 1 364 ? 3.831 0.348 13.943 1.00 96.38 364 SER A CA 1
ATOM 2954 C C . SER A 1 364 ? 4.611 -0.086 12.700 1.00 96.38 364 SER A C 1
ATOM 2956 O O . SER A 1 364 ? 5.827 0.043 12.624 1.00 96.38 364 SER A O 1
ATOM 2958 N N . LEU A 1 365 ? 3.916 -0.684 11.732 1.00 96.81 365 LEU A N 1
ATOM 2959 C CA . LEU A 1 365 ? 4.500 -1.132 10.477 1.00 96.81 365 LEU A CA 1
ATOM 2960 C C . LEU A 1 365 ? 5.005 0.054 9.656 1.00 96.81 365 LEU A C 1
ATOM 2962 O O . LEU A 1 365 ? 4.281 1.023 9.414 1.00 96.81 365 LEU A O 1
ATOM 2966 N N . HIS A 1 366 ? 6.231 -0.089 9.169 1.00 94.69 366 HIS A N 1
ATOM 2967 C CA . HIS A 1 366 ? 6.896 0.883 8.318 1.00 94.69 366 HIS A CA 1
ATOM 2968 C C . HIS A 1 366 ? 6.820 0.453 6.852 1.00 94.69 366 HIS A C 1
ATOM 2970 O O . HIS A 1 366 ? 7.283 -0.635 6.505 1.00 94.69 366 HIS A O 1
ATOM 2976 N N . HIS A 1 367 ? 6.231 1.289 5.994 1.00 93.00 367 HIS A N 1
ATOM 2977 C CA . HIS A 1 367 ? 5.935 0.957 4.594 1.00 93.00 367 HIS A CA 1
ATOM 2978 C C . HIS A 1 367 ? 6.352 2.058 3.606 1.00 93.00 367 HIS A C 1
ATOM 2980 O O . HIS A 1 367 ? 5.689 2.260 2.587 1.00 93.00 367 HIS A O 1
ATOM 2986 N N . GLU A 1 368 ? 7.443 2.774 3.884 1.00 85.12 368 GLU A N 1
ATOM 2987 C CA . GLU A 1 368 ? 7.951 3.818 2.988 1.00 85.12 368 GLU A CA 1
ATOM 2988 C C . GLU A 1 368 ? 8.327 3.250 1.609 1.00 85.12 368 GLU A C 1
ATOM 2990 O O . GLU A 1 368 ? 7.973 3.799 0.562 1.00 85.12 368 GLU A O 1
ATOM 2995 N N . THR A 1 369 ? 8.997 2.099 1.604 1.00 77.56 369 THR A N 1
ATOM 2996 C CA . THR A 1 369 ? 9.438 1.408 0.391 1.00 77.56 369 THR A CA 1
ATOM 2997 C C . THR A 1 369 ? 8.636 0.139 0.131 1.00 77.56 369 THR A C 1
ATOM 2999 O O . THR A 1 369 ? 8.108 -0.512 1.037 1.00 77.56 369 THR A O 1
ATOM 3002 N N . TYR A 1 370 ? 8.617 -0.285 -1.136 1.00 72.25 370 TYR A N 1
ATOM 3003 C CA . TYR A 1 370 ? 7.979 -1.541 -1.525 1.00 72.25 370 TYR A CA 1
ATOM 3004 C C . TYR A 1 370 ? 8.587 -2.749 -0.817 1.00 72.25 370 TYR A C 1
ATOM 3006 O O . TYR A 1 370 ? 7.874 -3.663 -0.419 1.00 72.25 370 TYR A O 1
ATOM 3014 N N . PHE A 1 371 ? 9.905 -2.754 -0.635 1.00 71.38 371 PHE A N 1
ATOM 3015 C CA . PHE A 1 371 ? 10.572 -3.850 0.043 1.00 71.38 371 PHE A CA 1
ATOM 3016 C C . PHE A 1 371 ? 10.081 -4.012 1.492 1.00 71.38 371 PHE A C 1
ATOM 3018 O O . PHE A 1 371 ? 9.823 -5.133 1.934 1.00 71.38 371 PHE A O 1
ATOM 3025 N N . GLN A 1 372 ? 9.900 -2.907 2.218 1.00 84.00 372 GLN A N 1
ATOM 3026 C CA . GLN A 1 372 ? 9.389 -2.953 3.589 1.00 84.00 372 GLN A CA 1
ATOM 3027 C C . GLN A 1 372 ? 7.917 -3.387 3.614 1.00 84.00 372 GLN A C 1
ATOM 3029 O O . GLN A 1 372 ? 7.561 -4.291 4.368 1.00 84.00 372 GLN A O 1
ATOM 3034 N N . ALA A 1 373 ? 7.083 -2.837 2.722 1.00 89.06 373 ALA A N 1
ATOM 3035 C CA . ALA A 1 373 ? 5.686 -3.253 2.573 1.00 89.06 373 ALA A CA 1
ATOM 3036 C C . ALA A 1 373 ? 5.540 -4.740 2.212 1.00 89.06 373 ALA A C 1
ATOM 3038 O O . ALA A 1 373 ? 4.693 -5.433 2.768 1.00 89.06 373 ALA A O 1
ATOM 3039 N N . SER A 1 374 ? 6.384 -5.257 1.318 1.00 79.06 374 SER A N 1
ATOM 3040 C CA . SER A 1 374 ? 6.406 -6.677 0.956 1.00 79.06 374 SER A CA 1
ATOM 3041 C C . SER A 1 374 ? 6.876 -7.557 2.117 1.00 79.06 374 SER A C 1
ATOM 3043 O O . SER A 1 374 ? 6.240 -8.566 2.425 1.00 79.06 374 SER A O 1
ATOM 3045 N N . SER A 1 375 ? 7.935 -7.145 2.826 1.00 81.31 375 SER A N 1
ATOM 3046 C CA . SER A 1 375 ? 8.438 -7.853 4.015 1.00 81.31 375 SER A CA 1
ATOM 3047 C C . SER A 1 375 ? 7.360 -7.983 5.097 1.00 81.31 375 SER A C 1
ATOM 3049 O O . SER A 1 375 ? 7.212 -9.039 5.716 1.00 81.31 375 SER A O 1
ATOM 3051 N N . ASN A 1 376 ? 6.542 -6.942 5.261 1.00 94.50 376 ASN A N 1
ATOM 3052 C CA . ASN A 1 376 ? 5.403 -6.925 6.176 1.00 94.50 376 ASN A CA 1
ATOM 3053 C C . ASN A 1 376 ? 4.140 -7.596 5.607 1.00 94.50 376 ASN A C 1
ATOM 3055 O O . ASN A 1 376 ? 3.205 -7.868 6.362 1.00 94.50 376 ASN A O 1
ATOM 3059 N N . GLY A 1 377 ? 4.103 -7.919 4.310 1.00 91.50 377 GLY A N 1
ATOM 3060 C CA . GLY A 1 377 ? 2.899 -8.338 3.586 1.00 91.50 377 GLY A CA 1
ATOM 3061 C C . GLY A 1 377 ? 2.186 -9.542 4.202 1.00 91.50 377 GLY A C 1
ATOM 3062 O O . GLY A 1 377 ? 0.964 -9.543 4.330 1.00 91.50 377 GLY A O 1
ATOM 3063 N N . ARG A 1 378 ? 2.932 -10.535 4.705 1.00 91.19 378 ARG A N 1
ATOM 3064 C CA . ARG A 1 378 ? 2.322 -11.683 5.407 1.00 91.19 378 ARG A CA 1
ATOM 3065 C C . ARG A 1 378 ? 1.617 -11.282 6.698 1.00 91.19 378 ARG A C 1
ATOM 3067 O O . ARG A 1 378 ? 0.581 -11.853 7.026 1.00 91.19 378 ARG A O 1
ATOM 3074 N N . LEU A 1 379 ? 2.174 -10.328 7.444 1.00 97.00 379 LEU A N 1
ATOM 3075 C CA . LEU A 1 379 ? 1.538 -9.816 8.655 1.00 97.00 379 LEU A CA 1
ATOM 3076 C C . LEU A 1 379 ? 0.319 -8.955 8.295 1.00 97.00 379 LEU A C 1
ATOM 3078 O O . LEU A 1 379 ? -0.702 -9.069 8.965 1.00 97.00 379 LEU A O 1
ATOM 3082 N N . MET A 1 380 ? 0.376 -8.182 7.205 1.00 97.56 380 MET A N 1
ATOM 3083 C CA . MET A 1 380 ? -0.789 -7.466 6.664 1.00 97.56 380 MET A CA 1
ATOM 3084 C C . MET A 1 380 ? -1.934 -8.430 6.311 1.00 97.56 380 MET A C 1
ATOM 3086 O O . MET A 1 380 ? -3.072 -8.198 6.717 1.00 97.56 380 MET A O 1
ATOM 3090 N N . GLU A 1 381 ? -1.643 -9.556 5.650 1.00 96.06 381 GLU A N 1
ATOM 3091 C CA . GLU A 1 381 ? -2.634 -10.616 5.408 1.00 96.06 381 GLU A CA 1
ATOM 3092 C C . GLU A 1 381 ? -3.204 -11.192 6.711 1.00 96.06 381 GLU A C 1
ATOM 3094 O O . GLU A 1 381 ? -4.417 -11.369 6.826 1.00 96.06 381 GLU A O 1
ATOM 3099 N N . ASN A 1 382 ? -2.363 -11.451 7.717 1.00 97.88 382 ASN A N 1
ATOM 3100 C CA . ASN A 1 382 ? -2.820 -11.937 9.021 1.00 97.88 382 ASN A CA 1
ATOM 3101 C C . ASN A 1 382 ? -3.719 -10.930 9.751 1.00 97.88 382 ASN A C 1
ATOM 3103 O O . ASN A 1 382 ? -4.719 -11.336 10.348 1.00 97.88 382 ASN A O 1
ATOM 3107 N N . LEU A 1 383 ? -3.429 -9.630 9.660 1.00 98.38 383 LEU A N 1
ATOM 3108 C CA . LEU A 1 383 ? -4.276 -8.568 10.211 1.00 98.38 383 LEU A CA 1
ATOM 3109 C C . LEU A 1 383 ? -5.651 -8.546 9.531 1.00 98.38 383 LEU A C 1
ATOM 3111 O O . LEU A 1 383 ? -6.675 -8.550 10.218 1.00 98.38 383 LEU A O 1
ATOM 3115 N N . ILE A 1 384 ? -5.684 -8.599 8.195 1.00 98.06 384 ILE A N 1
ATOM 3116 C CA . ILE A 1 384 ? -6.931 -8.634 7.413 1.00 98.06 384 ILE A CA 1
ATOM 3117 C C . ILE A 1 384 ? -7.724 -9.910 7.709 1.00 98.06 384 ILE A C 1
ATOM 3119 O O . ILE A 1 384 ? -8.935 -9.853 7.912 1.00 98.06 384 ILE A O 1
ATOM 3123 N N . TYR A 1 385 ? -7.060 -11.061 7.796 1.00 97.50 385 TYR A N 1
ATOM 3124 C CA . TYR A 1 385 ? -7.705 -12.323 8.146 1.00 97.50 385 TYR A CA 1
ATOM 3125 C C . TYR A 1 385 ? -8.284 -12.312 9.563 1.00 97.50 385 TYR A C 1
ATOM 3127 O O . TYR A 1 385 ? -9.399 -12.787 9.780 1.00 97.50 385 TYR A O 1
ATOM 3135 N N . CYS A 1 386 ? -7.552 -11.752 10.529 1.00 97.38 386 CYS A N 1
ATOM 3136 C CA . CYS A 1 386 ? -8.029 -11.576 11.897 1.00 97.38 386 CYS A CA 1
ATOM 3137 C C . CYS A 1 386 ? -9.292 -10.705 11.926 1.00 97.38 386 CYS A C 1
ATOM 3139 O O . CYS A 1 386 ? -10.286 -11.083 12.550 1.00 97.38 386 CYS A O 1
ATOM 3141 N N . ALA A 1 387 ? -9.284 -9.587 11.195 1.00 97.81 387 ALA A N 1
ATOM 3142 C CA . ALA A 1 387 ? -10.440 -8.711 11.048 1.00 97.81 387 ALA A CA 1
ATOM 3143 C C . ALA A 1 387 ? -11.631 -9.427 10.387 1.00 97.81 387 ALA A C 1
ATOM 3145 O O . ALA A 1 387 ? -12.738 -9.382 10.916 1.00 97.81 387 ALA A O 1
ATOM 3146 N N . ALA A 1 388 ? -11.403 -10.149 9.288 1.00 96.94 388 ALA A N 1
ATOM 3147 C CA . ALA A 1 388 ? -12.433 -10.910 8.581 1.00 96.94 388 ALA A CA 1
ATOM 3148 C C . ALA A 1 388 ? -13.079 -11.983 9.468 1.00 96.94 388 ALA A C 1
ATOM 3150 O O . ALA A 1 388 ? -14.301 -12.058 9.572 1.00 96.94 388 ALA A O 1
ATOM 3151 N N . LYS A 1 389 ? -12.256 -12.767 10.173 1.00 96.06 389 LYS A N 1
ATOM 3152 C CA . LYS A 1 389 ? -12.723 -13.780 11.126 1.00 96.06 389 LYS A CA 1
ATOM 3153 C C . LYS A 1 389 ? -13.496 -13.156 12.288 1.00 96.06 389 LYS A C 1
ATOM 3155 O O . LYS A 1 389 ? -14.469 -13.737 12.759 1.00 96.06 389 LYS A O 1
ATOM 3160 N N . TYR A 1 390 ? -13.063 -11.989 12.765 1.00 96.00 390 TYR A N 1
ATOM 3161 C CA . TYR A 1 390 ? -13.775 -11.260 13.808 1.00 96.00 390 TYR A CA 1
ATOM 3162 C C . TYR A 1 390 ? -15.162 -10.816 13.331 1.00 96.00 390 TYR A C 1
ATOM 3164 O O . TYR A 1 390 ? -16.134 -11.046 14.045 1.00 96.00 390 TYR A O 1
ATOM 3172 N N . LEU A 1 391 ? -15.255 -10.237 12.130 1.00 95.00 391 LEU A N 1
ATOM 3173 C CA . LEU A 1 391 ? -16.517 -9.809 11.519 1.00 95.00 391 LEU A CA 1
ATOM 3174 C C . LEU A 1 391 ? -17.492 -10.976 11.324 1.00 95.00 391 LEU A C 1
ATOM 3176 O O . LEU A 1 391 ? -18.671 -10.844 11.639 1.00 95.00 391 LEU A O 1
ATOM 3180 N N . ASP A 1 392 ? -16.999 -12.123 10.853 1.00 92.44 392 ASP A N 1
ATOM 3181 C CA . ASP A 1 392 ? -17.818 -13.324 10.656 1.00 92.44 392 ASP A CA 1
ATOM 3182 C C . ASP A 1 392 ? -18.389 -13.859 11.982 1.00 92.44 392 ASP A C 1
ATOM 3184 O O . ASP A 1 392 ? -19.568 -14.198 12.078 1.00 92.44 392 ASP A O 1
ATOM 3188 N N . ALA A 1 393 ? -17.578 -13.847 13.046 1.00 89.94 393 ALA A N 1
ATOM 3189 C CA . ALA A 1 393 ? -18.003 -14.279 14.375 1.00 89.94 393 ALA A CA 1
ATOM 3190 C C . ALA A 1 393 ? -18.941 -13.279 15.078 1.00 89.94 393 ALA A C 1
ATOM 3192 O O . ALA A 1 393 ? -19.810 -13.691 15.847 1.00 89.94 393 ALA A O 1
ATOM 3193 N N . SER A 1 394 ? -18.756 -11.970 14.870 1.00 81.38 394 SER A N 1
ATOM 3194 C CA . SER A 1 394 ? -19.522 -10.921 15.560 1.00 81.38 394 SER A CA 1
ATOM 3195 C C . SER A 1 394 ? -20.822 -10.548 14.845 1.00 81.38 394 SER A C 1
ATOM 3197 O O . SER A 1 394 ? -21.775 -10.104 15.491 1.00 81.38 394 SER A O 1
ATOM 3199 N N . MET A 1 395 ? -20.881 -10.736 13.526 1.00 69.44 395 MET A N 1
ATOM 3200 C CA . MET A 1 395 ? -22.028 -10.428 12.679 1.00 69.44 395 MET A CA 1
ATOM 3201 C C . MET A 1 395 ? -22.154 -11.478 11.569 1.00 69.44 395 MET A C 1
ATOM 3203 O O . MET A 1 395 ? -21.819 -11.181 10.419 1.00 69.44 395 MET A O 1
ATOM 3207 N N . PRO A 1 396 ? -22.664 -12.691 11.871 1.00 61.09 396 PRO A N 1
ATOM 3208 C CA . PRO A 1 396 ? -22.847 -13.717 10.853 1.00 61.09 396 PRO A CA 1
ATOM 3209 C C . PRO A 1 396 ? -23.688 -13.132 9.721 1.00 61.09 396 PRO A C 1
ATOM 3211 O O . PRO A 1 396 ? -24.824 -12.686 9.930 1.00 61.09 396 PRO A O 1
ATOM 3214 N N . ARG A 1 397 ? -23.089 -13.064 8.528 1.00 59.16 397 ARG A N 1
ATOM 3215 C CA . ARG A 1 397 ? -23.692 -12.448 7.346 1.00 59.16 397 ARG A CA 1
ATOM 3216 C C . ARG A 1 397 ? -24.945 -13.241 6.976 1.00 59.16 397 ARG A C 1
ATOM 3218 O O . ARG A 1 397 ? -24.873 -14.270 6.314 1.00 59.16 397 ARG A O 1
ATOM 3225 N N . LYS A 1 398 ? -26.113 -12.783 7.440 1.00 45.50 398 LYS A N 1
ATOM 3226 C CA . LYS A 1 398 ? -27.406 -13.334 7.019 1.00 45.50 398 LYS A CA 1
ATOM 3227 C C . LYS A 1 398 ? -27.547 -13.103 5.518 1.00 45.50 398 LYS A C 1
ATOM 3229 O O . LYS A 1 398 ? -27.483 -11.966 5.063 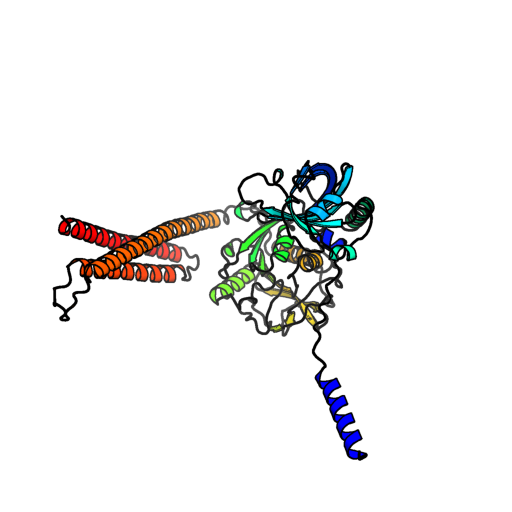1.00 45.50 398 LYS A O 1
ATOM 3234 N N . THR A 1 399 ? -27.829 -14.165 4.780 1.00 43.16 399 THR A N 1
ATOM 3235 C CA . THR A 1 399 ? -28.086 -14.234 3.331 1.00 43.16 399 THR A CA 1
ATOM 3236 C C . THR A 1 399 ? -29.331 -13.460 2.848 1.00 43.16 399 THR A C 1
ATOM 3238 O O . THR A 1 399 ? -29.862 -13.741 1.780 1.00 43.16 399 THR A O 1
ATOM 3241 N N . ASN A 1 400 ? -29.817 -12.462 3.595 1.00 40.03 400 ASN A N 1
ATOM 3242 C CA . ASN A 1 400 ? -31.044 -11.722 3.292 1.00 40.03 400 ASN A CA 1
ATOM 3243 C C . ASN A 1 400 ? -30.753 -10.266 2.882 1.00 40.03 400 ASN A C 1
ATOM 3245 O O . ASN A 1 400 ? -30.879 -9.342 3.686 1.00 40.03 400 ASN A O 1
ATOM 3249 N N . GLY A 1 401 ? -30.443 -10.061 1.598 1.00 42.56 401 GLY A N 1
ATOM 3250 C CA . GLY A 1 401 ? -30.085 -8.772 0.975 1.00 42.56 401 GLY A CA 1
ATOM 3251 C C . GLY A 1 401 ? -31.168 -7.675 0.946 1.00 42.56 401 GLY A C 1
ATOM 3252 O O . GLY A 1 401 ? -30.927 -6.574 0.465 1.00 42.56 401 GLY A O 1
ATOM 3253 N N . LYS A 1 402 ? -32.376 -7.892 1.483 1.00 40.44 402 LYS A N 1
ATOM 3254 C CA . LYS A 1 402 ? -33.499 -6.953 1.264 1.00 40.44 402 LYS A CA 1
ATOM 3255 C C . LYS A 1 402 ? -33.450 -5.653 2.081 1.00 40.44 402 LYS A C 1
ATOM 3257 O O . LYS A 1 402 ? -34.013 -4.656 1.636 1.00 40.44 402 LYS A O 1
ATOM 3262 N N . SER A 1 403 ? -32.815 -5.619 3.260 1.00 44.53 403 SER A N 1
ATOM 3263 C CA . SER A 1 403 ? -32.816 -4.400 4.100 1.00 44.53 403 SER A CA 1
ATOM 3264 C C . SER A 1 403 ? -31.589 -3.501 3.915 1.00 44.53 403 SER A C 1
ATOM 3266 O O . SER A 1 403 ? -31.661 -2.322 4.263 1.00 44.53 403 SER A O 1
ATOM 3268 N N . LYS A 1 404 ? -30.475 -4.037 3.392 1.00 46.03 404 LYS A N 1
ATOM 3269 C CA . LYS A 1 404 ? -29.242 -3.276 3.127 1.00 46.03 404 LYS A CA 1
ATOM 3270 C C . LYS A 1 404 ? -29.293 -2.613 1.742 1.00 46.03 404 LYS A C 1
ATOM 3272 O O . LYS A 1 404 ? -29.074 -1.406 1.674 1.00 46.03 404 LYS A O 1
ATOM 3277 N N . ALA A 1 405 ? -29.767 -3.331 0.717 1.00 48.56 405 ALA A N 1
ATOM 3278 C CA . ALA A 1 405 ? -29.952 -2.811 -0.643 1.00 48.56 405 ALA A CA 1
ATOM 3279 C C . ALA A 1 405 ? -30.837 -1.549 -0.696 1.00 48.56 405 ALA A C 1
ATOM 3281 O O . ALA A 1 405 ? -30.436 -0.524 -1.231 1.00 48.56 405 ALA A O 1
ATOM 3282 N N . LYS A 1 406 ? -31.988 -1.543 -0.002 1.00 46.03 406 LYS A N 1
ATOM 3283 C CA . LYS A 1 406 ? -32.901 -0.379 0.015 1.00 46.03 406 LYS A CA 1
ATOM 3284 C C . LYS A 1 406 ? -32.310 0.869 0.693 1.00 46.03 406 LYS A C 1
ATOM 3286 O O . LYS A 1 406 ? -32.804 1.977 0.479 1.00 46.03 406 LYS A O 1
ATOM 3291 N N . ARG A 1 407 ? -31.302 0.703 1.559 1.00 51.44 407 ARG A N 1
ATOM 3292 C CA . ARG A 1 407 ? -30.544 1.827 2.128 1.00 51.44 407 ARG A CA 1
ATOM 3293 C C . ARG A 1 407 ? -29.468 2.288 1.150 1.00 51.44 407 ARG A C 1
ATOM 3295 O O . ARG A 1 407 ? -29.407 3.486 0.909 1.00 51.44 407 ARG A O 1
ATOM 3302 N N . GLU A 1 408 ? -28.684 1.373 0.577 1.00 52.09 408 GLU A N 1
ATOM 3303 C CA . GLU A 1 408 ? -27.627 1.703 -0.395 1.00 52.09 408 GLU A CA 1
ATOM 3304 C C . GLU A 1 408 ? -28.180 2.413 -1.645 1.00 52.09 408 GLU A C 1
ATOM 3306 O O . GLU A 1 408 ? -27.671 3.479 -1.977 1.00 52.09 408 GLU A O 1
ATOM 3311 N N . ASP A 1 409 ? -29.297 1.956 -2.227 1.00 57.78 409 ASP A N 1
ATOM 3312 C CA . ASP A 1 409 ? -29.910 2.591 -3.413 1.00 57.78 409 ASP A CA 1
ATOM 3313 C C . ASP A 1 409 ? -30.257 4.071 -3.183 1.00 57.78 409 ASP A C 1
ATOM 3315 O O . ASP A 1 409 ? -30.092 4.929 -4.050 1.00 57.78 409 ASP A O 1
ATOM 3319 N N . ARG A 1 410 ? -30.735 4.388 -1.976 1.00 57.25 410 ARG A N 1
ATOM 3320 C CA . ARG A 1 410 ? -31.181 5.738 -1.620 1.00 57.25 410 ARG A CA 1
ATOM 3321 C C . ARG A 1 410 ? -30.009 6.677 -1.324 1.00 57.25 410 ARG A C 1
ATOM 3323 O O . ARG A 1 410 ? -30.151 7.885 -1.506 1.00 57.25 410 ARG A O 1
ATOM 3330 N N . TYR A 1 411 ? -28.875 6.134 -0.877 1.00 56.78 411 TYR A N 1
ATOM 3331 C CA . TYR A 1 411 ? -27.631 6.887 -0.709 1.00 56.78 411 TYR A CA 1
ATOM 3332 C C . TYR A 1 411 ? -26.946 7.133 -2.047 1.00 56.78 411 TYR A C 1
ATOM 3334 O O . TYR A 1 411 ? -26.602 8.278 -2.326 1.00 56.78 411 TYR A O 1
ATOM 3342 N N . ASP A 1 412 ? -26.839 6.108 -2.894 1.00 57.28 412 ASP A N 1
ATOM 3343 C CA . ASP A 1 412 ? -26.231 6.222 -4.220 1.00 57.28 412 ASP A CA 1
ATOM 3344 C C . ASP A 1 412 ? -27.021 7.220 -5.100 1.00 57.28 412 ASP A C 1
ATOM 3346 O O . ASP A 1 412 ? -26.435 8.008 -5.845 1.00 57.28 412 ASP A O 1
ATOM 3350 N N . GLU A 1 413 ? -28.356 7.280 -4.981 1.00 67.44 413 GLU A N 1
ATOM 3351 C CA . GLU A 1 413 ? -29.169 8.308 -5.653 1.00 67.44 413 GLU A CA 1
ATOM 3352 C C . GLU A 1 413 ? -28.869 9.730 -5.134 1.00 67.44 413 GLU A C 1
ATOM 3354 O O . GLU A 1 413 ? -28.837 10.690 -5.911 1.00 67.44 413 GLU A O 1
ATOM 3359 N N . LEU A 1 414 ? -28.644 9.887 -3.825 1.00 59.16 414 LEU A N 1
ATOM 3360 C CA . LEU A 1 414 ? -28.383 11.182 -3.196 1.00 59.16 414 LEU A CA 1
ATOM 3361 C C . LEU A 1 414 ? -26.967 11.690 -3.497 1.00 59.16 414 LEU A C 1
ATOM 3363 O O . LEU A 1 414 ? -26.818 12.855 -3.862 1.00 59.16 414 LEU A O 1
ATOM 3367 N N . GLU A 1 415 ? -25.952 10.829 -3.403 1.00 59.53 415 GLU A N 1
ATOM 3368 C CA . GLU A 1 415 ? -24.572 11.145 -3.793 1.00 59.53 415 GLU A CA 1
ATOM 3369 C C . GLU A 1 415 ? -24.525 11.572 -5.260 1.00 59.53 415 GLU A C 1
ATOM 3371 O O . GLU A 1 415 ? -24.029 12.652 -5.572 1.00 59.53 415 GLU A O 1
ATOM 3376 N N . ASN A 1 416 ? -25.193 10.831 -6.152 1.00 66.62 416 ASN A N 1
ATOM 3377 C CA . ASN A 1 416 ? -25.310 11.217 -7.558 1.00 66.62 416 ASN A CA 1
ATOM 3378 C C . ASN A 1 416 ? -26.000 12.579 -7.758 1.00 66.62 416 ASN A C 1
ATOM 3380 O O . ASN A 1 416 ? -25.636 13.336 -8.664 1.00 66.62 416 ASN A O 1
ATOM 3384 N N . LYS A 1 417 ? -27.012 12.920 -6.946 1.00 67.69 417 LYS A N 1
ATOM 3385 C CA . LYS A 1 417 ? -27.664 14.244 -6.989 1.00 67.69 417 LYS A CA 1
ATOM 3386 C C . LYS A 1 417 ? -26.728 15.349 -6.499 1.00 67.69 417 LYS A C 1
ATOM 3388 O O . LYS A 1 417 ? -26.708 16.417 -7.115 1.00 67.69 417 LYS A O 1
ATOM 3393 N N . ILE A 1 418 ? -25.962 15.099 -5.437 1.00 62.38 418 ILE A N 1
ATOM 3394 C CA . ILE A 1 418 ? -24.963 16.028 -4.894 1.00 62.38 418 ILE A CA 1
ATOM 3395 C C . ILE A 1 418 ? -23.843 16.246 -5.914 1.00 62.38 418 ILE A C 1
ATOM 3397 O O . ILE A 1 418 ? -23.524 17.393 -6.216 1.00 62.38 418 ILE A O 1
ATOM 3401 N N . ASP A 1 419 ? -23.325 15.189 -6.533 1.00 62.59 419 ASP A N 1
ATOM 3402 C CA . ASP A 1 419 ? -22.260 15.271 -7.534 1.00 62.59 419 ASP A CA 1
ATOM 3403 C C . ASP A 1 419 ? -22.706 16.008 -8.797 1.00 62.59 419 ASP A C 1
ATOM 3405 O O . ASP A 1 419 ? -22.029 16.932 -9.255 1.00 62.59 419 ASP A O 1
ATOM 3409 N N . LYS A 1 420 ? -23.889 15.682 -9.338 1.00 68.56 420 LYS A N 1
ATOM 3410 C CA . LYS A 1 420 ? -24.468 16.426 -10.473 1.00 68.56 420 LYS A CA 1
ATOM 3411 C C . LYS A 1 420 ? -24.661 17.900 -10.138 1.00 68.56 420 LYS A C 1
ATOM 3413 O O . LYS A 1 420 ? -24.471 18.765 -10.995 1.00 68.56 420 LYS A O 1
ATOM 3418 N N . PHE A 1 421 ? -25.048 18.198 -8.902 1.00 64.62 421 PHE A N 1
ATOM 3419 C CA . PHE A 1 421 ? -25.182 19.566 -8.435 1.00 64.62 421 PHE A CA 1
ATOM 3420 C C . PHE A 1 421 ? -23.817 20.265 -8.340 1.00 64.62 421 PHE A C 1
ATOM 3422 O O . PHE A 1 421 ? -23.669 21.356 -8.884 1.00 64.62 421 PHE A O 1
ATOM 3429 N N . GLN A 1 422 ? -22.802 19.626 -7.752 1.00 64.75 422 GLN A N 1
ATOM 3430 C CA . GLN A 1 422 ? -21.438 20.157 -7.680 1.00 64.75 422 GLN A CA 1
ATOM 3431 C C . GLN A 1 422 ? -20.820 20.377 -9.070 1.00 64.75 422 GLN A C 1
ATOM 3433 O O . GLN A 1 422 ? -20.102 21.354 -9.274 1.00 64.75 422 GLN A O 1
ATOM 3438 N N . GLN A 1 423 ? -21.112 19.519 -10.050 1.00 65.69 423 GLN A N 1
ATOM 3439 C CA . GLN A 1 423 ? -20.666 19.711 -11.434 1.00 65.69 423 GLN A CA 1
ATOM 3440 C C . GLN A 1 423 ? -21.304 20.945 -12.078 1.00 65.69 423 GLN A C 1
ATOM 3442 O O . GLN A 1 423 ? -20.589 21.787 -12.621 1.00 65.69 423 GLN A O 1
ATOM 3447 N N . LYS A 1 424 ? -22.633 21.094 -11.973 1.00 67.81 424 LYS A N 1
ATOM 3448 C CA . LYS A 1 424 ? -23.330 22.309 -12.435 1.00 67.81 424 LYS A CA 1
ATOM 3449 C C . LYS A 1 424 ? -22.795 23.555 -11.733 1.00 67.81 424 LYS A C 1
ATOM 3451 O O . LYS A 1 424 ? -22.616 24.591 -12.363 1.00 67.81 424 LYS A O 1
ATOM 3456 N N . PHE A 1 425 ? -22.491 23.428 -10.448 1.00 65.81 425 PHE A N 1
ATOM 3457 C CA . PHE A 1 425 ? -21.931 24.494 -9.640 1.00 65.81 425 PHE A CA 1
ATOM 3458 C C . PHE A 1 425 ? -20.545 24.945 -10.137 1.00 65.81 425 PHE A C 1
ATOM 3460 O O . PHE A 1 425 ? -20.333 26.133 -10.364 1.00 65.81 425 PHE A O 1
ATOM 3467 N N . ARG A 1 426 ? -19.625 24.009 -10.409 1.00 68.31 426 ARG A N 1
ATOM 3468 C CA . ARG A 1 426 ? -18.307 24.329 -10.994 1.00 68.31 426 ARG A CA 1
ATOM 3469 C C . ARG A 1 426 ? -18.423 25.001 -12.363 1.00 68.31 426 ARG A C 1
ATOM 3471 O O . ARG A 1 426 ? -17.615 25.869 -12.679 1.00 68.31 426 ARG A O 1
ATOM 3478 N N . ALA A 1 427 ? -19.419 24.620 -13.166 1.00 67.62 427 ALA A N 1
ATOM 3479 C CA . ALA A 1 427 ? -19.672 25.265 -14.453 1.00 67.62 427 ALA A CA 1
ATOM 3480 C C . ALA A 1 427 ? -20.096 26.734 -14.283 1.00 67.62 427 ALA A C 1
ATOM 3482 O O . ALA A 1 427 ? -19.561 27.594 -14.977 1.00 67.62 427 ALA A O 1
ATOM 3483 N N . ILE A 1 428 ? -20.979 27.028 -13.321 1.00 65.06 428 ILE A N 1
ATOM 3484 C CA . ILE A 1 428 ? -21.384 28.405 -12.990 1.00 65.06 428 ILE A CA 1
ATOM 3485 C C . ILE A 1 428 ? -20.182 29.222 -12.503 1.00 65.06 428 ILE A C 1
ATOM 3487 O O . ILE A 1 428 ? -19.979 30.333 -12.985 1.00 65.06 428 ILE A O 1
ATOM 3491 N N . GLN A 1 429 ? -19.355 28.666 -11.609 1.00 64.88 429 GLN A N 1
ATOM 3492 C CA . GLN A 1 429 ? -18.153 29.351 -11.121 1.00 64.88 429 GLN A CA 1
ATOM 3493 C C . GLN A 1 429 ? -17.215 29.730 -12.273 1.00 64.88 429 GLN A C 1
ATOM 3495 O O . GLN A 1 429 ? -16.772 30.868 -12.360 1.00 64.88 429 GLN A O 1
ATOM 3500 N N . LYS A 1 430 ? -16.994 28.808 -13.216 1.00 69.44 430 LYS A N 1
ATOM 3501 C CA . LYS A 1 430 ? -16.174 29.073 -14.402 1.00 69.44 430 LYS A CA 1
ATOM 3502 C C . LYS A 1 430 ? -16.733 30.218 -15.254 1.00 69.44 430 LYS A C 1
ATOM 3504 O O . LYS A 1 430 ? -15.959 31.024 -15.759 1.00 69.44 430 LYS A O 1
ATOM 3509 N N . SER A 1 431 ? -18.054 30.301 -15.422 1.00 69.50 431 SER A N 1
ATOM 3510 C CA . SER A 1 431 ? -18.689 31.407 -16.150 1.00 69.50 431 SER A CA 1
ATOM 3511 C C . SER A 1 431 ? -18.540 32.747 -15.424 1.00 69.50 431 SER A C 1
ATOM 3513 O O . SER A 1 431 ? -18.311 33.762 -16.076 1.00 69.50 431 SER A O 1
ATOM 3515 N N . ILE A 1 432 ? -18.614 32.756 -14.090 1.00 66.19 432 ILE A N 1
ATOM 3516 C CA . ILE A 1 432 ? -18.359 33.954 -13.275 1.00 66.19 432 ILE A CA 1
ATOM 3517 C C . ILE A 1 432 ? -16.911 34.422 -13.449 1.00 66.19 432 ILE A C 1
ATOM 3519 O O . ILE A 1 432 ? -16.673 35.601 -13.703 1.00 66.19 432 ILE A O 1
ATOM 3523 N N . ASP A 1 433 ? -15.951 33.501 -13.373 1.00 70.62 433 ASP A N 1
ATOM 3524 C CA . ASP A 1 433 ? -14.533 33.824 -13.533 1.00 70.62 433 ASP A CA 1
ATOM 3525 C C . ASP A 1 433 ? -14.253 34.409 -14.932 1.00 70.62 433 ASP A C 1
ATOM 3527 O O . ASP A 1 433 ? -13.531 35.396 -15.064 1.00 70.62 433 ASP A O 1
ATOM 3531 N N . GLN A 1 434 ? -14.900 33.871 -15.973 1.00 71.50 434 GLN A N 1
ATOM 3532 C CA . GLN A 1 434 ? -14.820 34.405 -17.338 1.00 71.50 434 GLN A CA 1
ATOM 3533 C C . GLN A 1 434 ? -15.397 35.822 -17.459 1.00 71.50 434 GLN A C 1
ATOM 3535 O O . GLN A 1 434 ? -14.784 36.673 -18.102 1.00 71.50 434 GLN A O 1
ATOM 3540 N N . LEU A 1 435 ? -16.551 36.095 -16.842 1.00 68.12 435 LEU A N 1
ATOM 3541 C CA . LEU A 1 435 ? -17.145 37.437 -16.839 1.00 68.12 435 LEU A CA 1
ATOM 3542 C C . LEU A 1 435 ? -16.248 38.449 -16.119 1.00 68.12 435 LEU A C 1
ATOM 3544 O O . LEU A 1 435 ? -16.067 39.560 -16.615 1.00 68.12 435 LEU A O 1
ATOM 3548 N N . ASN A 1 436 ? -15.630 38.051 -15.005 1.00 67.50 436 ASN A N 1
ATOM 3549 C CA . ASN A 1 436 ? -14.664 38.883 -14.290 1.00 67.50 436 ASN A CA 1
ATOM 3550 C C . ASN A 1 436 ? -13.436 39.208 -15.152 1.00 67.50 436 ASN A C 1
ATOM 3552 O O . ASN A 1 436 ? -12.975 40.349 -15.156 1.00 67.50 436 ASN A O 1
ATOM 3556 N N . GLU A 1 437 ? -12.915 38.240 -15.914 1.00 73.62 437 GLU A N 1
ATOM 3557 C CA . GLU A 1 437 ? -11.801 38.495 -16.833 1.00 73.62 437 GLU A CA 1
ATOM 3558 C C . GLU A 1 437 ? -12.176 39.464 -17.958 1.00 73.62 437 GLU A C 1
ATOM 3560 O O . GLU A 1 437 ? -11.391 40.359 -18.276 1.00 73.62 437 GLU A O 1
ATOM 3565 N N . VAL A 1 438 ? -13.361 39.307 -18.558 1.00 73.44 438 VAL A N 1
ATOM 3566 C CA . VAL A 1 438 ? -13.845 40.212 -19.613 1.00 73.44 438 VAL A CA 1
ATOM 3567 C C . VAL A 1 438 ? -14.038 41.619 -19.057 1.00 73.44 438 VAL A C 1
ATOM 3569 O O . VAL A 1 438 ? -13.506 42.571 -19.623 1.00 73.44 438 VAL A O 1
ATOM 3572 N N . SER A 1 439 ? -14.714 41.742 -17.913 1.00 68.12 439 SER A N 1
ATOM 3573 C CA . SER A 1 439 ? -14.913 43.022 -17.230 1.00 68.12 439 SER A CA 1
ATOM 3574 C C . SER A 1 439 ? -13.586 43.723 -16.939 1.00 68.12 439 SER A C 1
ATOM 3576 O O . SER A 1 439 ? -13.440 44.910 -17.226 1.00 68.12 439 SER A O 1
ATOM 3578 N N . LYS A 1 440 ? -12.590 42.984 -16.434 1.00 73.69 440 LYS A N 1
ATOM 3579 C CA . LYS A 1 440 ? -11.267 43.538 -16.143 1.00 73.69 440 LYS A CA 1
ATOM 3580 C C . LYS A 1 440 ? -10.566 44.050 -17.404 1.00 73.69 440 LYS A C 1
ATOM 3582 O O . LYS A 1 440 ? -10.021 45.146 -17.385 1.00 73.69 440 LYS A O 1
ATOM 3587 N N . ARG A 1 441 ? -10.623 43.297 -18.509 1.00 75.25 441 ARG A N 1
ATOM 3588 C CA . ARG A 1 441 ? -10.020 43.711 -19.789 1.00 75.25 441 ARG A CA 1
ATOM 3589 C C . ARG A 1 441 ? -10.654 44.980 -20.351 1.00 75.25 441 ARG A C 1
ATOM 3591 O O . ARG A 1 441 ? -9.937 45.815 -20.887 1.00 75.25 441 ARG A O 1
ATOM 3598 N N . GLU A 1 442 ? -11.971 45.126 -20.254 1.00 73.19 442 GLU A N 1
ATOM 3599 C CA . GLU A 1 442 ? -12.652 46.331 -20.742 1.00 73.19 442 GLU A CA 1
ATOM 3600 C C . GLU A 1 442 ? -12.365 47.557 -19.859 1.00 73.19 442 GLU A C 1
ATOM 3602 O O . GLU A 1 442 ? -12.129 48.639 -20.391 1.00 73.19 442 GLU A O 1
ATOM 3607 N N . LEU A 1 443 ? -12.270 47.380 -18.535 1.00 71.06 443 LEU A N 1
ATOM 3608 C CA . LEU A 1 443 ? -11.793 48.417 -17.605 1.00 71.06 443 LEU A CA 1
ATOM 3609 C C . LEU A 1 443 ? -10.351 48.861 -17.902 1.00 71.06 443 LEU A C 1
ATOM 3611 O O . LEU A 1 443 ? -10.033 50.048 -17.824 1.00 71.06 443 LEU A O 1
ATOM 3615 N N . ASP A 1 444 ? -9.470 47.922 -18.248 1.00 76.44 444 ASP A N 1
ATOM 3616 C CA . ASP A 1 444 ? -8.087 48.242 -18.610 1.00 76.44 444 ASP A CA 1
ATOM 3617 C C . ASP A 1 444 ? -8.031 49.014 -19.946 1.00 76.44 444 ASP A C 1
ATOM 3619 O O . ASP A 1 444 ? -7.338 50.026 -20.047 1.00 76.44 444 ASP A O 1
ATOM 3623 N N . LYS A 1 445 ? -8.846 48.631 -20.941 1.00 74.94 445 LYS A N 1
ATOM 3624 C CA . LYS A 1 445 ? -8.970 49.363 -22.217 1.00 74.94 445 LYS A CA 1
ATOM 3625 C C . LYS A 1 445 ? -9.541 50.772 -22.057 1.00 74.94 445 LYS A C 1
ATOM 3627 O O . LYS A 1 445 ? -9.115 51.676 -22.775 1.00 74.94 445 LYS A O 1
ATOM 3632 N N . SER A 1 446 ? -10.523 50.976 -21.173 1.00 69.69 446 SER A N 1
ATOM 3633 C CA . SER A 1 446 ? -11.087 52.312 -20.941 1.00 69.69 446 SER A CA 1
ATOM 3634 C C . SER A 1 446 ? -10.049 53.238 -20.303 1.00 69.69 446 SER A C 1
ATOM 3636 O O . SER A 1 446 ? -9.915 54.384 -20.724 1.00 69.69 446 SER A O 1
ATOM 3638 N N . ARG A 1 447 ? -9.238 52.713 -19.374 1.00 71.81 447 ARG A N 1
ATOM 3639 C CA . ARG A 1 447 ? -8.115 53.442 -18.762 1.00 71.81 447 ARG A CA 1
ATOM 3640 C C . ARG A 1 447 ? -7.015 53.809 -19.757 1.00 71.81 447 ARG A C 1
ATOM 3642 O O . ARG A 1 447 ? -6.437 54.883 -19.639 1.00 71.81 447 ARG A O 1
ATOM 3649 N N . GLU A 1 448 ? -6.728 52.950 -20.735 1.00 70.25 448 GLU A N 1
ATOM 3650 C CA . GLU A 1 448 ? -5.757 53.256 -21.799 1.00 70.25 448 GLU A CA 1
ATOM 3651 C C . GLU A 1 448 ? -6.248 54.355 -22.755 1.00 70.25 448 GLU A C 1
ATOM 3653 O O . GLU A 1 448 ? -5.436 55.115 -23.281 1.00 70.25 448 GLU A O 1
ATOM 3658 N N . LYS A 1 449 ? -7.566 54.480 -22.963 1.00 65.50 449 LYS A N 1
ATOM 3659 C CA . LYS A 1 449 ? -8.155 55.534 -23.807 1.00 65.50 449 LYS A CA 1
ATOM 3660 C C . LYS A 1 449 ? -8.266 56.895 -23.111 1.00 65.50 449 LYS A C 1
ATOM 3662 O O . LYS A 1 449 ? -8.218 57.908 -23.799 1.00 65.50 449 LYS A O 1
ATOM 3667 N N . GLU A 1 450 ? -8.380 56.931 -21.783 1.00 58.91 450 GLU A N 1
ATOM 3668 C CA . GLU A 1 450 ? -8.482 58.173 -20.992 1.00 58.91 450 GLU A CA 1
ATOM 3669 C C . GLU A 1 450 ? -7.144 58.917 -20.794 1.00 58.91 450 GLU A C 1
ATOM 3671 O O . GLU A 1 450 ? -7.140 60.015 -20.246 1.00 58.91 450 GLU A O 1
ATOM 3676 N N . TYR A 1 451 ? -6.010 58.389 -21.279 1.00 51.66 451 TYR A N 1
ATOM 3677 C CA . TYR A 1 451 ? -4.711 59.073 -21.199 1.00 51.66 451 TYR A CA 1
ATOM 3678 C C . TYR A 1 451 ? -3.946 59.123 -22.536 1.00 51.66 451 TYR A C 1
ATOM 3680 O O . TYR A 1 451 ? -2.903 58.476 -22.684 1.00 51.66 451 TYR A O 1
ATOM 3688 N N . PRO A 1 452 ? -4.319 59.988 -23.494 1.00 51.97 452 PRO A N 1
ATOM 3689 C CA . PRO A 1 452 ? -3.288 60.684 -24.246 1.00 51.97 452 PRO A CA 1
ATOM 3690 C C . PRO A 1 452 ? -2.533 61.562 -23.240 1.00 51.97 452 PRO A C 1
ATOM 3692 O O . PRO A 1 452 ? -3.134 62.386 -22.556 1.00 51.97 452 PRO A O 1
ATOM 3695 N N . ARG A 1 453 ? -1.214 61.384 -23.096 1.00 51.47 453 ARG A N 1
ATOM 3696 C CA . ARG A 1 453 ? -0.391 62.356 -22.362 1.00 51.47 453 ARG A CA 1
ATOM 3697 C C . ARG A 1 453 ? -0.473 63.697 -23.093 1.00 51.47 453 ARG A C 1
ATOM 3699 O O . ARG A 1 453 ? 0.315 63.937 -24.006 1.00 51.47 453 ARG A O 1
ATOM 3706 N N . GLU A 1 454 ? -1.391 64.564 -22.687 1.00 52.09 454 GLU A N 1
ATOM 3707 C CA . GLU A 1 454 ? -1.276 65.983 -22.984 1.00 52.09 454 GLU A CA 1
ATOM 3708 C C . GLU A 1 454 ? -0.048 66.503 -22.236 1.00 52.09 454 GLU A C 1
ATOM 3710 O O . GLU A 1 454 ? 0.049 66.480 -21.005 1.00 52.09 454 GLU A O 1
ATOM 3715 N N . LYS A 1 455 ? 0.958 66.891 -23.023 1.00 54.00 455 LYS A N 1
ATOM 3716 C CA . LYS A 1 455 ? 1.975 67.836 -22.581 1.00 54.00 455 LYS A CA 1
ATOM 3717 C C . LYS A 1 455 ? 1.223 69.132 -22.319 1.00 54.00 455 LYS A C 1
ATOM 3719 O O . LYS A 1 455 ? 0.901 69.810 -23.279 1.00 54.00 455 LYS A O 1
ATOM 3724 N N . ASP A 1 456 ? 0.850 69.352 -21.070 1.00 57.34 456 ASP A N 1
ATOM 3725 C CA . ASP A 1 456 ? 0.630 70.642 -20.407 1.00 57.34 456 ASP A CA 1
ATOM 3726 C C . ASP A 1 456 ? -0.464 70.439 -19.361 1.00 57.34 456 ASP A C 1
ATOM 3728 O O . ASP A 1 456 ? -1.643 70.253 -19.643 1.00 57.34 456 ASP A O 1
ATOM 3732 N N . GLY A 1 457 ? -0.009 70.321 -18.115 1.00 59.09 457 GLY A N 1
ATOM 3733 C CA . GLY A 1 457 ? -0.806 69.805 -17.019 1.00 59.09 457 GLY A CA 1
ATOM 3734 C C . GLY A 1 457 ? -1.964 70.715 -16.639 1.00 59.09 457 GLY A C 1
ATOM 3735 O O . GLY A 1 457 ? -1.742 71.796 -16.108 1.00 59.09 457 GLY A O 1
ATOM 3736 N N . GLN A 1 458 ? -3.181 70.193 -16.772 1.00 57.19 458 GLN A N 1
ATOM 3737 C CA . GLN A 1 458 ? -4.250 70.329 -15.782 1.00 57.19 458 GLN A CA 1
ATOM 3738 C C . GLN A 1 458 ? -5.301 69.223 -16.004 1.00 57.19 458 GLN A C 1
ATOM 3740 O O . GLN A 1 458 ? -5.760 69.046 -17.129 1.00 57.19 458 GLN A O 1
ATOM 3745 N N . PRO A 1 459 ? -5.691 68.447 -14.973 1.00 46.25 459 PRO A N 1
ATOM 3746 C CA . PRO A 1 459 ? -6.710 67.416 -15.134 1.00 46.25 459 PRO A CA 1
ATOM 3747 C C . PRO A 1 459 ? -8.102 68.049 -15.278 1.00 46.25 459 PRO A C 1
ATOM 3749 O O . PRO A 1 459 ? -8.599 68.705 -14.363 1.00 46.25 459 PRO A O 1
ATOM 3752 N N . SER A 1 460 ? -8.727 67.822 -16.433 1.00 49.69 460 SER A N 1
ATOM 3753 C CA . SER A 1 460 ? -10.143 68.093 -16.696 1.00 49.69 460 SER A CA 1
ATOM 3754 C C . SER A 1 460 ? -11.016 67.163 -15.845 1.00 49.69 460 SER A C 1
ATOM 3756 O O . SER A 1 460 ? -10.935 65.941 -15.973 1.00 49.69 460 SER A O 1
ATOM 3758 N N . SER A 1 461 ? -11.854 67.723 -14.967 1.00 54.34 461 SER A N 1
ATOM 3759 C CA . SER A 1 461 ? -12.882 66.974 -14.236 1.00 54.34 461 SER A CA 1
ATOM 3760 C C . SER A 1 461 ? -14.046 66.639 -15.173 1.00 54.34 461 SER A C 1
ATOM 3762 O O . SER A 1 461 ? -15.065 67.328 -15.185 1.00 54.34 461 SER A O 1
ATOM 3764 N N . THR A 1 462 ? -13.884 65.611 -15.999 1.00 52.38 462 THR A N 1
ATOM 3765 C CA . THR A 1 462 ? -14.981 65.059 -16.800 1.00 52.38 462 THR A CA 1
ATOM 3766 C C . THR A 1 462 ? -15.683 63.954 -16.016 1.00 52.38 462 THR A C 1
ATOM 3768 O O . THR A 1 462 ? -15.042 63.127 -15.368 1.00 52.38 462 THR A O 1
ATOM 3771 N N . GLU A 1 463 ? -17.015 64.012 -16.011 1.00 56.09 463 GLU A N 1
ATOM 3772 C CA . GLU A 1 463 ? -17.903 63.061 -15.344 1.00 56.09 463 GLU A CA 1
ATOM 3773 C C . GLU A 1 463 ? -17.566 61.623 -15.747 1.00 56.09 463 GLU A C 1
ATOM 3775 O O . GLU A 1 463 ? -17.392 61.310 -16.925 1.00 56.09 463 GLU A O 1
ATOM 3780 N N . ILE A 1 464 ? -17.475 60.749 -14.743 1.00 49.06 464 ILE A N 1
ATOM 3781 C CA . ILE A 1 464 ? -17.204 59.325 -14.925 1.00 49.06 464 ILE A CA 1
ATOM 3782 C C . ILE A 1 464 ? -18.281 58.746 -15.858 1.00 49.06 464 ILE A C 1
ATOM 3784 O O . ILE A 1 464 ? -19.465 58.846 -15.527 1.00 49.06 464 ILE A O 1
ATOM 3788 N N . PRO A 1 465 ? -17.923 58.121 -16.995 1.00 54.59 465 PRO A N 1
ATOM 3789 C CA . PRO A 1 465 ? -18.922 57.589 -17.908 1.00 54.59 465 PRO A CA 1
ATOM 3790 C C . PRO A 1 465 ? -19.785 56.508 -17.222 1.00 54.59 465 PRO A C 1
ATOM 3792 O O . PRO A 1 465 ? -19.250 55.710 -16.440 1.00 54.59 465 PRO A O 1
ATOM 3795 N N . PRO A 1 466 ? -21.090 56.401 -17.563 1.00 58.38 466 PRO A N 1
ATOM 3796 C CA . PRO A 1 466 ? -22.063 55.485 -16.936 1.00 58.38 466 PRO A CA 1
ATOM 3797 C C . PRO A 1 466 ? -21.613 54.016 -16.846 1.00 58.38 466 PRO A C 1
ATOM 3799 O O . PRO A 1 466 ? -22.076 53.250 -16.005 1.00 58.38 466 PRO A O 1
ATOM 3802 N N . GLN A 1 467 ? -20.663 53.612 -17.692 1.00 59.84 467 GLN A N 1
ATOM 3803 C CA . GLN A 1 467 ? -20.099 52.266 -17.740 1.00 59.84 467 GLN A CA 1
ATOM 3804 C C . GLN A 1 467 ? -19.388 51.839 -16.444 1.00 59.84 467 GLN A C 1
ATOM 3806 O O . GLN A 1 467 ? -19.416 50.653 -16.118 1.00 59.84 467 GLN A O 1
ATOM 3811 N N . GLN A 1 468 ? -18.790 52.755 -15.667 1.00 62.56 468 GLN A N 1
ATOM 3812 C CA . GLN A 1 468 ? -18.152 52.373 -14.395 1.00 62.56 468 GLN A CA 1
ATOM 3813 C C . GLN A 1 468 ? -19.157 51.932 -13.321 1.00 62.56 468 GLN A C 1
ATOM 3815 O O . GLN A 1 468 ? -18.807 51.105 -12.473 1.00 62.56 468 GLN A O 1
ATOM 3820 N N . ASP A 1 469 ? -20.393 52.433 -13.350 1.00 69.81 469 ASP A N 1
ATOM 3821 C CA . ASP A 1 469 ? -21.393 52.090 -12.336 1.00 69.81 469 ASP A CA 1
ATOM 3822 C C . ASP A 1 469 ? -22.011 50.709 -12.585 1.00 69.81 469 ASP A C 1
ATOM 3824 O O . ASP A 1 469 ? -22.134 49.924 -11.640 1.00 69.81 469 ASP A O 1
ATOM 3828 N N . TYR A 1 470 ? -22.209 50.321 -13.850 1.00 67.75 470 TYR A N 1
ATOM 3829 C CA . TYR A 1 470 ? -22.597 48.952 -14.213 1.00 67.75 470 TYR A CA 1
ATOM 3830 C C . TYR A 1 470 ? -21.582 47.907 -13.723 1.00 67.75 470 TYR A C 1
ATOM 3832 O O . TYR A 1 470 ? -21.957 46.854 -13.202 1.00 67.75 470 TYR A O 1
ATOM 3840 N N . TYR A 1 471 ? -20.279 48.196 -13.810 1.00 67.56 471 TYR A N 1
ATOM 3841 C CA . TYR A 1 471 ? -19.250 47.283 -13.302 1.00 67.56 471 TYR A CA 1
ATOM 3842 C C . TYR A 1 471 ? -19.269 47.145 -11.779 1.00 67.56 471 TYR A C 1
ATOM 3844 O O . TYR A 1 471 ? -19.036 46.049 -11.257 1.00 67.56 471 TYR A O 1
ATOM 3852 N N . LYS A 1 472 ? -19.553 48.223 -11.039 1.00 74.19 472 LYS A N 1
ATOM 3853 C CA . LYS A 1 472 ? -19.735 48.133 -9.582 1.00 74.19 472 LYS A CA 1
ATOM 3854 C C . LYS A 1 472 ? -20.939 47.256 -9.250 1.00 74.19 472 LYS A C 1
ATOM 3856 O O . LYS A 1 472 ? -20.840 46.409 -8.363 1.00 74.19 472 LYS A O 1
ATOM 3861 N N . GLU A 1 473 ? -22.035 47.405 -9.983 1.00 78.25 473 GLU A N 1
ATOM 3862 C CA . GLU A 1 473 ? -23.263 46.647 -9.751 1.00 78.25 473 GLU A CA 1
ATOM 3863 C C . GLU A 1 473 ? -23.106 45.148 -10.052 1.00 78.25 473 GLU A C 1
ATOM 3865 O O . GLU A 1 473 ? -23.454 44.313 -9.208 1.00 78.25 473 GLU A O 1
ATOM 3870 N N . ILE A 1 474 ? -22.454 44.790 -11.166 1.00 72.56 474 ILE A N 1
ATOM 3871 C CA . ILE A 1 474 ? -22.086 43.397 -11.478 1.00 72.56 474 ILE A CA 1
ATOM 3872 C C . ILE A 1 474 ? -21.253 42.799 -10.338 1.00 72.56 474 ILE A C 1
ATOM 3874 O O . ILE A 1 474 ? -21.560 41.713 -9.841 1.00 72.56 474 ILE A O 1
ATOM 3878 N N . ASN A 1 475 ? -20.231 43.515 -9.863 1.00 74.19 475 ASN A N 1
ATOM 3879 C CA . ASN A 1 475 ? -19.369 43.032 -8.783 1.00 74.19 475 ASN A CA 1
ATOM 3880 C C . ASN A 1 475 ? -20.124 42.838 -7.457 1.00 74.19 475 ASN A C 1
ATOM 3882 O O . ASN A 1 475 ? -19.844 41.889 -6.715 1.00 74.19 475 ASN A O 1
ATOM 3886 N N . VAL A 1 476 ? -21.112 43.687 -7.159 1.00 81.81 476 VAL A N 1
ATOM 3887 C CA . VAL A 1 476 ? -21.989 43.526 -5.989 1.00 81.81 476 VAL A CA 1
ATOM 3888 C C . VAL A 1 476 ? -22.854 42.271 -6.121 1.00 81.81 476 VAL A C 1
ATOM 3890 O O . VAL A 1 476 ? -22.953 41.499 -5.161 1.00 81.81 476 VAL A O 1
ATOM 3893 N N . LEU A 1 477 ? -23.450 42.027 -7.292 1.00 76.88 477 LEU A N 1
ATOM 3894 C CA . LEU A 1 477 ? -24.262 40.833 -7.551 1.00 76.88 477 LEU A CA 1
ATOM 3895 C C . LEU A 1 477 ? -23.430 39.548 -7.457 1.00 76.88 477 LEU A C 1
ATOM 3897 O O . LEU A 1 477 ? -23.828 38.606 -6.764 1.00 76.88 477 LEU A O 1
ATOM 3901 N N . LEU A 1 478 ? -22.236 39.535 -8.056 1.00 73.19 478 LEU A N 1
ATOM 3902 C CA . LEU A 1 478 ? -21.305 38.408 -7.972 1.00 73.19 478 LEU A CA 1
ATOM 3903 C C . LEU A 1 478 ? -20.854 38.148 -6.528 1.00 73.19 478 LEU A C 1
ATOM 3905 O O . LEU A 1 478 ? -20.842 37.003 -6.075 1.00 73.19 478 LEU A O 1
ATOM 3909 N N . SER A 1 479 ? -20.581 39.203 -5.758 1.00 76.25 479 SER A N 1
ATOM 3910 C CA . SER A 1 479 ? -20.223 39.086 -4.338 1.00 76.25 479 SER A CA 1
ATOM 3911 C C . SER A 1 479 ? -21.370 38.532 -3.485 1.00 76.25 479 SER A C 1
ATOM 3913 O O . SER A 1 479 ? -21.147 37.703 -2.598 1.00 76.25 479 SER A O 1
ATOM 3915 N N . LYS A 1 480 ? -22.617 38.954 -3.744 1.00 80.56 480 LYS A N 1
ATOM 3916 C CA . LYS A 1 480 ? -23.810 38.403 -3.075 1.00 80.56 480 LYS A CA 1
ATOM 3917 C C . LYS A 1 480 ? -23.979 36.917 -3.387 1.00 80.56 480 LYS A C 1
ATOM 3919 O O . LYS A 1 480 ? -24.241 36.134 -2.471 1.00 80.56 480 LYS A O 1
ATOM 3924 N N . LEU A 1 481 ? -23.790 36.523 -4.646 1.00 75.12 481 LEU A N 1
ATOM 3925 C CA . LEU A 1 481 ? -23.850 35.125 -5.066 1.00 75.12 481 LEU A CA 1
ATOM 3926 C C . LEU A 1 481 ? -22.774 34.288 -4.373 1.00 75.12 481 LEU A C 1
ATOM 3928 O O . LEU A 1 481 ? -23.101 33.262 -3.777 1.00 75.12 481 LEU A O 1
ATOM 3932 N N . GLN A 1 482 ? -21.527 34.766 -4.352 1.00 75.12 482 GLN A N 1
ATOM 3933 C CA . GLN A 1 482 ? -20.421 34.085 -3.677 1.00 75.12 482 GLN A CA 1
ATOM 3934 C C . GLN A 1 482 ? -20.696 33.883 -2.180 1.00 75.12 482 GLN A C 1
ATOM 3936 O O . GLN A 1 482 ? -20.492 32.793 -1.652 1.00 75.12 482 GLN A O 1
ATOM 3941 N N . ARG A 1 483 ? -21.259 34.881 -1.487 1.00 79.94 483 ARG A N 1
ATOM 3942 C CA . ARG A 1 483 ? -21.647 34.726 -0.073 1.00 79.94 483 ARG A CA 1
ATOM 3943 C C . ARG A 1 483 ? -22.719 33.655 0.129 1.00 79.94 483 ARG A C 1
ATOM 3945 O O . ARG A 1 483 ? -22.609 32.861 1.062 1.00 79.94 483 ARG A O 1
ATOM 3952 N N . LYS A 1 484 ? -23.747 33.613 -0.727 1.00 77.81 484 LYS A N 1
ATOM 3953 C CA . LYS A 1 484 ? -24.796 32.579 -0.657 1.00 77.81 484 LYS A CA 1
ATOM 3954 C C . LYS A 1 484 ? -24.225 31.184 -0.917 1.00 77.81 484 LYS A C 1
ATOM 3956 O O . LYS A 1 484 ? -24.603 30.231 -0.242 1.00 77.81 484 LYS A O 1
ATOM 3961 N N . ILE A 1 485 ? -23.287 31.078 -1.853 1.00 69.75 485 ILE A N 1
ATOM 3962 C CA . ILE A 1 485 ? -22.535 29.854 -2.144 1.00 69.75 485 ILE A CA 1
ATOM 3963 C C . ILE A 1 485 ? -21.754 29.392 -0.916 1.00 69.75 485 ILE A C 1
ATOM 3965 O O . ILE A 1 485 ? -21.837 28.228 -0.528 1.00 69.75 485 ILE A O 1
ATOM 3969 N N . ASP A 1 486 ? -21.010 30.296 -0.286 1.00 74.50 486 ASP A N 1
ATOM 3970 C CA . ASP A 1 486 ? -20.181 29.965 0.868 1.00 74.50 486 ASP A CA 1
ATOM 3971 C C . ASP A 1 486 ? -21.027 29.531 2.067 1.00 74.50 486 ASP A C 1
ATOM 3973 O O . ASP A 1 486 ? -20.636 28.618 2.798 1.00 74.50 486 ASP A O 1
ATOM 3977 N N . LEU A 1 487 ? -22.190 30.160 2.264 1.00 77.25 487 LEU A N 1
ATOM 3978 C CA . LEU A 1 487 ? -23.172 29.762 3.273 1.00 77.25 487 LEU A CA 1
ATOM 3979 C C . LEU A 1 487 ? -23.719 28.365 2.985 1.00 77.25 487 LEU A C 1
ATOM 3981 O O . LEU A 1 487 ? -23.644 27.492 3.847 1.00 77.25 487 LEU A O 1
ATOM 3985 N N . PHE A 1 488 ? -24.171 28.115 1.758 1.00 76.31 488 PHE A N 1
ATOM 3986 C CA . PHE A 1 488 ? -24.688 26.810 1.365 1.00 76.31 488 PHE A CA 1
ATOM 3987 C C . PHE A 1 488 ? -23.630 25.709 1.525 1.00 76.31 488 PHE A C 1
ATOM 3989 O O . PHE A 1 488 ? -23.892 24.676 2.133 1.00 76.31 488 PHE A O 1
ATOM 3996 N N . ASN A 1 489 ? -22.390 25.952 1.094 1.00 68.50 489 ASN A N 1
ATOM 3997 C CA . ASN A 1 489 ? -21.283 25.013 1.274 1.00 68.50 489 ASN A CA 1
ATOM 3998 C C . ASN A 1 489 ? -20.977 24.735 2.752 1.00 68.50 489 ASN A C 1
ATOM 4000 O O . ASN A 1 489 ? -20.673 23.596 3.106 1.00 68.50 489 ASN A O 1
ATOM 4004 N N . ARG A 1 490 ? -21.051 25.746 3.626 1.00 72.75 490 ARG A N 1
ATOM 4005 C CA . ARG A 1 490 ? -20.914 25.549 5.078 1.00 72.75 490 ARG A CA 1
ATOM 4006 C C . ARG A 1 490 ? -22.056 24.710 5.642 1.00 72.75 490 ARG A C 1
ATOM 4008 O O . ARG A 1 490 ? -21.810 23.841 6.473 1.00 72.75 490 ARG A O 1
ATOM 4015 N N . GLU A 1 491 ? -23.276 24.934 5.174 1.00 69.56 491 GLU A N 1
ATOM 4016 C CA . GLU A 1 491 ? -24.464 24.228 5.645 1.00 69.56 491 GLU A CA 1
ATOM 4017 C C . GLU A 1 491 ? -24.529 22.772 5.183 1.00 69.56 491 GLU A C 1
ATOM 4019 O O . GLU A 1 491 ? -24.861 21.907 5.990 1.00 69.56 491 GLU A O 1
ATOM 4024 N N . ILE A 1 492 ? -24.168 22.466 3.930 1.00 65.88 492 ILE A N 1
ATOM 4025 C CA . ILE A 1 492 ? -24.097 21.073 3.451 1.00 65.88 492 ILE A CA 1
ATOM 4026 C C . ILE A 1 492 ? -22.965 20.317 4.159 1.00 65.88 492 ILE A C 1
ATOM 4028 O O . ILE A 1 492 ? -23.075 19.122 4.425 1.00 65.88 492 ILE A O 1
ATOM 4032 N N . LYS A 1 493 ? -21.880 21.016 4.518 1.00 63.12 493 LYS A N 1
ATOM 4033 C CA . LYS A 1 493 ? -20.818 20.470 5.374 1.00 63.12 493 LYS A CA 1
ATOM 4034 C C 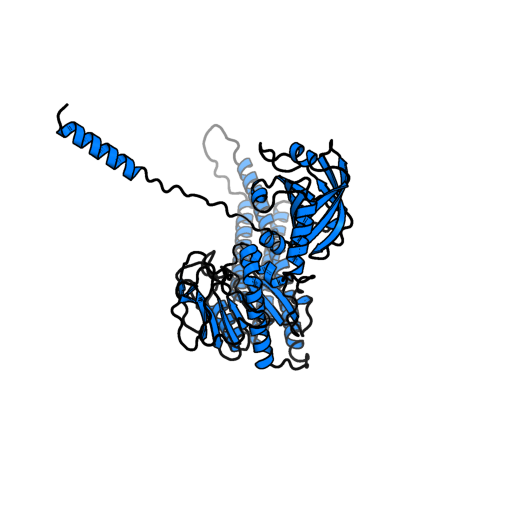. LYS A 1 493 ? -21.277 20.240 6.824 1.00 63.12 493 LYS A C 1
ATOM 4036 O O . LYS A 1 493 ? -20.509 19.668 7.596 1.00 63.12 493 LYS A O 1
ATOM 4041 N N . GLY A 1 494 ? -22.497 20.637 7.195 1.00 57.62 494 GLY A N 1
ATOM 4042 C CA . GLY A 1 494 ? -23.129 20.350 8.483 1.00 57.62 494 GLY A CA 1
ATOM 4043 C C . GLY A 1 494 ? -23.453 18.865 8.706 1.00 57.62 494 GLY A C 1
ATOM 4044 O O . GLY A 1 494 ? -23.367 18.029 7.804 1.00 57.62 494 GLY A O 1
ATOM 4045 N N . ASP A 1 495 ? -23.771 18.517 9.954 1.00 46.34 495 ASP A N 1
ATOM 4046 C CA . ASP A 1 495 ? -24.080 17.147 10.380 1.00 46.34 495 ASP A CA 1
ATOM 4047 C C . ASP A 1 495 ? -25.523 16.770 10.003 1.00 46.34 495 ASP A C 1
ATOM 4049 O O . ASP A 1 495 ? -26.458 17.039 10.749 1.00 46.34 495 ASP A O 1
ATOM 4053 N N . PHE A 1 496 ? -25.719 16.140 8.842 1.00 60.69 496 PHE A N 1
ATOM 4054 C CA . PHE A 1 496 ? -26.955 15.409 8.555 1.00 60.69 496 PHE A CA 1
ATOM 4055 C C . PHE A 1 496 ? -26.798 14.011 9.161 1.00 60.69 496 PHE A C 1
ATOM 4057 O O . PHE A 1 496 ? -26.020 13.195 8.672 1.00 60.69 496 PHE A O 1
ATOM 4064 N N . SER A 1 497 ? -27.507 13.731 10.255 1.00 48.94 497 SER A N 1
ATOM 4065 C CA . SER A 1 497 ? -27.407 12.492 11.045 1.00 48.94 497 SER A CA 1
ATOM 4066 C C . SER A 1 497 ? -28.038 11.268 10.367 1.00 48.94 497 SER A C 1
ATOM 4068 O O . SER A 1 497 ? -28.368 10.282 11.025 1.00 48.94 497 SER A O 1
ATOM 4070 N N . ASN A 1 498 ? -28.203 11.307 9.040 1.00 58.25 498 ASN A N 1
ATOM 4071 C CA . ASN A 1 498 ? -28.859 10.272 8.242 1.00 58.25 498 ASN A CA 1
ATOM 4072 C C . ASN A 1 498 ? -30.328 10.011 8.629 1.00 58.25 498 ASN A C 1
ATOM 4074 O O . ASN A 1 498 ? -30.901 8.978 8.269 1.00 58.25 498 ASN A O 1
ATOM 4078 N N . SER A 1 499 ? -30.965 10.946 9.339 1.00 65.38 499 SER A N 1
ATOM 4079 C CA . SER A 1 499 ? -32.388 10.865 9.655 1.00 65.38 499 SER A CA 1
ATOM 4080 C C . SER A 1 499 ? -33.247 11.306 8.460 1.00 65.38 499 SER A C 1
ATOM 4082 O O . SER A 1 499 ? -32.838 12.108 7.619 1.00 65.38 499 SER A O 1
ATOM 4084 N N . LYS A 1 500 ? -34.481 10.797 8.371 1.00 67.31 500 LYS A N 1
ATOM 4085 C CA . LYS A 1 500 ? -35.441 11.217 7.333 1.00 67.31 500 LYS A CA 1
ATOM 4086 C C . LYS A 1 500 ? -35.715 12.731 7.388 1.00 67.31 500 LYS A C 1
ATOM 4088 O O . LYS A 1 500 ? -35.901 13.346 6.343 1.00 67.31 500 LYS A O 1
ATOM 4093 N N . SER A 1 501 ? -35.711 13.316 8.586 1.00 71.44 501 SER A N 1
ATOM 4094 C CA . SER A 1 501 ? -35.865 14.758 8.807 1.00 71.44 501 SER A CA 1
ATOM 4095 C C . SER A 1 501 ? -34.684 15.561 8.265 1.00 71.44 501 SER A C 1
ATOM 4097 O O . SER A 1 501 ? -34.894 16.602 7.649 1.00 71.44 501 SER A O 1
ATOM 4099 N N . ASP A 1 502 ? -33.461 15.052 8.409 1.00 68.06 502 ASP A N 1
ATOM 4100 C CA . ASP A 1 502 ? -32.253 15.701 7.887 1.00 68.06 502 ASP A CA 1
ATOM 4101 C C . ASP A 1 502 ? -32.249 15.736 6.356 1.00 68.06 502 ASP A C 1
ATOM 4103 O O . ASP A 1 502 ? -31.904 16.750 5.751 1.00 68.06 502 ASP A O 1
ATOM 4107 N N . LEU A 1 503 ? -32.711 14.655 5.721 1.00 64.69 503 LEU A N 1
ATOM 4108 C CA . LEU A 1 503 ? -32.863 14.595 4.267 1.00 64.69 503 LEU A CA 1
ATOM 4109 C C . LEU A 1 503 ? -33.915 15.587 3.757 1.00 64.69 503 LEU A C 1
ATOM 4111 O O . LEU A 1 503 ? -33.663 16.300 2.789 1.00 64.69 503 LEU A O 1
ATOM 4115 N N . GLN A 1 504 ? -35.062 15.692 4.432 1.00 77.81 504 GLN A N 1
ATOM 4116 C CA . GLN A 1 504 ? -36.091 16.678 4.081 1.00 77.81 504 GLN A CA 1
ATOM 4117 C C . GLN A 1 504 ? -35.597 18.118 4.278 1.00 77.81 504 GLN A C 1
ATOM 4119 O O . GLN A 1 504 ? -35.898 18.994 3.466 1.00 77.81 504 GLN A O 1
ATOM 4124 N N . ALA A 1 505 ? -34.804 18.365 5.324 1.00 76.56 505 ALA A N 1
ATOM 4125 C CA . ALA A 1 505 ? -34.178 19.661 5.553 1.00 76.56 505 ALA A CA 1
ATOM 4126 C C . ALA A 1 505 ? -33.169 20.010 4.445 1.00 76.56 505 ALA A C 1
ATOM 4128 O O . ALA A 1 505 ? -33.178 21.138 3.951 1.00 76.56 505 ALA A O 1
ATOM 4129 N N . LEU A 1 506 ? -32.347 19.049 4.009 1.00 73.75 506 LEU A N 1
ATOM 4130 C CA . LEU A 1 506 ? -31.405 19.237 2.903 1.00 73.75 506 LEU A CA 1
ATOM 4131 C C . LEU A 1 506 ? -32.131 19.519 1.580 1.00 73.75 506 LEU A C 1
ATOM 4133 O O . LEU A 1 506 ? -31.759 20.449 0.868 1.00 73.75 506 LEU A O 1
ATOM 4137 N N . GLU A 1 507 ? -33.187 18.766 1.260 1.00 77.50 507 GLU A N 1
ATOM 4138 C CA . GLU A 1 507 ? -33.992 18.984 0.049 1.00 77.50 507 GLU A CA 1
ATOM 4139 C C . GLU A 1 507 ? -34.647 20.371 0.037 1.00 77.50 507 GLU A C 1
ATOM 4141 O O . GLU A 1 507 ? -34.598 21.069 -0.982 1.00 77.50 507 GLU A O 1
ATOM 4146 N N . LYS A 1 508 ? -35.206 20.805 1.175 1.00 84.12 508 LYS A N 1
ATOM 4147 C CA . LYS A 1 508 ? -35.782 22.147 1.327 1.00 84.12 508 LYS A CA 1
ATOM 4148 C C . LYS A 1 508 ? -34.731 23.234 1.081 1.00 84.12 508 LYS A C 1
ATOM 4150 O O . LYS A 1 508 ? -34.963 24.130 0.274 1.00 84.12 508 LYS A O 1
ATOM 4155 N N . ARG A 1 509 ? -33.554 23.117 1.699 1.00 77.38 509 ARG A N 1
ATOM 4156 C CA . ARG A 1 509 ? -32.456 24.086 1.532 1.00 77.38 509 ARG A CA 1
ATOM 4157 C C . ARG A 1 509 ? -31.910 24.116 0.112 1.00 77.38 509 ARG A C 1
ATOM 4159 O O . ARG A 1 509 ? -31.625 25.181 -0.423 1.00 77.38 509 ARG A O 1
ATOM 4166 N N . LEU A 1 510 ? -31.804 22.958 -0.536 1.00 75.94 510 LEU A N 1
ATOM 4167 C CA . LEU A 1 510 ? -31.385 22.872 -1.934 1.00 75.94 510 LEU A CA 1
ATOM 4168 C C . LEU A 1 510 ? -32.388 23.581 -2.862 1.00 75.94 510 LEU A C 1
ATOM 4170 O O . LEU A 1 510 ? -31.983 24.194 -3.851 1.00 75.94 510 LEU A O 1
ATOM 4174 N N . LYS A 1 511 ? -33.688 23.539 -2.540 1.00 82.06 511 LYS A N 1
ATOM 4175 C CA . LYS A 1 511 ? -34.728 24.302 -3.248 1.00 82.06 511 LYS A CA 1
ATOM 4176 C C . LYS A 1 511 ? -34.575 25.812 -3.029 1.00 82.06 511 LYS A C 1
ATOM 4178 O O . LYS A 1 511 ? -34.592 26.557 -4.004 1.00 82.06 511 LYS A O 1
ATOM 4183 N N . GLU A 1 512 ? -34.368 26.250 -1.789 1.00 82.25 512 GLU A N 1
ATOM 4184 C CA . GLU A 1 512 ? -34.154 27.666 -1.436 1.00 82.25 512 GLU A CA 1
ATOM 4185 C C . GLU A 1 512 ? -32.890 28.243 -2.095 1.00 82.25 512 GLU A C 1
ATOM 4187 O O . GLU A 1 512 ? -32.916 29.339 -2.658 1.00 82.25 512 GLU A O 1
ATOM 4192 N N . PHE A 1 513 ? -31.797 27.476 -2.110 1.00 79.75 513 PHE A N 1
ATOM 4193 C CA . PHE A 1 513 ? -30.564 27.868 -2.787 1.00 79.75 513 PHE A CA 1
ATOM 4194 C C . PHE A 1 513 ? -30.767 28.013 -4.300 1.00 79.75 513 PHE A C 1
ATOM 4196 O O . PHE A 1 513 ? -30.332 29.003 -4.884 1.00 79.75 513 PHE A O 1
ATOM 4203 N N . ARG A 1 514 ? -31.467 27.066 -4.944 1.00 77.44 514 ARG A N 1
ATOM 4204 C CA . ARG A 1 514 ? -31.787 27.161 -6.380 1.00 77.44 514 ARG A CA 1
ATOM 4205 C C . ARG A 1 514 ? -32.590 28.414 -6.710 1.00 77.44 514 ARG A C 1
ATOM 4207 O O . ARG A 1 514 ? -32.267 29.057 -7.702 1.00 77.44 514 ARG A O 1
ATOM 4214 N N . GLN A 1 515 ? -33.576 28.762 -5.882 1.00 83.81 515 GLN A N 1
ATOM 4215 C CA . GLN A 1 515 ? -34.340 29.998 -6.053 1.00 83.81 515 GLN A CA 1
ATOM 4216 C C . GLN A 1 515 ? -33.414 31.214 -5.974 1.00 83.81 515 GLN A C 1
ATOM 4218 O O . GLN A 1 515 ? -33.356 32.006 -6.901 1.00 83.81 515 GLN A O 1
ATOM 4223 N N . SER A 1 516 ? -32.584 31.275 -4.932 1.00 76.50 516 SER A N 1
ATOM 4224 C CA . SER A 1 516 ? -31.627 32.365 -4.735 1.00 76.50 516 SER A CA 1
ATOM 4225 C C . SER A 1 516 ? -30.614 32.543 -5.869 1.00 76.50 516 SER A C 1
ATOM 4227 O O . SER A 1 516 ? -30.172 33.666 -6.104 1.00 76.50 516 SER A O 1
ATOM 4229 N N . VAL A 1 517 ? -30.190 31.455 -6.520 1.00 76.19 517 VAL A N 1
ATOM 4230 C CA . VAL A 1 517 ? -29.325 31.511 -7.712 1.00 76.19 517 VAL A CA 1
ATOM 4231 C C . VAL A 1 517 ? -30.112 31.993 -8.931 1.00 76.19 517 VAL A C 1
ATOM 4233 O O . VAL A 1 517 ? -29.564 32.747 -9.733 1.00 76.19 517 VAL A O 1
ATOM 4236 N N . GLY A 1 518 ? -31.378 31.582 -9.059 1.00 78.19 518 GLY A N 1
ATOM 4237 C CA . GLY A 1 518 ? -32.304 32.087 -10.074 1.00 78.19 518 GLY A CA 1
ATOM 4238 C C . GLY A 1 518 ? -32.452 33.603 -9.998 1.00 78.19 518 GLY A C 1
ATOM 4239 O O . GLY A 1 518 ? -32.170 34.275 -10.980 1.00 78.19 518 GLY A O 1
ATOM 4240 N N . ASP A 1 519 ? -32.733 34.137 -8.808 1.00 79.94 519 ASP A N 1
ATOM 4241 C CA . ASP A 1 519 ? -32.931 35.579 -8.612 1.00 79.94 519 ASP A CA 1
ATOM 4242 C C . ASP A 1 519 ? -31.700 36.398 -9.059 1.00 79.94 519 ASP A C 1
ATOM 4244 O O . ASP A 1 519 ? -31.829 37.422 -9.721 1.00 79.94 519 ASP A O 1
ATOM 4248 N N . VAL A 1 520 ? -30.480 35.929 -8.752 1.00 74.94 520 VAL A N 1
ATOM 4249 C CA . VAL A 1 520 ? -29.246 36.612 -9.191 1.00 74.94 520 VAL A CA 1
ATOM 4250 C C . VAL A 1 520 ? -29.063 36.527 -10.706 1.00 74.94 520 VAL A C 1
ATOM 4252 O O . VAL A 1 520 ? -28.611 37.490 -11.324 1.00 74.94 520 VAL A O 1
ATOM 4255 N N . LYS A 1 521 ? -29.389 35.381 -11.312 1.00 76.69 521 LYS A N 1
ATOM 4256 C CA . LYS A 1 521 ? -29.324 35.214 -1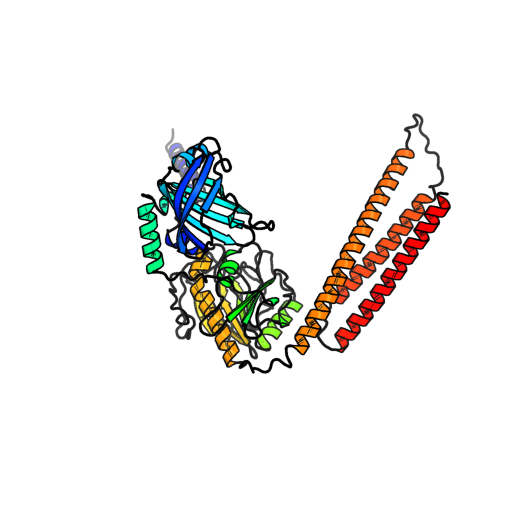2.767 1.00 76.69 521 LYS A CA 1
ATOM 4257 C C . LYS A 1 521 ? -30.280 36.183 -13.468 1.00 76.69 521 LYS A C 1
ATOM 4259 O O . LYS A 1 521 ? -29.900 36.761 -14.486 1.00 76.69 521 LYS A O 1
ATOM 4264 N N . ASP A 1 522 ? -31.478 36.364 -12.928 1.00 80.19 522 ASP A N 1
ATOM 4265 C CA . ASP A 1 522 ? -32.479 37.261 -13.497 1.00 80.19 522 ASP A CA 1
ATOM 4266 C C . ASP A 1 522 ? -32.008 38.721 -13.402 1.00 80.19 522 ASP A C 1
ATOM 4268 O O . ASP A 1 522 ? -31.989 39.407 -14.423 1.00 80.19 522 ASP A O 1
ATOM 4272 N N . SER A 1 523 ? -31.462 39.152 -12.254 1.00 78.31 523 SER A N 1
ATOM 4273 C CA . SER A 1 523 ? -30.857 40.490 -12.111 1.00 78.31 523 SER A CA 1
ATOM 4274 C C . SER A 1 523 ? -29.679 40.728 -13.063 1.00 78.31 523 SER A C 1
ATOM 4276 O O . SER A 1 523 ? -29.547 41.808 -13.628 1.00 78.31 523 SER A O 1
ATOM 4278 N N . LEU A 1 524 ? -28.819 39.725 -13.282 1.00 72.50 524 LEU A N 1
ATOM 4279 C CA . LEU A 1 524 ? -27.724 39.839 -14.256 1.00 72.50 524 LEU A CA 1
ATOM 4280 C C . LEU A 1 524 ? -28.238 39.943 -15.698 1.00 72.50 524 LEU A C 1
ATOM 4282 O O . LEU A 1 524 ? -27.621 40.613 -16.521 1.00 72.50 524 LEU A O 1
ATOM 4286 N N . THR A 1 525 ? -29.352 39.278 -16.005 1.00 75.56 525 THR A N 1
ATOM 4287 C CA . THR A 1 525 ? -29.978 39.324 -17.334 1.00 75.56 525 THR A CA 1
ATOM 4288 C C . THR A 1 525 ? -30.621 40.687 -17.585 1.00 75.56 525 THR A C 1
ATOM 4290 O O . THR A 1 525 ? -30.472 41.243 -18.669 1.00 75.56 525 THR A O 1
ATOM 4293 N N . GLU A 1 526 ? -31.299 41.248 -16.584 1.00 79.00 526 GLU A N 1
ATOM 4294 C CA . GLU A 1 526 ? -31.869 42.597 -16.637 1.00 79.00 526 GLU A CA 1
ATOM 4295 C C . GLU A 1 526 ? -30.780 43.653 -16.853 1.00 79.00 526 GLU A C 1
ATOM 4297 O O . GLU A 1 526 ? -30.854 44.417 -17.816 1.00 79.00 526 GLU A O 1
ATOM 4302 N N . LEU A 1 527 ? -29.706 43.597 -16.060 1.00 72.56 527 LEU A N 1
ATOM 4303 C CA . LEU A 1 527 ? -28.566 44.504 -16.185 1.00 72.56 527 LEU A CA 1
ATOM 4304 C C . LEU A 1 527 ? -27.888 44.401 -17.561 1.00 72.56 527 LEU A C 1
ATOM 4306 O O . LEU A 1 527 ? -27.524 45.410 -18.160 1.00 72.56 527 LEU A O 1
ATOM 4310 N N . ALA A 1 528 ? -27.751 43.186 -18.104 1.00 69.81 528 ALA A N 1
ATOM 4311 C CA . ALA A 1 528 ? -27.217 42.985 -19.450 1.00 69.81 528 ALA A CA 1
ATOM 4312 C C . ALA A 1 528 ? -28.095 43.649 -20.527 1.00 69.81 528 ALA A C 1
ATOM 4314 O O . ALA A 1 528 ? -27.567 44.277 -21.445 1.00 69.81 528 ALA A O 1
ATOM 4315 N N . ASN A 1 529 ? -29.423 43.566 -20.394 1.00 73.88 529 ASN A N 1
ATOM 4316 C CA . ASN A 1 529 ? -30.356 44.211 -21.318 1.00 73.88 529 ASN A CA 1
ATOM 4317 C C . ASN A 1 529 ? -30.307 45.747 -21.218 1.00 73.88 529 ASN A C 1
ATOM 4319 O O . ASN A 1 529 ? -30.467 46.428 -22.229 1.00 73.88 529 ASN A O 1
ATOM 4323 N N . GLU A 1 530 ? -30.093 46.310 -20.027 1.00 75.00 530 GLU A N 1
ATOM 4324 C CA . GLU A 1 530 ? -29.913 47.759 -19.841 1.00 75.00 530 GLU A CA 1
ATOM 4325 C C . GLU A 1 530 ? -28.608 48.269 -20.462 1.00 75.00 530 GLU A C 1
ATOM 4327 O O . GLU A 1 530 ? -28.599 49.304 -21.134 1.00 75.00 530 GLU A O 1
ATOM 4332 N N . ILE A 1 531 ? -27.517 47.514 -20.310 1.00 66.50 531 ILE A N 1
ATOM 4333 C CA . ILE A 1 531 ? -26.241 47.808 -20.975 1.00 66.50 531 ILE A CA 1
ATOM 4334 C C . ILE A 1 531 ? -26.417 47.767 -22.499 1.00 66.50 531 ILE A C 1
ATOM 4336 O O . ILE A 1 531 ? -25.951 48.665 -23.197 1.00 66.50 531 ILE A O 1
ATOM 4340 N N . GLU A 1 532 ? -27.127 46.772 -23.038 1.00 68.19 532 GLU A N 1
ATOM 4341 C CA . GLU A 1 532 ? -27.387 46.684 -24.482 1.00 68.19 532 GLU A CA 1
ATOM 4342 C C . GLU A 1 532 ? -28.254 47.850 -24.993 1.00 68.19 532 GLU A C 1
ATOM 4344 O O . GLU A 1 532 ? -28.024 48.360 -26.087 1.00 68.19 532 GLU A O 1
ATOM 4349 N N . LYS A 1 533 ? -29.235 48.306 -24.203 1.00 74.06 533 LYS A N 1
ATOM 4350 C CA . LYS A 1 533 ? -30.071 49.468 -24.547 1.00 74.06 533 LYS A CA 1
ATOM 4351 C C . LYS A 1 533 ? -29.316 50.791 -24.490 1.00 74.06 533 LYS A C 1
ATOM 4353 O O . LYS A 1 533 ? -29.635 51.671 -25.271 1.00 74.06 533 LYS A O 1
ATOM 4358 N N . SER A 1 534 ? -28.367 50.941 -23.569 1.00 66.19 534 SER A N 1
ATOM 4359 C CA . SER A 1 534 ? -27.570 52.170 -23.418 1.00 66.19 534 SER A CA 1
ATOM 4360 C C . SER A 1 534 ? -26.399 52.264 -24.401 1.00 66.19 534 SER A C 1
ATOM 4362 O O . SER A 1 534 ? -25.821 53.335 -24.563 1.00 66.19 534 SER A O 1
ATOM 4364 N N . THR A 1 535 ? -26.035 51.152 -25.048 1.00 60.94 535 THR A N 1
ATOM 4365 C CA . THR A 1 535 ? -24.971 51.092 -26.066 1.00 60.94 535 THR A CA 1
ATOM 4366 C C . THR A 1 535 ? -25.483 51.169 -27.508 1.00 60.94 535 THR A C 1
ATOM 4368 O O . THR A 1 535 ? -24.667 51.312 -28.420 1.00 60.94 535 THR A O 1
ATOM 4371 N N . LYS A 1 536 ? -26.801 51.092 -27.716 1.00 57.00 536 LYS A N 1
ATOM 4372 C CA . LYS A 1 536 ? -27.491 51.395 -28.980 1.00 57.00 536 LYS A CA 1
ATOM 4373 C C . LYS A 1 536 ? -28.008 52.824 -28.952 1.00 57.00 536 LYS A C 1
ATOM 4375 O O . LYS A 1 536 ? -27.996 53.444 -30.037 1.00 57.00 536 LYS A O 1
#

pLDDT: mean 82.59, std 15.3, range [35.88, 98.75]

Foldseek 3Di:
DDPVVVVVVVVVVVVVVVVPPDPPPPPPPDADAPVLLQLLFQWKFKWFWADADLVQLKTKTATDDTLHADDVARIAIARLCDADDDPQWHSNVVSVQRDGGWMKMWGWHDDDQKIWIWMDGNQWIWIWMDGRPPPDHPRPDYTYTHTTPVSCVSNDGDGVVVVVVVSNVVCVVDVRLFANDFAAAPVPDDPQAQEEEEQEDPQFCLLVNLVRRCQDDDPHGHHYDYDPQLLRPCLVVHQEYEYDAASQCPVHGRHDLVSLVSLLVSQQVAHEYEYAAHDDFARDPSNDPWDKTKDFFDKDFFKAFDPPLDCLCPPPHNAPRRQAIFGTFIDPTDPPKAQGIADPVRGRQWIKDRHNLGIYIYHRGDRRDNSNSSSCSVSVSSVVVVSVVSSCVSPVPPPDPPPVVVVVVVVVVVVVVVVVVVVVVVVVVVVLVVVVVVLVVVVVVVVVVVDPPPPDDDDDPDDDPPVVVLSVVSVVLVVVLVVLVVVLVVVVVDDQVPDPVSVVVNVVVVVVNVVVVVVSVVVVVVSVVVVVVVVD

Secondary structure (DSSP, 8-state):
--HHHHHHHHHHHHHHHHHT---------PPPPHHHHHHT-SEEEEEEEEEEETTTTEEEEEEEEEEES----SEEEEE-SSS--BTTB-HHHHGGG--TT-EEEEEEEEETTEEEEEEEETTEEEEEEEE--SSS-GGG-EEEEEEE-GGGGGT--S-HHHHHHHHHHHHHHS--S--SSPPPPTTTS-TTSEEEEEE--SS-HHHHHHHHT--EETTEEEEEEEE--TT-TTGGG-SEEEE-TTTTTBTB----HHHHHHHHHHHHTT-EEEE----STT---TT-SS--EEE----EE-EEE-S--TTTTTSSS---GGG-EE-SEEE---TT-EEEEEETTSSEEEEEEEETTEEEEEE-B--SSHHHHHHHHHHHHHHHHHHHHHHHHHS---S-THHHHHHHHHHHHHHHHHHHHHHHHHHHHHHHHHHHHHHHHHHHHHHHHS----SS-----PPPPTHHHHHHHHHHHHHHHHHHHHHHHHHHTS---S-HHHHHHHHHHHHHHHHHHHHHHHHHHHHHHHHHHHH-